Protein AF-A0A4R7G3B9-F1 (afdb_monomer)

Nearest PDB structures (foldseek):
  1o2f-assembly1_B  TM=9.416E-01  e=1.879E-04  Escherichia coli
  3bp3-assembly2_B  TM=9.275E-01  e=3.321E-04  Escherichia coli
  3ipj-assembly2_B  TM=8.226E-01  e=1.577E-04  Clostridioides difficile 630
  8qsr-assembly1_A  TM=6.555E-01  e=9.366E-07  Escherichia coli
  3bp8-assembly1_C  TM=9.353E-01  e=5.870E-04  unclassified

Radius of gyration: 28.37 Å; Cα contacts (8 Å, |Δi|>4): 760; chains: 1; bounding box: 84×55×109 Å

Structure (mmCIF, N/CA/C/O backbone):
data_AF-A0A4R7G3B9-F1
#
_entry.id   AF-A0A4R7G3B9-F1
#
loop_
_atom_site.group_PDB
_atom_site.id
_atom_site.type_symbol
_atom_site.label_atom_id
_atom_site.label_alt_id
_atom_site.label_comp_id
_atom_site.label_asym_id
_atom_site.label_entity_id
_atom_site.label_seq_id
_atom_site.pdbx_PDB_ins_code
_atom_site.Cartn_x
_atom_site.Cartn_y
_atom_site.Cartn_z
_atom_site.occupancy
_atom_site.B_iso_or_equiv
_atom_site.auth_seq_id
_atom_site.auth_comp_id
_atom_site.auth_asym_id
_atom_site.auth_atom_id
_atom_site.pdbx_PDB_model_num
ATOM 1 N N . MET A 1 1 ? -10.650 15.282 -28.564 1.00 37.88 1 MET A N 1
ATOM 2 C CA . MET A 1 1 ? -11.928 14.615 -28.888 1.00 37.88 1 MET A CA 1
ATOM 3 C C . MET A 1 1 ? -12.552 14.142 -27.590 1.00 37.88 1 MET A C 1
ATOM 5 O O . MET A 1 1 ? -11.963 13.295 -26.927 1.00 37.88 1 MET A O 1
ATOM 9 N N . SER A 1 2 ? -13.673 14.729 -27.182 1.00 36.06 2 SER A N 1
ATOM 10 C CA . SER A 1 2 ? -14.479 14.231 -26.066 1.00 36.06 2 SER A CA 1
ATOM 11 C C . SER A 1 2 ? -14.945 12.817 -26.414 1.00 36.06 2 SER A C 1
ATOM 13 O O . SER A 1 2 ? -15.727 12.623 -27.340 1.00 36.06 2 SER A O 1
ATOM 15 N N . LYS A 1 3 ? -14.397 11.802 -25.736 1.00 54.56 3 LYS A N 1
ATOM 16 C CA . LYS A 1 3 ? -14.864 10.421 -25.890 1.00 54.56 3 LYS A CA 1
ATOM 17 C C . LYS A 1 3 ? -16.329 10.398 -25.464 1.00 54.56 3 LYS A C 1
ATOM 19 O O . LYS A 1 3 ? -16.633 10.691 -24.313 1.00 54.56 3 LYS A O 1
ATOM 24 N N . ASN A 1 4 ? -17.231 10.125 -26.400 1.00 75.56 4 ASN A N 1
ATOM 25 C CA . ASN A 1 4 ? -18.658 10.069 -26.118 1.00 75.56 4 ASN A CA 1
ATOM 26 C C . ASN A 1 4 ? -18.965 8.748 -25.394 1.00 75.56 4 ASN A C 1
ATOM 28 O O . ASN A 1 4 ? -19.333 7.751 -26.013 1.00 75.56 4 ASN A O 1
ATOM 32 N N . PHE A 1 5 ? -18.716 8.725 -24.081 1.00 80.50 5 PHE A N 1
ATOM 33 C CA . PHE A 1 5 ? -18.880 7.535 -23.244 1.00 80.50 5 PHE A CA 1
ATOM 34 C C . PHE A 1 5 ? -20.321 7.025 -23.233 1.00 80.50 5 PHE A C 1
ATOM 36 O O . PHE A 1 5 ? -20.507 5.823 -23.127 1.00 80.50 5 PHE A O 1
ATOM 43 N N . ALA A 1 6 ? -21.318 7.890 -23.438 1.00 80.19 6 ALA A N 1
ATOM 44 C CA . ALA A 1 6 ? -22.713 7.474 -23.567 1.00 80.19 6 ALA A CA 1
ATOM 45 C C . ALA A 1 6 ? -22.927 6.564 -24.791 1.00 80.19 6 ALA A C 1
ATOM 47 O O . ALA A 1 6 ? -23.467 5.469 -24.661 1.00 80.19 6 ALA A O 1
ATOM 48 N N . ALA A 1 7 ? -22.416 6.960 -25.962 1.00 82.94 7 ALA A N 1
ATOM 49 C CA . ALA A 1 7 ? -22.513 6.155 -27.184 1.00 82.94 7 ALA A CA 1
ATOM 50 C C . ALA A 1 7 ? -21.735 4.830 -27.075 1.00 82.94 7 ALA A C 1
ATOM 52 O O . ALA A 1 7 ? -22.193 3.786 -27.542 1.00 82.94 7 ALA A O 1
ATOM 53 N N . MET A 1 8 ? -20.570 4.865 -26.421 1.00 85.62 8 MET A N 1
ATOM 54 C CA . MET A 1 8 ? -19.763 3.672 -26.165 1.00 85.62 8 MET A CA 1
ATOM 55 C C . MET A 1 8 ? -20.480 2.709 -25.211 1.00 85.62 8 MET A C 1
ATOM 57 O O . MET A 1 8 ? -20.557 1.519 -25.497 1.00 85.62 8 MET A O 1
ATOM 61 N N . SER A 1 9 ? -21.023 3.215 -24.102 1.00 87.19 9 SER A N 1
ATOM 62 C CA . SER A 1 9 ? -21.749 2.417 -23.113 1.00 87.19 9 SER A CA 1
ATOM 63 C C . SER A 1 9 ? -23.023 1.806 -23.694 1.00 87.19 9 SER A C 1
ATOM 65 O O . SER A 1 9 ? -23.277 0.633 -23.436 1.00 87.19 9 SER A O 1
ATOM 67 N N . GLN A 1 10 ? -23.754 2.535 -24.545 1.00 88.06 10 GLN A N 1
ATOM 68 C CA . GLN A 1 10 ? -24.893 1.988 -25.291 1.00 88.06 10 GLN A CA 1
ATOM 69 C C . GLN A 1 10 ? -24.466 0.824 -26.191 1.00 88.06 10 GLN A C 1
ATOM 71 O O . GLN A 1 10 ? -24.998 -0.274 -26.072 1.00 88.06 10 GLN A O 1
ATOM 76 N N . SER A 1 11 ? -23.425 1.029 -27.003 1.00 87.88 11 SER A N 1
ATOM 77 C CA . SER A 1 11 ? -22.901 -0.012 -27.899 1.00 87.88 11 SER A CA 1
ATOM 78 C C . SER A 1 11 ? -22.432 -1.260 -27.137 1.00 87.88 11 SER A C 1
ATOM 80 O O . SER A 1 11 ? -22.565 -2.377 -27.630 1.00 87.88 11 SER A O 1
ATOM 82 N N . ILE A 1 12 ? -21.881 -1.085 -25.928 1.00 89.31 12 ILE A N 1
ATOM 83 C CA . ILE A 1 12 ? -21.474 -2.199 -25.062 1.00 89.31 12 ILE A CA 1
ATOM 84 C C . ILE A 1 12 ? -22.699 -2.976 -24.571 1.00 89.31 12 ILE A C 1
ATOM 86 O O . ILE A 1 12 ? -22.672 -4.202 -24.627 1.00 89.31 12 ILE A O 1
ATOM 90 N N . VAL A 1 13 ? -23.745 -2.287 -24.099 1.00 88.00 13 VAL A N 1
ATOM 91 C CA . VAL A 1 13 ? -24.983 -2.917 -23.608 1.00 88.00 13 VAL A CA 1
ATOM 92 C C . VAL A 1 13 ? -25.708 -3.656 -24.736 1.00 88.00 13 VAL A C 1
ATOM 94 O O . VAL A 1 13 ? -26.160 -4.781 -24.534 1.00 88.00 13 VAL A O 1
ATOM 97 N N . ASP A 1 14 ? -25.743 -3.092 -25.940 1.00 88.69 14 ASP A N 1
ATOM 98 C CA . ASP A 1 14 ? -26.365 -3.738 -27.098 1.00 88.69 14 ASP A CA 1
ATOM 99 C C . ASP A 1 14 ? -25.604 -5.015 -27.497 1.00 88.69 14 ASP A C 1
ATOM 101 O O . ASP A 1 14 ? -26.201 -6.072 -27.697 1.00 88.69 14 ASP A O 1
ATOM 105 N N . ALA A 1 15 ? -24.268 -4.959 -27.528 1.00 87.44 15 ALA A N 1
ATOM 106 C CA . ALA A 1 15 ? -23.426 -6.086 -27.936 1.00 87.44 15 ALA A CA 1
ATOM 107 C C . ALA A 1 15 ? -23.343 -7.232 -26.903 1.00 87.44 15 ALA A C 1
ATOM 109 O O . ALA A 1 15 ? -22.888 -8.326 -27.239 1.00 87.44 15 ALA A O 1
ATOM 110 N N . ILE A 1 16 ? -23.775 -7.011 -25.655 1.00 87.38 16 ILE A N 1
ATOM 111 C CA . ILE A 1 16 ? -23.921 -8.071 -24.637 1.00 87.38 16 ILE A CA 1
ATOM 112 C C . ILE A 1 16 ? -25.343 -8.645 -24.569 1.00 87.38 16 ILE A C 1
ATOM 114 O O . ILE A 1 16 ? -25.607 -9.440 -23.674 1.00 87.38 16 ILE A O 1
ATOM 118 N N . GLY A 1 17 ? -26.245 -8.281 -25.486 1.00 82.44 17 GLY A N 1
ATOM 119 C CA . GLY A 1 17 ? -27.620 -8.797 -25.528 1.00 82.44 17 GLY A CA 1
ATOM 120 C C . GLY A 1 17 ? -28.662 -7.904 -24.844 1.00 82.44 17 GLY A C 1
ATOM 121 O O . GLY A 1 17 ? -29.755 -8.372 -24.538 1.00 82.44 17 GLY A O 1
ATOM 122 N N . GLY A 1 18 ? -28.341 -6.630 -24.604 1.00 86.75 18 GLY A N 1
ATOM 123 C CA . GLY A 1 18 ? -29.250 -5.633 -24.037 1.00 86.75 18 GLY A CA 1
ATOM 124 C C . GLY A 1 18 ? -29.246 -5.569 -22.507 1.00 86.75 18 GLY A C 1
ATOM 125 O O . GLY A 1 18 ? -28.643 -6.393 -21.817 1.00 86.75 18 GLY A O 1
ATOM 126 N N . ALA A 1 19 ? -29.944 -4.566 -21.962 1.00 83.62 19 ALA A N 1
ATOM 127 C CA . ALA A 1 19 ? -30.022 -4.319 -20.519 1.00 83.62 19 ALA A CA 1
ATOM 128 C C . ALA A 1 19 ? -30.643 -5.494 -19.741 1.00 83.62 19 ALA A C 1
ATOM 130 O O . ALA A 1 19 ? -30.237 -5.772 -18.617 1.00 83.62 19 ALA A O 1
ATOM 131 N N . GLU A 1 20 ? -31.581 -6.217 -20.357 1.00 82.19 20 GLU A N 1
ATOM 132 C CA . GLU A 1 20 ? -32.266 -7.369 -19.755 1.00 82.19 20 GLU A CA 1
ATOM 133 C C . GLU A 1 20 ? -31.350 -8.593 -19.587 1.00 82.19 20 GLU A C 1
ATOM 135 O O . GLU A 1 20 ? -31.582 -9.445 -18.725 1.00 82.19 20 GLU A O 1
ATOM 140 N N . ASN A 1 21 ? -30.270 -8.672 -20.371 1.00 83.38 21 ASN A N 1
ATOM 141 C CA . ASN A 1 21 ? -29.294 -9.750 -20.256 1.00 83.38 21 ASN A CA 1
ATOM 142 C C . ASN A 1 21 ? -28.250 -9.501 -19.152 1.00 83.38 21 ASN A C 1
ATOM 144 O O . ASN A 1 21 ? -27.450 -10.383 -18.837 1.00 83.38 21 ASN A O 1
ATOM 148 N N . VAL A 1 22 ? -28.235 -8.313 -18.545 1.00 83.88 22 VAL A N 1
ATOM 149 C CA . VAL A 1 22 ? -27.291 -7.961 -17.483 1.00 83.88 22 VAL A CA 1
ATOM 150 C C . VAL A 1 22 ? -27.900 -8.312 -16.133 1.00 83.88 22 VAL A C 1
ATOM 152 O O . VAL A 1 22 ? -28.898 -7.732 -15.741 1.00 83.88 22 VAL A O 1
ATOM 155 N N . ALA A 1 23 ? -27.280 -9.232 -15.395 1.00 78.06 23 ALA A N 1
ATOM 156 C CA . ALA A 1 23 ? -27.671 -9.586 -14.029 1.00 78.06 23 ALA A CA 1
ATOM 157 C C . ALA A 1 23 ? -27.032 -8.659 -12.982 1.00 78.06 23 ALA A C 1
ATOM 159 O O . ALA A 1 23 ? -27.642 -8.324 -11.971 1.00 78.06 23 ALA A O 1
ATOM 160 N N . ALA A 1 24 ? -25.783 -8.252 -13.213 1.00 77.06 24 ALA A N 1
ATOM 161 C CA . ALA A 1 24 ? -25.073 -7.287 -12.382 1.00 77.06 24 ALA A CA 1
ATOM 162 C C . ALA A 1 24 ? -23.925 -6.655 -13.170 1.00 77.06 24 ALA A C 1
ATOM 164 O O . ALA A 1 24 ? -23.303 -7.305 -14.016 1.00 77.06 24 ALA A O 1
ATOM 165 N N . VAL A 1 25 ? -23.593 -5.407 -12.843 1.00 81.00 25 VAL A N 1
ATOM 166 C CA . VAL A 1 25 ? -22.421 -4.722 -13.390 1.00 81.00 25 VAL A CA 1
ATOM 167 C C . VAL A 1 25 ? -21.551 -4.166 -12.266 1.00 81.00 25 VAL A C 1
ATOM 169 O O . VAL A 1 25 ? -22.029 -3.622 -11.275 1.00 81.00 25 VAL A O 1
ATOM 172 N N . THR A 1 26 ? -20.241 -4.322 -12.409 1.00 83.31 26 THR A N 1
ATOM 173 C CA . THR A 1 26 ? -19.222 -3.789 -11.497 1.00 83.31 26 THR A CA 1
ATOM 174 C C . THR A 1 26 ? -18.031 -3.292 -12.314 1.00 83.31 26 THR A C 1
ATOM 176 O O . THR A 1 26 ? -17.907 -3.603 -13.501 1.00 83.31 26 THR A O 1
ATOM 179 N N . HIS A 1 27 ? -17.147 -2.493 -11.718 1.00 74.25 27 HIS A N 1
ATOM 180 C CA . HIS A 1 27 ? -15.917 -2.077 -12.376 1.00 74.25 27 HIS A CA 1
ATOM 181 C C . HIS A 1 27 ? -14.711 -2.133 -11.438 1.00 74.25 27 HIS A C 1
ATOM 183 O O . HIS A 1 27 ? -14.818 -1.968 -10.224 1.00 74.25 27 HIS A O 1
ATOM 189 N N . CYS A 1 28 ? -13.536 -2.376 -12.015 1.00 79.50 28 CYS A N 1
ATOM 190 C CA . CYS A 1 28 ? -12.256 -2.120 -11.356 1.00 79.50 28 CYS A CA 1
ATOM 191 C C . CYS A 1 28 ? -11.636 -0.826 -11.915 1.00 79.50 28 CYS A C 1
ATOM 193 O O . CYS A 1 28 ? -12.365 0.032 -12.403 1.00 79.50 28 CYS A O 1
ATOM 195 N N . MET A 1 29 ? -10.309 -0.656 -11.851 1.00 54.88 29 MET A N 1
ATOM 196 C CA . MET A 1 29 ? -9.642 0.542 -12.391 1.00 54.88 29 MET A CA 1
ATOM 197 C C . MET A 1 29 ? -9.588 0.591 -13.925 1.00 54.88 29 MET A C 1
A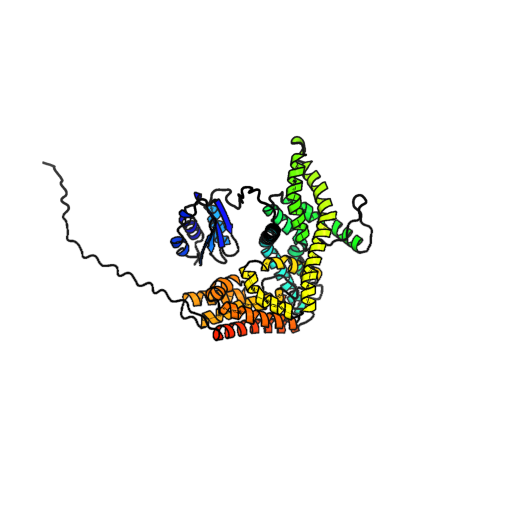TOM 199 O O . MET A 1 29 ? -9.448 1.670 -14.489 1.00 54.88 29 MET A O 1
ATOM 203 N N . THR A 1 30 ? -9.695 -0.554 -14.610 1.00 74.62 30 THR A N 1
ATOM 204 C CA . THR A 1 30 ? -9.531 -0.616 -16.076 1.00 74.62 30 THR A CA 1
ATOM 205 C C . THR A 1 30 ? -10.587 -1.433 -16.817 1.00 74.62 30 THR A C 1
ATOM 207 O O . THR A 1 30 ? -10.558 -1.472 -18.050 1.00 74.62 30 THR A O 1
ATOM 210 N N . ARG A 1 31 ? -11.511 -2.104 -16.114 1.00 86.31 31 ARG A N 1
ATOM 211 C CA . ARG A 1 31 ? -12.473 -3.039 -16.726 1.00 86.31 31 ARG A CA 1
ATOM 212 C C . ARG A 1 31 ? -13.874 -2.901 -16.154 1.00 86.31 31 ARG A C 1
ATOM 214 O O . ARG A 1 31 ? -14.020 -2.807 -14.935 1.00 86.31 31 ARG A O 1
ATOM 221 N N . LEU A 1 32 ? -14.868 -2.968 -17.034 1.00 83.81 32 LEU A N 1
ATOM 222 C CA . LEU A 1 32 ? -16.251 -3.274 -16.681 1.00 83.81 32 LEU A CA 1
ATOM 223 C C . LEU A 1 32 ? -16.405 -4.788 -16.593 1.00 83.81 32 LEU A C 1
ATOM 225 O O . LEU A 1 32 ? -15.849 -5.521 -17.410 1.00 83.81 32 LEU A O 1
ATOM 229 N N . ARG A 1 33 ? -17.144 -5.254 -15.594 1.00 88.69 33 ARG A N 1
ATOM 230 C CA . ARG A 1 33 ? -17.456 -6.661 -15.367 1.00 88.69 33 ARG A CA 1
ATOM 231 C C . ARG A 1 33 ? -18.963 -6.815 -15.375 1.00 88.69 33 ARG A C 1
ATOM 233 O O . ARG A 1 33 ? -19.633 -6.286 -14.492 1.00 88.69 33 ARG A O 1
ATOM 240 N N . PHE A 1 34 ? -19.457 -7.548 -16.357 1.00 86.38 34 PHE A N 1
ATOM 241 C CA . PHE A 1 34 ? -20.858 -7.898 -16.492 1.00 86.38 34 PHE A CA 1
ATOM 242 C C . PHE A 1 34 ? -21.045 -9.348 -16.069 1.00 86.38 34 PHE A C 1
ATOM 244 O O . PHE A 1 34 ? -20.362 -10.241 -16.576 1.00 86.38 34 PHE A O 1
ATOM 251 N N . VAL A 1 35 ? -21.964 -9.572 -15.139 1.00 83.25 35 VAL A N 1
ATOM 252 C CA . VAL A 1 35 ? -22.566 -10.883 -14.901 1.00 83.25 35 VAL A CA 1
ATOM 253 C C . VAL A 1 35 ? -23.785 -10.946 -15.809 1.00 83.25 35 VAL A C 1
ATOM 255 O O . VAL A 1 35 ? -24.632 -10.055 -15.734 1.00 83.25 35 VAL A O 1
ATOM 258 N N . LEU A 1 36 ? -23.842 -11.939 -16.692 1.00 83.12 36 LEU A N 1
ATOM 259 C CA . LEU A 1 36 ? -24.877 -12.047 -17.722 1.00 83.12 36 LEU A CA 1
ATOM 260 C C . LEU A 1 36 ? -25.812 -13.225 -17.436 1.00 83.12 36 LEU A C 1
ATOM 262 O O . LEU A 1 36 ? -25.375 -14.230 -16.875 1.00 83.12 36 LEU A O 1
ATOM 266 N N . ASN A 1 37 ? -27.081 -13.092 -17.825 1.00 80.31 37 ASN A N 1
ATOM 267 C CA . ASN A 1 37 ? -28.080 -14.158 -17.716 1.00 80.31 37 ASN A CA 1
ATOM 268 C C . ASN A 1 37 ? -27.872 -15.233 -18.798 1.00 80.31 37 ASN A C 1
ATOM 270 O O . ASN A 1 37 ? -27.974 -16.424 -18.509 1.00 80.31 37 ASN A O 1
ATOM 274 N N . ASP A 1 38 ? -27.531 -14.813 -20.019 1.00 81.06 38 ASP A N 1
ATOM 275 C CA . ASP A 1 38 ? -27.236 -15.667 -21.167 1.00 81.06 38 ASP A CA 1
ATOM 276 C C . ASP A 1 38 ? -25.940 -15.221 -21.863 1.00 81.06 38 ASP A C 1
ATOM 278 O O . ASP A 1 38 ? -25.849 -14.150 -22.469 1.00 81.06 38 ASP A O 1
ATOM 282 N N . GLU A 1 39 ? -24.904 -16.058 -21.798 1.00 79.50 39 GLU A N 1
ATOM 283 C CA . GLU A 1 39 ? -23.630 -15.772 -22.460 1.00 79.50 39 GLU A CA 1
ATOM 284 C C . GLU A 1 39 ? -23.666 -15.976 -23.981 1.00 79.50 39 GLU A C 1
ATOM 286 O O . GLU A 1 39 ? -22.792 -15.464 -24.689 1.00 79.50 39 GLU A O 1
ATOM 291 N N . SER A 1 40 ? -24.633 -16.724 -24.512 1.00 78.25 40 SER A N 1
ATOM 292 C CA . SER A 1 40 ? -24.722 -16.998 -25.951 1.00 78.25 40 SER A CA 1
ATOM 293 C C . SER A 1 40 ? -25.111 -15.756 -26.761 1.00 78.25 40 SER A C 1
ATOM 295 O O . SER A 1 40 ? -24.719 -15.638 -27.920 1.00 78.25 40 SER A O 1
ATOM 297 N N . ALA A 1 41 ? -25.763 -14.784 -26.118 1.00 80.69 41 ALA A N 1
ATOM 298 C CA . ALA A 1 41 ? -26.159 -13.506 -26.705 1.00 80.69 41 ALA A CA 1
ATOM 299 C C . ALA A 1 41 ? -25.007 -12.486 -26.849 1.00 80.69 41 ALA A C 1
ATOM 301 O O . ALA A 1 41 ? -25.212 -11.395 -27.377 1.00 80.69 41 ALA A O 1
ATOM 302 N N . VAL A 1 42 ? -23.794 -12.807 -26.379 1.00 85.31 42 VAL A N 1
ATOM 303 C CA . VAL A 1 42 ? -22.650 -11.881 -26.406 1.00 85.31 42 VAL A CA 1
ATOM 304 C C . VAL A 1 42 ? -21.922 -11.912 -27.747 1.00 85.31 42 VAL A C 1
ATOM 306 O O . VAL A 1 42 ? -21.230 -12.888 -28.065 1.00 85.31 42 VAL A O 1
ATOM 309 N N . ASP A 1 43 ? -21.939 -10.784 -28.455 1.00 85.75 43 ASP A N 1
ATOM 310 C CA . ASP A 1 43 ? -21.138 -10.564 -29.656 1.00 85.75 43 ASP A CA 1
ATOM 311 C C . ASP A 1 43 ? -19.746 -10.007 -29.306 1.00 85.75 43 ASP A C 1
ATOM 313 O O . ASP A 1 43 ? -19.484 -8.801 -29.230 1.00 85.75 43 ASP A O 1
ATOM 317 N N . ALA A 1 44 ? -18.805 -10.928 -29.102 1.00 81.69 44 ALA A N 1
ATOM 318 C CA . ALA A 1 44 ? -17.426 -10.593 -28.767 1.00 81.69 44 ALA A CA 1
ATOM 319 C C . ALA A 1 44 ? -16.656 -9.901 -29.909 1.00 81.69 44 ALA A C 1
ATOM 321 O O . ALA A 1 44 ? -15.658 -9.229 -29.631 1.00 81.69 44 ALA A O 1
ATOM 322 N N . ALA A 1 45 ? -17.069 -10.079 -31.169 1.00 81.69 45 ALA A N 1
ATOM 323 C CA . ALA A 1 45 ? -16.422 -9.433 -32.308 1.00 81.69 45 ALA A CA 1
ATOM 324 C C . ALA A 1 45 ? -16.807 -7.952 -32.349 1.00 81.69 45 ALA A C 1
ATOM 326 O O . ALA A 1 45 ? -15.927 -7.090 -32.411 1.00 81.69 45 ALA A O 1
ATOM 327 N N . THR A 1 46 ? -18.099 -7.664 -32.185 1.00 85.31 46 THR A N 1
ATOM 328 C CA . THR A 1 46 ? -18.615 -6.296 -32.105 1.00 85.31 46 THR A CA 1
ATOM 329 C C . THR A 1 46 ? -18.051 -5.562 -30.890 1.00 85.31 46 THR A C 1
ATOM 331 O O . THR A 1 46 ? -17.542 -4.455 -31.044 1.00 85.31 46 THR A O 1
ATOM 334 N N . LEU A 1 47 ? -17.993 -6.196 -29.710 1.00 85.31 47 LEU A N 1
ATOM 335 C CA . LEU A 1 47 ? -17.414 -5.576 -28.508 1.00 85.31 47 LEU A CA 1
ATOM 336 C C . LEU A 1 47 ? -15.951 -5.136 -28.680 1.00 85.31 47 LEU A C 1
ATOM 338 O O . LEU A 1 47 ? -15.562 -4.095 -28.154 1.00 85.31 47 LEU A O 1
ATOM 342 N N . LYS A 1 48 ? -15.130 -5.909 -29.404 1.00 83.81 48 LYS A N 1
ATOM 343 C CA . LYS A 1 48 ? -13.724 -5.554 -29.674 1.00 83.81 48 LYS A CA 1
ATOM 344 C C . LYS A 1 48 ? -13.579 -4.417 -30.689 1.00 83.81 48 LYS A C 1
ATOM 346 O O . LYS A 1 48 ? -12.557 -3.739 -30.670 1.00 83.81 48 LYS A O 1
ATOM 351 N N . ALA A 1 49 ? -14.571 -4.216 -31.555 1.00 84.81 49 ALA A N 1
ATOM 352 C CA . ALA A 1 49 ? -14.576 -3.159 -32.564 1.00 84.81 49 ALA A CA 1
ATOM 353 C C . ALA A 1 49 ? -15.051 -1.797 -32.015 1.00 84.81 49 ALA A C 1
ATOM 355 O O . ALA A 1 49 ? -14.866 -0.768 -32.669 1.00 84.81 49 ALA A O 1
ATOM 356 N N . ILE A 1 50 ? -15.643 -1.762 -30.814 1.00 86.44 50 ILE A N 1
ATOM 357 C CA . ILE A 1 50 ? -16.110 -0.522 -30.183 1.00 86.44 50 ILE A CA 1
ATOM 358 C C . ILE A 1 50 ? -14.917 0.387 -29.864 1.00 86.44 50 ILE A C 1
ATOM 360 O O . ILE A 1 50 ? -13.996 0.032 -29.126 1.00 86.44 50 ILE A O 1
ATOM 364 N N . THR A 1 51 ? -14.964 1.620 -30.373 1.00 78.31 51 THR A N 1
ATOM 365 C CA . THR A 1 51 ? -13.923 2.625 -30.127 1.00 78.31 51 THR A CA 1
ATOM 366 C C . THR A 1 51 ? -13.827 2.948 -28.634 1.00 78.31 51 THR A C 1
ATOM 368 O O . THR A 1 51 ? -14.755 3.498 -28.048 1.00 78.31 51 THR A O 1
ATOM 371 N N . GLY A 1 52 ? -12.679 2.642 -28.022 1.00 77.44 52 GLY A N 1
ATOM 372 C CA . GLY A 1 52 ? -12.443 2.820 -26.583 1.00 77.44 52 GLY A CA 1
ATOM 373 C C . GLY A 1 52 ? -12.393 1.516 -25.783 1.00 77.44 52 GLY A C 1
ATOM 374 O O . GLY A 1 52 ? -11.942 1.545 -24.639 1.00 77.44 52 GLY A O 1
ATOM 375 N N . VAL A 1 53 ? -12.763 0.383 -26.386 1.00 85.75 53 VAL A N 1
ATOM 376 C CA . VAL A 1 53 ? -12.555 -0.954 -25.819 1.00 85.75 53 VAL A CA 1
ATOM 377 C C . VAL A 1 53 ? -11.182 -1.477 -26.248 1.00 85.75 53 VAL A C 1
ATOM 379 O O . VAL A 1 53 ? -10.875 -1.589 -27.427 1.00 85.75 53 VAL A O 1
ATOM 382 N N . MET A 1 54 ? -10.329 -1.789 -25.275 1.00 80.12 54 MET A N 1
ATOM 383 C CA . MET A 1 54 ? -8.974 -2.321 -25.473 1.00 80.12 54 MET A CA 1
ATOM 384 C C . MET A 1 54 ? -8.941 -3.855 -25.530 1.00 80.12 54 MET A C 1
ATOM 386 O O . MET A 1 54 ? -7.927 -4.445 -25.900 1.00 80.12 54 MET A O 1
ATOM 390 N N . GLY A 1 55 ? -10.020 -4.520 -25.116 1.00 81.75 55 GLY A N 1
ATOM 391 C CA . GLY A 1 55 ? -10.125 -5.974 -25.143 1.00 81.75 55 GLY A CA 1
ATOM 392 C C . GLY A 1 55 ? -11.350 -6.499 -24.405 1.00 81.75 55 GLY A C 1
ATOM 393 O O . GLY A 1 55 ? -11.973 -5.789 -23.620 1.00 81.75 55 GLY A O 1
ATOM 394 N N . VAL A 1 56 ? -11.675 -7.766 -24.649 1.00 85.81 56 VAL A N 1
ATOM 395 C CA . VAL A 1 56 ? -12.807 -8.466 -24.031 1.00 85.81 56 VAL A CA 1
ATOM 396 C C . VAL A 1 56 ? -12.321 -9.818 -23.526 1.00 85.81 56 VAL A C 1
ATOM 398 O O . VAL A 1 56 ? -11.651 -10.542 -24.264 1.00 85.81 56 VAL A O 1
ATOM 401 N N . VAL A 1 57 ? -12.648 -10.152 -22.280 1.00 80.88 57 VAL A N 1
ATOM 402 C CA . VAL A 1 57 ? -12.325 -11.440 -21.650 1.00 80.88 57 VAL A CA 1
ATOM 403 C C . VAL A 1 57 ? -13.625 -12.108 -21.223 1.00 80.88 57 VAL A C 1
ATOM 405 O O . VAL A 1 57 ? -14.435 -11.484 -20.541 1.00 80.88 57 VAL A O 1
ATOM 408 N N . ARG A 1 58 ? -13.818 -13.370 -21.612 1.00 75.38 58 ARG A N 1
ATOM 409 C CA . ARG A 1 58 ? -15.001 -14.170 -21.274 1.00 75.38 58 ARG A CA 1
ATOM 410 C C . ARG A 1 58 ? -14.599 -15.347 -20.388 1.00 75.38 58 ARG A C 1
ATOM 412 O O . ARG A 1 58 ? -13.667 -16.065 -20.735 1.00 75.38 58 ARG A O 1
ATOM 419 N N . ASN A 1 59 ? -15.320 -15.529 -19.288 1.00 70.56 59 ASN A N 1
ATOM 420 C CA . ASN A 1 59 ? -15.325 -16.726 -18.441 1.00 70.56 59 ASN A CA 1
ATOM 421 C C . ASN A 1 59 ? -16.777 -17.209 -18.322 1.00 70.56 59 ASN A C 1
ATOM 423 O O . ASN A 1 59 ? -17.645 -16.372 -18.485 1.00 70.56 59 ASN A O 1
ATOM 427 N N . GLU A 1 60 ? -17.033 -18.463 -17.927 1.00 57.66 60 GLU A N 1
ATOM 428 C CA . GLU A 1 60 ? -18.362 -19.137 -17.904 1.00 57.66 60 GLU A CA 1
ATOM 429 C C . GLU A 1 60 ? -19.544 -18.408 -17.213 1.00 57.66 60 GLU A C 1
ATOM 431 O O . GLU A 1 60 ? -20.664 -18.915 -17.238 1.00 57.66 60 GLU A O 1
ATOM 436 N N . LYS A 1 61 ? -19.312 -17.283 -16.525 1.00 61.03 61 LYS A N 1
ATOM 437 C CA . LYS A 1 61 ? -20.357 -16.474 -15.864 1.00 61.03 61 LYS A CA 1
ATOM 438 C C . LYS A 1 61 ? -20.145 -14.960 -15.969 1.00 61.03 61 LYS A C 1
ATOM 440 O O . LYS A 1 61 ? -20.855 -14.198 -15.310 1.00 61.03 61 LYS A O 1
ATOM 445 N N . GLN A 1 62 ? -19.090 -14.508 -16.648 1.00 76.38 62 GLN A N 1
ATOM 446 C CA . GLN A 1 62 ? -18.679 -13.102 -16.626 1.00 76.38 62 GLN A CA 1
ATOM 447 C C . GLN A 1 62 ? -18.066 -12.663 -17.954 1.00 76.38 62 GLN A C 1
ATOM 449 O O . GLN A 1 62 ? -17.051 -13.204 -18.403 1.00 76.38 62 GLN A O 1
ATOM 454 N N . CYS A 1 63 ? -18.607 -11.576 -18.502 1.00 85.56 63 CYS A N 1
ATOM 455 C CA . CYS A 1 63 ? -18.017 -10.835 -19.610 1.00 85.56 63 CYS A CA 1
ATOM 456 C C . CYS A 1 63 ? -17.289 -9.599 -19.067 1.00 85.56 63 CYS A C 1
ATOM 458 O O . CYS A 1 63 ? -17.885 -8.752 -18.399 1.00 85.56 63 CYS A O 1
ATOM 460 N N . GLN A 1 64 ? -15.988 -9.480 -19.335 1.00 87.19 64 GLN A N 1
ATOM 461 C CA . GLN A 1 64 ? -15.193 -8.318 -18.943 1.00 87.19 64 GLN A CA 1
ATOM 462 C C . GLN A 1 64 ? -14.804 -7.495 -20.164 1.00 87.19 64 GLN A C 1
ATOM 464 O O . GLN A 1 64 ? -14.158 -8.009 -21.076 1.00 87.19 64 GLN A O 1
ATOM 469 N N . VAL A 1 65 ? -15.113 -6.202 -20.131 1.00 88.06 65 VAL A N 1
ATOM 470 C CA . VAL A 1 65 ? -14.758 -5.239 -21.178 1.00 88.06 65 VAL A CA 1
ATOM 471 C C . VAL A 1 65 ? -13.658 -4.325 -20.642 1.00 88.06 65 VAL A C 1
ATOM 473 O O . VAL A 1 65 ? -13.837 -3.634 -19.639 1.00 88.06 65 VAL A O 1
ATOM 476 N N . ILE A 1 66 ? -12.489 -4.346 -21.277 1.00 84.44 66 ILE A N 1
ATOM 477 C CA . ILE A 1 66 ? -11.313 -3.562 -20.888 1.00 84.44 66 ILE A CA 1
ATOM 478 C C . ILE A 1 66 ? -11.414 -2.187 -21.550 1.00 84.44 66 ILE A C 1
ATOM 480 O O . ILE A 1 66 ? -11.381 -2.099 -22.769 1.00 84.44 66 ILE A O 1
ATOM 484 N N . ILE A 1 67 ? -11.510 -1.118 -20.759 1.00 80.88 67 ILE A N 1
ATOM 485 C CA . ILE A 1 67 ? -11.652 0.276 -21.236 1.00 80.88 67 ILE A CA 1
ATOM 486 C C . ILE A 1 67 ? -10.403 1.113 -20.901 1.00 80.88 67 ILE A C 1
ATOM 488 O O . ILE A 1 67 ? -10.108 2.113 -21.556 1.00 80.88 67 ILE A O 1
ATOM 492 N N . GLY A 1 68 ? -9.643 0.705 -19.879 1.00 69.38 68 GLY A N 1
ATOM 493 C CA . GLY A 1 68 ? -8.521 1.476 -19.338 1.00 69.38 68 GLY A CA 1
ATOM 494 C C . GLY A 1 68 ? -8.970 2.517 -18.306 1.00 69.38 68 GLY A C 1
ATOM 495 O O . GLY A 1 68 ? -10.049 2.403 -17.729 1.00 69.38 68 GLY A O 1
ATOM 496 N N . ASN A 1 69 ? -8.151 3.543 -18.073 1.00 69.69 69 ASN A N 1
ATOM 497 C CA . ASN A 1 69 ? -8.281 4.464 -16.928 1.00 69.69 69 ASN A CA 1
ATOM 498 C C . ASN A 1 69 ? -9.588 5.284 -16.879 1.00 69.69 69 ASN A C 1
ATOM 500 O O . ASN A 1 69 ? -9.883 5.904 -15.863 1.00 69.69 69 ASN A O 1
ATOM 504 N N . ASN A 1 70 ? -10.388 5.283 -17.952 1.00 72.00 70 ASN A N 1
ATOM 505 C CA . ASN A 1 70 ? -11.674 5.991 -18.015 1.00 72.00 70 ASN A CA 1
ATOM 506 C C . ASN A 1 70 ? -12.884 5.089 -17.707 1.00 72.00 70 ASN A C 1
ATOM 508 O O . ASN A 1 70 ? -14.024 5.469 -17.969 1.00 72.00 70 ASN A O 1
ATOM 512 N N . VAL A 1 71 ? -12.662 3.886 -17.172 1.00 78.94 71 VAL A N 1
ATOM 513 C CA . VAL A 1 71 ? -13.734 2.913 -16.913 1.00 78.94 71 VAL A CA 1
ATOM 514 C C . VAL A 1 71 ? -14.824 3.444 -15.976 1.00 78.94 71 VAL A C 1
ATOM 516 O O . VAL A 1 71 ? -15.990 3.133 -16.185 1.00 78.94 71 VAL A O 1
ATOM 519 N N . SER A 1 72 ? -14.485 4.291 -14.998 1.00 70.94 72 SER A N 1
ATOM 520 C CA . SER A 1 72 ? -15.468 4.867 -14.069 1.00 70.94 72 SER A CA 1
ATOM 521 C C . SER A 1 72 ? -16.483 5.767 -14.782 1.00 70.94 72 SER A C 1
ATOM 523 O O . SER A 1 72 ? -17.649 5.804 -14.404 1.00 70.94 72 SER A O 1
ATOM 525 N N . GLN A 1 73 ? -16.056 6.459 -15.846 1.00 76.38 73 GLN A N 1
ATOM 526 C CA . GLN A 1 73 ? -16.930 7.308 -16.664 1.00 76.38 73 GLN A CA 1
ATOM 527 C C . GLN A 1 73 ? -17.862 6.447 -17.523 1.00 76.38 73 GLN A C 1
ATOM 529 O O . GLN A 1 73 ? -19.056 6.712 -17.595 1.00 76.38 73 GLN A O 1
ATOM 534 N N . ALA A 1 74 ? -17.339 5.364 -18.104 1.00 80.94 74 ALA A N 1
ATOM 535 C CA . ALA A 1 74 ? -18.149 4.400 -18.843 1.00 80.94 74 ALA A CA 1
ATOM 536 C C . ALA A 1 74 ? -19.173 3.690 -17.940 1.00 80.94 74 ALA A C 1
ATOM 538 O O . ALA A 1 74 ? -20.329 3.547 -18.325 1.00 80.94 74 ALA A O 1
ATOM 539 N N . TYR A 1 75 ? -18.768 3.297 -16.727 1.00 81.88 75 TYR A N 1
ATOM 540 C CA . TYR A 1 75 ? -19.636 2.659 -15.735 1.00 81.88 75 TYR A CA 1
ATOM 541 C C . TYR A 1 75 ? -20.822 3.545 -15.346 1.00 81.88 75 TYR A C 1
ATOM 543 O O . TYR A 1 75 ? -21.952 3.067 -15.312 1.00 81.88 75 TYR A O 1
ATOM 551 N N . ALA A 1 76 ? -20.579 4.837 -15.106 1.00 80.56 76 ALA A N 1
ATOM 552 C CA . ALA A 1 76 ? -21.637 5.787 -14.777 1.00 80.56 76 ALA A CA 1
ATOM 553 C C . ALA A 1 76 ? -22.683 5.905 -15.897 1.00 80.56 76 ALA A C 1
ATOM 555 O O . ALA A 1 76 ? -23.872 5.991 -15.608 1.00 80.56 76 ALA A O 1
ATOM 556 N N . GLU A 1 77 ? -22.261 5.867 -17.164 1.00 83.94 77 GLU A N 1
ATOM 557 C CA . GLU A 1 77 ? -23.187 5.866 -18.302 1.00 83.94 77 GLU A CA 1
ATOM 558 C C . GLU A 1 77 ? -23.897 4.514 -18.477 1.00 83.94 77 GLU A C 1
ATOM 560 O O . GLU A 1 77 ? -25.085 4.499 -18.770 1.00 83.94 77 GLU A O 1
ATOM 565 N N . VAL A 1 78 ? -23.226 3.381 -18.228 1.00 85.06 78 VAL A N 1
ATOM 566 C CA . VAL A 1 78 ? -23.868 2.050 -18.254 1.00 85.06 78 VAL A CA 1
ATOM 567 C C . VAL A 1 78 ? -24.958 1.942 -17.189 1.00 85.06 78 VAL A C 1
ATOM 569 O O . VAL A 1 78 ? -26.035 1.433 -17.478 1.00 85.06 78 VAL A O 1
ATOM 572 N N . LEU A 1 79 ? -24.723 2.453 -15.977 1.00 81.50 79 LEU A N 1
ATOM 573 C CA . LEU A 1 79 ? -25.726 2.425 -14.910 1.00 81.50 79 LEU A CA 1
ATOM 574 C C . LEU A 1 79 ? -27.008 3.188 -15.266 1.00 81.50 79 LEU A C 1
ATOM 576 O O . LEU A 1 79 ? -28.068 2.807 -14.789 1.00 81.50 79 LEU A O 1
ATOM 580 N N . LYS A 1 80 ? -26.935 4.229 -16.107 1.00 83.31 80 LYS A N 1
ATOM 581 C CA . LYS A 1 80 ? -28.122 4.968 -16.578 1.00 83.31 80 LYS A CA 1
ATOM 582 C C . LYS A 1 80 ? -28.962 4.179 -17.585 1.00 83.31 80 LYS A C 1
ATOM 584 O O . LYS A 1 80 ? -30.122 4.516 -17.790 1.00 83.31 80 LYS A O 1
ATOM 589 N N . LEU A 1 81 ? -28.365 3.185 -18.241 1.00 82.00 81 LEU A N 1
ATOM 590 C CA . LEU A 1 81 ? -29.010 2.343 -19.253 1.00 82.00 81 LEU A CA 1
ATOM 591 C C . LEU A 1 81 ? -29.623 1.071 -18.656 1.00 82.00 81 LEU A C 1
ATOM 593 O O . LEU A 1 81 ? -30.362 0.369 -19.342 1.00 82.00 81 LEU A O 1
ATOM 597 N N . LEU A 1 82 ? -29.303 0.759 -17.398 1.00 80.69 82 LEU A N 1
ATOM 598 C CA . LEU A 1 82 ? -29.840 -0.389 -16.676 1.00 80.69 82 LEU A CA 1
ATOM 599 C C . LEU A 1 82 ? -31.007 0.045 -15.773 1.00 80.69 82 LEU A C 1
ATOM 601 O O . LEU A 1 82 ? -31.017 1.181 -15.296 1.00 80.69 82 LEU A O 1
ATOM 605 N N . PRO A 1 83 ? -31.979 -0.843 -15.494 1.00 71.75 83 PRO A N 1
ATOM 606 C CA . PRO A 1 83 ? -33.040 -0.560 -14.530 1.00 71.75 83 PRO A CA 1
ATOM 607 C C . PRO A 1 83 ? -32.486 -0.229 -13.128 1.00 71.75 83 PRO A C 1
ATOM 609 O O . PRO A 1 83 ? -31.377 -0.628 -12.761 1.00 71.75 83 PRO A O 1
ATOM 612 N N . GLU A 1 84 ? -33.258 0.483 -12.304 1.00 55.44 84 GLU A N 1
ATOM 613 C CA . GLU A 1 84 ? -32.856 0.784 -10.923 1.00 55.44 84 GLU A CA 1
ATOM 614 C C . GLU A 1 84 ? -32.677 -0.516 -10.108 1.00 55.44 84 GLU A C 1
ATOM 616 O O . GLU A 1 84 ? -33.567 -1.363 -10.070 1.00 55.44 84 GLU A O 1
ATOM 621 N N . GLY A 1 85 ? -31.517 -0.688 -9.456 1.00 55.97 85 GLY A N 1
ATOM 622 C CA . GLY A 1 85 ? -31.205 -1.861 -8.615 1.00 55.97 85 GLY A CA 1
ATOM 623 C C . GLY A 1 85 ? -30.060 -2.759 -9.103 1.00 55.97 85 GLY A C 1
ATOM 624 O O . GLY A 1 85 ? -29.604 -3.613 -8.348 1.00 55.97 85 GLY A O 1
ATOM 625 N N . PHE A 1 86 ? -29.520 -2.530 -10.306 1.00 55.25 86 PHE A N 1
ATOM 626 C CA . PHE A 1 86 ? -28.391 -3.302 -10.860 1.00 55.25 86 PHE A CA 1
ATOM 627 C C . PHE A 1 86 ? -26.999 -2.846 -10.377 1.00 55.25 86 PHE A C 1
ATOM 629 O O . PHE A 1 86 ? -25.977 -3.453 -10.718 1.00 55.25 86 PHE A O 1
ATOM 636 N N . ALA A 1 87 ? -26.946 -1.808 -9.534 1.00 50.19 87 ALA A N 1
ATOM 637 C CA . ALA A 1 87 ? -25.754 -1.434 -8.784 1.00 50.19 87 ALA A CA 1
ATOM 638 C C . ALA A 1 87 ? -25.508 -2.460 -7.661 1.00 50.19 87 ALA A C 1
ATOM 640 O O . ALA A 1 87 ? -26.068 -2.361 -6.573 1.00 50.19 87 ALA A O 1
ATOM 641 N N . ALA A 1 88 ? -24.662 -3.452 -7.953 1.00 47.34 88 ALA A N 1
ATOM 642 C CA . ALA A 1 88 ? -24.154 -4.460 -7.021 1.00 47.34 88 ALA A CA 1
ATOM 643 C C . ALA A 1 88 ? -25.215 -5.157 -6.138 1.00 47.34 88 ALA A C 1
ATOM 645 O O . ALA A 1 88 ? -25.172 -5.086 -4.909 1.00 47.34 88 ALA A O 1
ATOM 646 N N . SER A 1 89 ? -26.098 -5.948 -6.751 1.00 32.12 89 SER A N 1
ATOM 647 C CA . SER A 1 89 ? -26.743 -7.074 -6.069 1.00 32.12 89 SER A CA 1
ATOM 648 C C . SER A 1 89 ? -25.967 -8.366 -6.354 1.00 32.12 89 SER A C 1
ATOM 650 O O . SER A 1 89 ? -26.224 -9.053 -7.340 1.00 32.12 89 SER A O 1
ATOM 652 N N . ASP A 1 90 ? -25.014 -8.710 -5.480 1.00 34.38 90 ASP A N 1
ATOM 653 C CA . ASP A 1 90 ? -24.414 -10.054 -5.427 1.00 34.38 90 ASP A CA 1
ATOM 654 C C . ASP A 1 90 ? -25.512 -11.071 -5.055 1.00 34.38 90 ASP A C 1
ATOM 656 O O . ASP A 1 90 ? -25.766 -11.335 -3.868 1.00 34.38 90 ASP A O 1
ATOM 660 N N . HIS A 1 91 ? -26.184 -11.607 -6.076 1.00 29.59 91 HIS A N 1
ATOM 661 C CA . HIS A 1 91 ? -26.957 -12.841 -6.015 1.00 29.59 91 HIS A CA 1
ATOM 662 C C . HIS A 1 91 ? -25.991 -14.030 -6.060 1.00 29.59 91 HIS A C 1
ATOM 664 O O . HIS A 1 91 ? -25.793 -14.653 -7.097 1.00 29.59 91 HIS A O 1
ATOM 670 N N . ASP A 1 92 ? -25.415 -14.373 -4.909 1.00 31.98 92 ASP A N 1
ATOM 671 C CA . ASP A 1 92 ? -24.894 -15.720 -4.686 1.00 31.98 92 ASP A CA 1
ATOM 672 C C . ASP A 1 92 ? -25.973 -16.532 -3.963 1.00 31.98 92 ASP A C 1
ATOM 674 O O . ASP A 1 92 ? -26.297 -16.298 -2.793 1.00 31.98 92 ASP A O 1
ATOM 678 N N . ALA A 1 93 ? -26.559 -17.492 -4.678 1.00 27.77 93 ALA A N 1
ATOM 679 C CA . ALA A 1 93 ? -27.375 -18.536 -4.075 1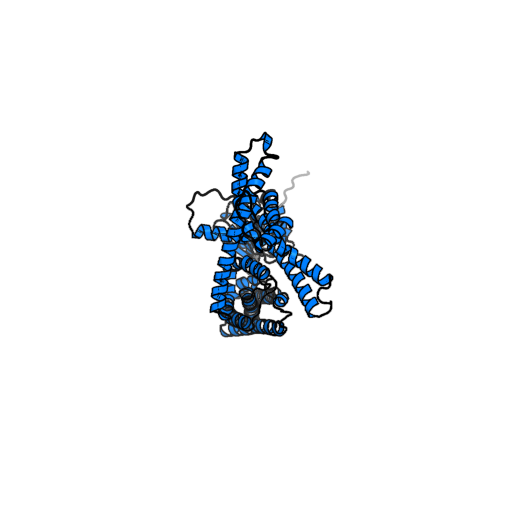.00 27.77 93 ALA A CA 1
ATOM 680 C C . ALA A 1 93 ? -26.531 -19.320 -3.044 1.00 27.77 93 ALA A C 1
ATOM 682 O O . ALA A 1 93 ? -25.352 -19.597 -3.290 1.00 27.77 93 ALA A O 1
ATOM 683 N N . PRO A 1 94 ? -27.092 -19.725 -1.890 1.00 33.44 94 PRO A N 1
ATOM 684 C CA . PRO A 1 94 ? -26.328 -20.401 -0.854 1.00 33.44 94 PRO A CA 1
ATOM 685 C C . PRO A 1 94 ? -26.056 -21.855 -1.258 1.00 33.44 94 PRO A C 1
ATOM 687 O O . PRO A 1 94 ? -26.793 -22.772 -0.902 1.00 33.44 94 PRO A O 1
ATOM 690 N N . ALA A 1 95 ? -24.953 -22.097 -1.964 1.00 33.56 95 ALA A N 1
ATOM 691 C CA . ALA A 1 95 ? -24.395 -23.437 -2.071 1.00 33.56 95 ALA A CA 1
ATOM 692 C C . ALA A 1 95 ? -23.793 -23.823 -0.708 1.00 33.56 95 ALA A C 1
ATOM 694 O O . ALA A 1 95 ? -22.693 -23.387 -0.349 1.00 33.56 95 ALA A O 1
ATOM 695 N N . LYS A 1 96 ? -24.523 -24.643 0.062 1.00 38.31 96 LYS A N 1
ATOM 696 C CA . LYS A 1 96 ? -24.024 -25.354 1.251 1.00 38.31 96 LYS A CA 1
ATOM 697 C C . LYS A 1 96 ? -22.860 -26.266 0.845 1.00 38.31 96 LYS A C 1
ATOM 699 O O . LYS A 1 96 ? -23.058 -27.449 0.608 1.00 38.31 96 LYS A O 1
ATOM 704 N N . ASN A 1 97 ? -21.649 -25.723 0.765 1.00 42.72 97 ASN A N 1
ATOM 705 C CA . ASN A 1 97 ? -20.449 -26.484 0.425 1.00 42.72 97 ASN A CA 1
ATOM 706 C C . ASN A 1 97 ? -19.352 -26.280 1.470 1.00 42.72 97 ASN A C 1
ATOM 708 O O . ASN A 1 97 ? -19.091 -25.160 1.911 1.00 42.72 97 ASN A O 1
ATOM 712 N N . LYS A 1 98 ? -18.733 -27.403 1.852 1.00 43.03 98 LYS A N 1
ATOM 713 C CA . LYS A 1 98 ? -17.809 -27.578 2.980 1.00 43.03 98 LYS A CA 1
ATOM 714 C C . LYS A 1 98 ? -16.725 -26.492 3.030 1.00 43.03 98 LYS A C 1
ATOM 716 O O . LYS A 1 98 ? -16.044 -26.211 2.042 1.00 43.03 98 LYS A O 1
ATOM 721 N N . ILE A 1 99 ? -16.562 -25.895 4.208 1.00 49.47 99 ILE A N 1
ATOM 722 C CA . ILE A 1 99 ? -15.522 -24.906 4.495 1.00 49.47 99 ILE A CA 1
ATOM 723 C C . ILE A 1 99 ? -14.162 -25.613 4.399 1.00 49.47 99 ILE A C 1
ATOM 725 O O . ILE A 1 99 ? -13.886 -26.536 5.156 1.00 49.47 99 ILE A O 1
ATOM 729 N N . THR A 1 100 ? -13.327 -25.205 3.442 1.00 63.88 100 THR A N 1
ATOM 730 C CA . THR A 1 100 ? -11.960 -25.725 3.254 1.00 63.88 100 THR A CA 1
ATOM 731 C C . THR A 1 100 ? -10.963 -24.607 3.557 1.00 63.88 100 THR A C 1
ATOM 733 O O . THR A 1 100 ? -11.246 -23.453 3.234 1.00 63.88 100 THR A O 1
ATOM 736 N N . LEU A 1 101 ? -9.785 -24.922 4.109 1.00 58.97 101 LEU A N 1
ATOM 737 C CA . LEU A 1 101 ? -8.753 -23.936 4.482 1.00 58.97 101 LEU A CA 1
ATOM 738 C C . LEU A 1 101 ? -8.400 -22.974 3.328 1.00 58.97 101 LEU A C 1
ATOM 740 O O . LEU A 1 101 ? -8.316 -21.764 3.514 1.00 58.97 101 LEU A O 1
ATOM 744 N N . LYS A 1 102 ? -8.305 -23.509 2.103 1.00 63.50 102 LYS A N 1
ATOM 745 C CA . LYS A 1 102 ? -8.054 -22.740 0.874 1.00 63.50 102 LYS A CA 1
ATOM 746 C C . LYS A 1 102 ? -9.163 -21.722 0.564 1.00 63.50 102 LYS A C 1
ATOM 748 O O . LYS A 1 102 ? -8.867 -20.632 0.089 1.00 63.50 102 LYS A O 1
ATOM 753 N N . ARG A 1 103 ? -10.424 -22.057 0.868 1.00 67.44 103 ARG A N 1
ATOM 754 C CA . ARG A 1 103 ? -11.596 -21.190 0.652 1.00 67.44 103 ARG A CA 1
ATOM 755 C C . ARG A 1 103 ? -11.730 -20.121 1.737 1.00 67.44 103 ARG A C 1
ATOM 757 O O . ARG A 1 103 ? -12.149 -19.008 1.440 1.00 67.44 103 ARG A O 1
ATOM 764 N N . ILE A 1 104 ? -11.354 -20.446 2.977 1.00 66.00 104 ILE A N 1
ATOM 765 C CA . ILE A 1 104 ? -11.250 -19.452 4.055 1.00 66.00 104 ILE A CA 1
ATOM 766 C C . ILE A 1 104 ? -10.179 -18.423 3.681 1.00 66.00 104 ILE A C 1
ATOM 768 O O . ILE A 1 104 ? -10.461 -17.230 3.686 1.00 66.00 104 ILE A O 1
ATOM 772 N N . GLY A 1 105 ? -8.990 -18.885 3.276 1.00 66.69 105 GLY A N 1
ATOM 773 C CA . GLY A 1 105 ? -7.900 -18.009 2.842 1.00 66.69 105 GLY A CA 1
ATOM 774 C C . GLY A 1 105 ? -8.290 -17.117 1.662 1.00 66.69 105 GLY A C 1
ATOM 775 O O . GLY A 1 105 ? -8.083 -15.908 1.718 1.00 66.69 105 GLY A O 1
ATOM 776 N N . SER A 1 106 ? -8.933 -17.677 0.629 1.00 66.69 106 SER A N 1
ATOM 777 C CA . SER A 1 106 ? -9.420 -16.875 -0.500 1.00 66.69 106 SER A CA 1
ATOM 778 C C . SER A 1 106 ? -10.519 -15.892 -0.092 1.00 66.69 106 SER A C 1
ATOM 780 O O . SER A 1 106 ? -10.538 -14.779 -0.594 1.00 66.69 106 SER A O 1
ATOM 782 N N . GLY A 1 107 ? -11.418 -16.267 0.824 1.00 70.31 107 GLY A N 1
ATOM 783 C CA . GLY A 1 107 ? -12.482 -15.385 1.313 1.00 70.31 107 GLY A CA 1
ATOM 784 C C . GLY A 1 107 ? -11.960 -14.215 2.151 1.00 70.31 107 GLY A C 1
ATOM 785 O O . GLY A 1 107 ? -12.431 -13.093 1.989 1.00 70.31 107 GLY A O 1
ATOM 786 N N . ILE A 1 108 ? -10.957 -14.453 3.003 1.00 70.81 108 ILE A N 1
ATOM 787 C CA . ILE A 1 108 ? -10.269 -13.397 3.764 1.00 70.81 108 ILE A CA 1
ATOM 788 C C . ILE A 1 108 ? -9.552 -12.446 2.805 1.00 70.81 108 ILE A C 1
ATOM 790 O O . ILE A 1 108 ? -9.675 -11.230 2.935 1.00 70.81 108 ILE A O 1
ATOM 794 N N . LEU A 1 109 ? -8.844 -13.000 1.818 1.00 69.06 109 LEU A N 1
ATOM 795 C CA . LEU A 1 109 ? -8.165 -12.218 0.792 1.00 69.06 109 LEU A CA 1
ATOM 796 C C . LEU A 1 109 ? -9.148 -11.331 0.018 1.00 69.06 109 LEU A C 1
ATOM 798 O O . LEU A 1 109 ? -8.905 -10.140 -0.160 1.00 69.06 109 LEU A O 1
ATOM 802 N N . ASP A 1 110 ? -10.278 -11.894 -0.395 1.00 74.56 110 ASP A N 1
ATOM 803 C CA . ASP A 1 110 ? -11.303 -11.180 -1.151 1.00 74.56 110 ASP A CA 1
ATOM 804 C C . ASP A 1 110 ? -11.979 -10.079 -0.312 1.00 74.56 110 ASP A C 1
ATOM 806 O O . ASP A 1 110 ? -12.258 -8.983 -0.805 1.00 74.56 110 ASP A O 1
ATOM 810 N N . ALA A 1 111 ? -12.176 -10.328 0.987 1.00 76.19 111 ALA A N 1
ATOM 811 C CA . ALA A 1 111 ? -12.658 -9.330 1.936 1.00 76.19 111 ALA A CA 1
ATOM 812 C C . ALA A 1 111 ? -11.644 -8.193 2.142 1.00 76.19 111 ALA A C 1
ATOM 814 O O . ALA A 1 111 ? -12.032 -7.025 2.117 1.00 76.19 111 ALA A O 1
ATOM 815 N N . LEU A 1 112 ? -10.351 -8.498 2.274 1.00 75.88 112 LEU A N 1
ATOM 816 C CA . LEU A 1 112 ? -9.298 -7.482 2.380 1.00 75.88 112 LEU A CA 1
ATOM 817 C C . LEU A 1 112 ? -9.228 -6.627 1.109 1.00 75.88 112 LEU A C 1
ATOM 819 O O . LEU A 1 112 ? -9.302 -5.402 1.178 1.00 75.88 112 LEU A O 1
ATOM 823 N N . ILE A 1 113 ? -9.168 -7.256 -0.066 1.00 73.06 113 ILE A N 1
ATOM 824 C CA . ILE A 1 113 ? -9.085 -6.544 -1.349 1.00 73.06 113 ILE A CA 1
ATOM 825 C C . ILE A 1 113 ? -10.328 -5.672 -1.579 1.00 73.06 113 ILE A C 1
ATOM 827 O O . ILE A 1 113 ? -10.209 -4.513 -1.998 1.00 73.06 113 ILE A O 1
ATOM 831 N N . GLY A 1 114 ? -11.515 -6.221 -1.310 1.00 74.62 114 GLY A N 1
ATOM 832 C CA . GLY A 1 114 ? -12.788 -5.531 -1.505 1.00 74.62 114 GLY A CA 1
ATOM 833 C C . GLY A 1 114 ? -12.960 -4.315 -0.598 1.00 74.62 114 GLY A C 1
ATOM 834 O O . GLY A 1 114 ? -13.498 -3.303 -1.034 1.00 74.62 114 GLY A O 1
ATOM 835 N N . THR A 1 115 ? -12.461 -4.384 0.637 1.00 83.31 115 THR A 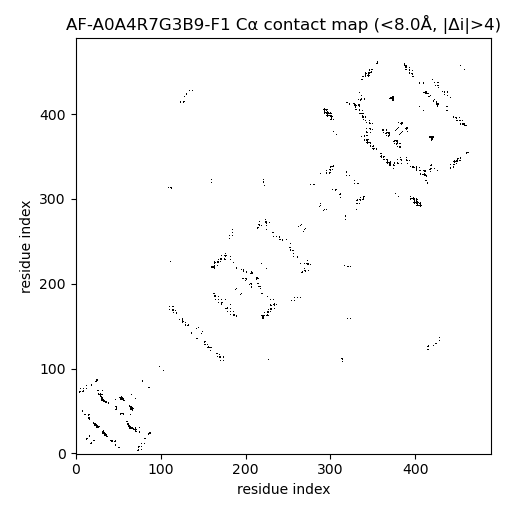N 1
ATOM 836 C CA . THR A 1 115 ? -12.608 -3.297 1.620 1.00 83.31 115 THR A CA 1
ATOM 837 C C . THR A 1 115 ? -11.533 -2.222 1.509 1.00 83.31 115 THR A C 1
ATOM 839 O O . THR A 1 115 ? -11.812 -1.070 1.832 1.00 83.31 115 THR A O 1
ATOM 842 N N . MET A 1 116 ? -10.341 -2.548 0.997 1.00 80.94 116 MET A N 1
ATOM 843 C CA . MET A 1 116 ? -9.271 -1.567 0.766 1.00 80.94 116 MET A CA 1
ATOM 844 C C . MET A 1 116 ? -9.490 -0.718 -0.485 1.00 80.94 116 MET A C 1
ATOM 846 O O . MET A 1 116 ? -9.172 0.468 -0.481 1.00 80.94 116 MET A O 1
ATOM 850 N N . SER A 1 117 ? -10.020 -1.302 -1.565 1.00 80.06 117 SER A N 1
ATOM 851 C CA . SER A 1 117 ? -10.080 -0.630 -2.874 1.00 80.06 117 SER A CA 1
ATOM 852 C C . SER A 1 117 ? -10.776 0.748 -2.845 1.00 80.06 117 SER A C 1
ATOM 854 O O . SER A 1 117 ? -10.223 1.681 -3.428 1.00 80.06 117 SER A O 1
ATOM 856 N N . PRO A 1 118 ? -11.914 0.937 -2.141 1.00 82.19 118 PRO A N 1
ATOM 857 C CA . PRO A 1 118 ? -12.562 2.248 -2.023 1.00 82.19 118 PRO A CA 1
ATOM 858 C C . PRO A 1 118 ? -11.756 3.287 -1.229 1.00 82.19 118 PRO A C 1
ATOM 860 O O . PRO A 1 118 ? -12.016 4.479 -1.349 1.00 82.19 118 PRO A O 1
ATOM 863 N N . LEU A 1 119 ? -10.793 2.850 -0.411 1.00 84.94 119 LEU A N 1
ATOM 864 C CA . LEU A 1 119 ? -10.036 3.711 0.505 1.00 84.94 119 LEU A CA 1
ATOM 865 C C . LEU A 1 119 ? -8.762 4.269 -0.129 1.00 84.94 119 LEU A C 1
ATOM 867 O O . LEU A 1 119 ? -8.248 5.294 0.315 1.00 84.94 119 LEU A O 1
ATOM 871 N N . ILE A 1 120 ? -8.271 3.615 -1.185 1.00 81.44 120 ILE A N 1
ATOM 872 C CA . ILE A 1 120 ? -7.030 3.971 -1.882 1.00 81.44 120 ILE A CA 1
ATOM 873 C C . ILE A 1 120 ? -6.979 5.463 -2.262 1.00 81.44 120 ILE A C 1
ATOM 875 O O . ILE A 1 120 ? -5.961 6.084 -1.964 1.00 81.44 120 ILE A O 1
ATOM 879 N N . PRO A 1 121 ? -8.022 6.087 -2.854 1.00 84.00 121 PRO A N 1
ATOM 880 C CA . PRO A 1 121 ? -7.949 7.500 -3.230 1.00 84.00 121 PRO A CA 1
ATOM 881 C C . PRO A 1 121 ? -7.731 8.442 -2.040 1.00 84.00 121 PRO A C 1
ATOM 883 O O . PRO A 1 121 ? -6.932 9.370 -2.138 1.00 84.00 121 PRO A O 1
ATOM 886 N N . ALA A 1 122 ? -8.399 8.189 -0.908 1.00 87.69 122 ALA A N 1
ATOM 887 C CA . ALA A 1 122 ? -8.242 8.995 0.302 1.00 87.69 122 ALA A CA 1
ATOM 888 C C . ALA A 1 122 ? -6.839 8.833 0.903 1.00 87.69 122 ALA A C 1
ATOM 890 O O . ALA A 1 122 ? -6.211 9.821 1.281 1.00 87.69 122 ALA A O 1
ATOM 891 N N . ILE A 1 123 ? -6.329 7.597 0.926 1.00 84.50 123 ILE A N 1
ATOM 892 C CA . ILE A 1 123 ? -4.978 7.286 1.405 1.00 84.50 123 ILE A CA 1
ATOM 893 C C . ILE A 1 123 ? -3.930 7.968 0.520 1.00 84.50 123 ILE A C 1
ATOM 895 O O . ILE A 1 123 ? -3.060 8.652 1.043 1.00 84.50 123 ILE A O 1
ATOM 899 N N . ILE A 1 124 ? -4.038 7.860 -0.809 1.00 82.56 124 ILE A N 1
ATOM 900 C CA . ILE A 1 124 ? -3.115 8.518 -1.749 1.00 82.56 124 ILE A CA 1
ATOM 901 C C . ILE A 1 124 ? -3.182 10.044 -1.604 1.00 82.56 124 ILE A C 1
ATOM 903 O O . ILE A 1 124 ? -2.142 10.698 -1.564 1.00 82.56 124 ILE A O 1
ATOM 907 N N . GLY A 1 125 ? -4.381 10.624 -1.506 1.00 87.19 125 GLY A N 1
ATOM 908 C CA . GLY A 1 125 ? -4.543 12.066 -1.315 1.00 87.19 125 GLY A CA 1
ATOM 909 C C . GLY A 1 125 ? -3.858 12.555 -0.038 1.00 87.19 125 GLY A C 1
ATOM 910 O O . GLY A 1 125 ? -3.068 13.497 -0.086 1.00 87.19 125 GLY A O 1
ATOM 911 N N . GLY A 1 126 ? -4.089 11.866 1.085 1.00 88.00 126 GLY A N 1
ATOM 912 C CA . GLY A 1 126 ? -3.442 12.189 2.355 1.00 88.00 126 GLY A CA 1
ATOM 913 C C . GLY A 1 126 ? -1.920 12.006 2.308 1.00 88.00 126 GLY A C 1
ATOM 914 O O . GLY A 1 126 ? -1.161 12.896 2.694 1.00 88.00 126 GLY A O 1
ATOM 915 N N . SER A 1 127 ? -1.472 10.895 1.721 1.00 84.19 127 SER A N 1
ATOM 916 C CA . SER A 1 127 ? -0.069 10.592 1.433 1.00 84.19 127 SER A CA 1
ATOM 917 C C . SER A 1 127 ? 0.637 11.730 0.697 1.00 84.19 127 SER A C 1
ATOM 919 O O . SER A 1 127 ? 1.703 12.159 1.132 1.00 84.19 127 SER A O 1
ATOM 921 N N . MET A 1 128 ? 0.058 12.244 -0.395 1.00 87.38 128 MET A N 1
ATOM 922 C CA . MET A 1 128 ? 0.665 13.315 -1.199 1.00 87.38 128 MET A CA 1
ATOM 923 C C . MET A 1 128 ? 0.798 14.626 -0.423 1.00 87.38 128 MET A C 1
ATOM 925 O O . MET A 1 128 ? 1.794 15.331 -0.576 1.00 87.38 128 MET A O 1
ATOM 929 N N . VAL A 1 129 ? -0.160 14.936 0.453 1.00 91.06 129 VAL A N 1
ATOM 930 C CA . VAL A 1 129 ? -0.083 16.126 1.310 1.00 91.06 129 VAL A CA 1
ATOM 931 C C . VAL A 1 129 ? 1.042 15.980 2.344 1.00 91.06 129 VAL A C 1
ATOM 933 O O . VAL A 1 129 ? 1.788 16.936 2.555 1.00 91.06 129 VAL A O 1
ATOM 936 N N . LYS A 1 130 ? 1.239 14.786 2.933 1.00 85.44 130 LYS A N 1
ATOM 937 C CA . LYS A 1 130 ? 2.389 14.526 3.829 1.00 85.44 130 LYS A CA 1
ATOM 938 C C . LYS A 1 130 ? 3.723 14.671 3.099 1.00 85.44 130 LYS A C 1
ATOM 940 O O . LYS A 1 130 ? 4.662 15.216 3.668 1.00 85.44 130 LYS A O 1
ATOM 945 N N . LEU A 1 131 ? 3.808 14.240 1.839 1.00 85.75 131 LEU A N 1
ATOM 946 C CA . LEU A 1 131 ? 5.022 14.412 1.031 1.00 85.75 131 LEU A CA 1
ATOM 947 C C . LEU A 1 131 ? 5.306 15.878 0.717 1.00 85.75 131 LEU A C 1
ATOM 949 O O . LEU A 1 131 ? 6.449 16.308 0.826 1.00 85.75 131 LEU A O 1
ATOM 953 N N . LEU A 1 132 ? 4.275 16.666 0.404 1.00 89.31 132 LEU A N 1
ATOM 954 C CA . LEU A 1 132 ? 4.426 18.113 0.270 1.00 89.31 132 LEU A CA 1
ATOM 955 C C . LEU A 1 132 ? 4.941 18.738 1.575 1.00 89.31 132 LEU A C 1
ATOM 957 O O . LEU A 1 132 ? 5.888 19.518 1.538 1.00 89.31 132 LEU A O 1
ATOM 961 N N . ALA A 1 133 ? 4.358 18.375 2.721 1.00 89.31 133 ALA A N 1
ATOM 962 C CA . ALA A 1 133 ? 4.805 18.862 4.026 1.00 89.31 133 ALA A CA 1
ATOM 963 C C . ALA A 1 133 ? 6.273 18.498 4.299 1.00 89.31 133 ALA A C 1
ATOM 965 O O . ALA A 1 133 ? 7.037 19.344 4.753 1.00 89.31 133 ALA A O 1
ATOM 966 N N . MET A 1 134 ? 6.673 17.267 3.970 1.00 86.12 134 MET A N 1
ATOM 967 C CA . MET A 1 134 ? 8.049 16.791 4.102 1.00 86.12 134 MET A CA 1
ATOM 968 C C . MET A 1 134 ? 9.018 17.582 3.219 1.00 86.12 134 MET A C 1
ATOM 970 O O . MET A 1 134 ? 10.060 18.012 3.700 1.00 86.12 134 MET A O 1
ATOM 974 N N . ILE A 1 135 ? 8.679 17.822 1.949 1.00 87.56 135 ILE A N 1
ATOM 975 C CA . ILE A 1 135 ? 9.517 18.626 1.049 1.00 87.56 135 ILE A CA 1
ATOM 976 C C . ILE A 1 135 ? 9.658 20.052 1.592 1.00 87.56 135 ILE A C 1
ATOM 978 O O . ILE A 1 135 ? 10.766 20.579 1.642 1.00 87.56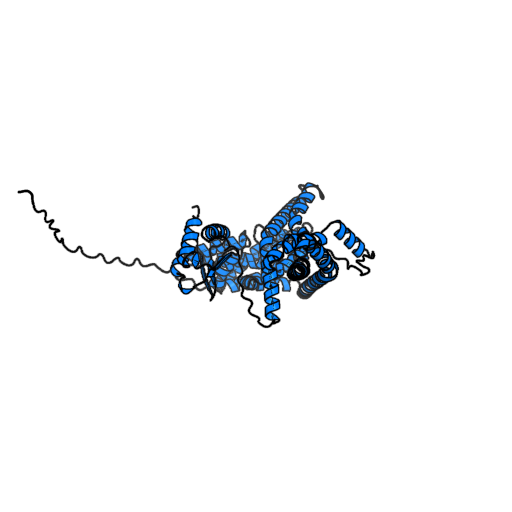 135 ILE A O 1
ATOM 982 N N . LEU A 1 136 ? 8.561 20.671 2.035 1.00 90.50 136 LEU A N 1
ATOM 983 C CA . LEU A 1 136 ? 8.587 22.021 2.602 1.00 90.50 136 LEU A CA 1
ATOM 984 C C . LEU A 1 136 ? 9.471 22.100 3.856 1.00 90.50 136 LEU A C 1
ATOM 986 O O . LEU A 1 136 ? 10.260 23.038 3.973 1.00 90.50 136 LEU A O 1
ATOM 990 N N . ASP A 1 137 ? 9.398 21.098 4.734 1.00 86.62 137 ASP A N 1
ATOM 991 C CA . ASP A 1 137 ? 10.277 20.971 5.903 1.00 86.62 137 ASP A CA 1
ATOM 992 C C . ASP A 1 137 ? 11.755 20.834 5.487 1.00 86.62 137 ASP A C 1
ATOM 994 O O . ASP A 1 137 ? 12.615 21.557 5.985 1.00 86.62 137 ASP A O 1
ATOM 998 N N . MET A 1 138 ? 12.054 19.996 4.486 1.00 84.81 138 MET A N 1
ATOM 999 C CA . MET A 1 138 ? 13.416 19.809 3.962 1.00 84.81 138 MET A CA 1
ATOM 1000 C C . MET A 1 138 ? 13.994 21.063 3.297 1.00 84.81 138 MET A C 1
ATOM 1002 O O . MET A 1 138 ? 15.196 21.303 3.389 1.00 84.81 138 MET A O 1
ATOM 1006 N N . THR A 1 139 ? 13.168 21.866 2.620 1.00 87.44 139 THR A N 1
ATOM 1007 C CA . THR A 1 139 ? 13.621 23.121 1.990 1.00 87.44 139 THR A CA 1
ATOM 1008 C C . THR A 1 139 ? 13.940 24.230 2.993 1.00 87.44 139 THR A C 1
ATOM 1010 O O . THR A 1 139 ? 14.573 25.214 2.617 1.00 87.44 139 THR A O 1
ATOM 1013 N N . GLY A 1 140 ? 13.498 24.105 4.249 1.00 87.19 140 GLY A N 1
ATOM 1014 C CA . GLY A 1 140 ? 13.667 25.143 5.266 1.00 87.19 140 GLY A CA 1
ATOM 1015 C C . GLY A 1 140 ? 12.843 26.411 5.014 1.00 87.19 140 GLY A C 1
ATOM 1016 O O . GLY A 1 140 ? 13.120 27.442 5.618 1.00 87.19 140 GLY A O 1
ATOM 1017 N N . VAL A 1 141 ? 11.834 26.355 4.133 1.00 92.38 141 VAL A N 1
ATOM 1018 C CA . VAL A 1 141 ? 10.926 27.488 3.853 1.00 92.38 141 VAL A CA 1
ATOM 1019 C C . VAL A 1 141 ? 10.109 27.870 5.091 1.00 92.38 141 VAL A C 1
ATOM 1021 O O . VAL A 1 141 ? 9.755 29.034 5.264 1.00 92.38 141 VAL A O 1
ATOM 1024 N N . PHE A 1 142 ? 9.827 26.900 5.960 1.00 92.06 142 PHE A N 1
ATOM 1025 C CA . PHE A 1 142 ? 9.171 27.109 7.245 1.00 92.06 142 PHE A CA 1
ATOM 1026 C C . PHE A 1 142 ? 10.086 26.670 8.389 1.00 92.06 142 PHE A C 1
ATOM 1028 O O . PHE A 1 142 ? 10.871 25.734 8.244 1.00 92.06 142 PHE A O 1
ATOM 1035 N N . GLU A 1 143 ? 9.953 27.321 9.545 1.00 90.25 143 GLU A N 1
ATOM 1036 C CA . GLU A 1 143 ? 10.606 26.867 10.773 1.00 90.25 143 GLU A CA 1
ATOM 1037 C C . GLU A 1 143 ? 10.078 25.490 11.200 1.00 90.25 143 GLU A C 1
ATOM 1039 O O . GLU A 1 143 ? 8.906 25.151 10.994 1.00 90.25 143 GLU A O 1
ATOM 1044 N N . LYS A 1 144 ? 10.940 24.693 11.840 1.00 85.62 144 LYS A N 1
ATOM 1045 C CA . LYS A 1 144 ? 10.553 23.376 12.354 1.00 85.62 144 LYS A CA 1
ATOM 1046 C C . LYS A 1 144 ? 9.407 23.514 13.350 1.00 85.62 144 LYS A C 1
ATOM 1048 O O . LYS A 1 144 ? 9.505 24.251 14.326 1.00 85.62 144 LYS A O 1
ATOM 1053 N N . GLY A 1 145 ? 8.330 22.771 13.111 1.00 85.25 145 GLY A N 1
ATOM 1054 C CA . GLY A 1 145 ? 7.127 22.827 13.942 1.00 85.25 145 GLY A CA 1
ATOM 1055 C C . GLY A 1 145 ? 6.189 23.996 13.629 1.00 85.25 145 GLY A C 1
ATOM 1056 O O . GLY A 1 145 ? 5.213 24.180 14.353 1.00 85.25 145 GLY A O 1
ATOM 1057 N N . ALA A 1 146 ? 6.428 24.759 12.554 1.00 93.44 146 ALA A N 1
ATOM 1058 C CA . ALA A 1 146 ? 5.497 25.785 12.100 1.00 93.44 146 ALA A CA 1
ATOM 1059 C C . ALA A 1 146 ? 4.079 25.218 11.925 1.00 93.44 146 ALA A C 1
ATOM 1061 O O . ALA A 1 146 ? 3.889 24.131 11.369 1.00 93.44 146 ALA A O 1
ATOM 1062 N N . SER A 1 147 ? 3.066 25.988 12.334 1.00 95.19 147 SER A N 1
ATOM 1063 C CA . SER A 1 147 ? 1.659 25.569 12.286 1.00 95.19 147 SER A CA 1
ATOM 1064 C C . SER A 1 147 ? 1.219 25.112 10.893 1.00 95.19 147 SER A C 1
ATOM 1066 O O . SER A 1 147 ? 0.441 24.170 10.783 1.00 95.19 147 SER A O 1
ATOM 1068 N N . THR A 1 148 ? 1.758 25.710 9.825 1.00 94.62 148 THR A N 1
ATOM 1069 C CA . THR A 1 148 ? 1.518 25.274 8.440 1.00 94.62 148 THR A CA 1
ATOM 1070 C C . THR A 1 148 ? 1.923 23.816 8.223 1.00 94.62 148 THR A C 1
ATOM 1072 O O . THR A 1 148 ? 1.137 23.037 7.688 1.00 94.62 148 THR A O 1
ATOM 1075 N N . LEU A 1 149 ? 3.115 23.418 8.679 1.00 92.50 149 LEU A N 1
ATOM 1076 C CA . LEU A 1 149 ? 3.598 22.041 8.558 1.00 92.50 149 LEU A CA 1
ATOM 1077 C C . LEU A 1 149 ? 2.764 21.085 9.415 1.00 92.50 149 LEU A C 1
ATOM 1079 O O . LEU A 1 149 ? 2.458 19.979 8.973 1.00 92.50 149 LEU A O 1
ATOM 1083 N N . VAL A 1 150 ? 2.348 21.509 10.612 1.00 93.12 150 VAL A N 1
ATOM 1084 C CA . VAL A 1 150 ? 1.473 20.711 11.488 1.00 93.12 150 VAL A CA 1
ATOM 1085 C C . VAL A 1 150 ? 0.106 20.481 10.835 1.00 93.12 150 VAL A C 1
ATOM 1087 O O . VAL A 1 150 ? -0.377 19.348 10.796 1.00 93.12 150 VAL A O 1
ATOM 1090 N N . ILE A 1 151 ? -0.498 21.527 10.265 1.00 94.94 151 ILE A N 1
ATOM 1091 C CA . ILE A 1 151 ? -1.792 21.448 9.574 1.00 94.94 151 ILE A CA 1
ATOM 1092 C C . ILE A 1 151 ? -1.688 20.553 8.337 1.00 94.94 151 ILE A C 1
ATOM 1094 O O . ILE A 1 151 ? -2.524 19.671 8.169 1.00 94.94 151 ILE A O 1
ATOM 1098 N N . LEU A 1 152 ? -0.655 20.715 7.503 1.00 93.94 152 LEU A N 1
ATOM 1099 C CA . LEU A 1 152 ? -0.451 19.861 6.327 1.00 93.94 152 LEU A CA 1
ATOM 1100 C C . LEU A 1 152 ? -0.263 18.391 6.718 1.00 93.94 152 LEU A C 1
ATOM 1102 O O . LEU A 1 152 ? -0.897 17.516 6.130 1.00 93.94 152 LEU A O 1
ATOM 1106 N N . ASN A 1 153 ? 0.540 18.113 7.750 1.00 89.81 153 ASN A N 1
ATOM 1107 C CA . ASN A 1 153 ? 0.675 16.757 8.274 1.00 89.81 153 ASN A CA 1
ATOM 1108 C C . ASN A 1 153 ? -0.670 16.211 8.766 1.00 89.81 153 ASN A C 1
ATOM 1110 O O . ASN A 1 153 ? -1.007 15.081 8.438 1.00 89.81 153 ASN A O 1
ATOM 1114 N N . THR A 1 154 ? -1.472 17.015 9.470 1.00 91.88 154 THR A N 1
ATOM 1115 C CA . THR A 1 154 ? -2.795 16.607 9.978 1.00 91.88 154 THR A CA 1
ATOM 1116 C C . THR A 1 154 ? -3.783 16.312 8.847 1.00 91.88 154 THR A C 1
ATOM 1118 O O . THR A 1 154 ? -4.473 15.295 8.884 1.00 91.88 154 THR A O 1
ATOM 1121 N N . ILE A 1 155 ? -3.825 17.161 7.811 1.00 92.81 155 ILE A N 1
ATOM 1122 C CA . ILE A 1 155 ? -4.633 16.935 6.601 1.00 92.81 155 ILE A CA 1
ATOM 1123 C C . ILE A 1 155 ? -4.245 15.602 5.968 1.00 92.81 155 ILE A C 1
ATOM 1125 O O . ILE A 1 155 ? -5.106 14.787 5.637 1.00 92.81 155 ILE A O 1
ATOM 1129 N N . GLY A 1 156 ? -2.940 15.379 5.818 1.00 87.19 156 GLY A N 1
ATOM 1130 C CA . GLY A 1 156 ? -2.428 14.169 5.208 1.00 87.19 156 GLY A CA 1
ATOM 1131 C C . GLY A 1 156 ? -2.651 12.911 6.049 1.00 87.19 156 GLY A C 1
ATOM 1132 O O . GLY A 1 156 ? -2.814 11.821 5.507 1.00 87.19 156 GLY A O 1
ATOM 1133 N N . ASP A 1 157 ? -2.710 13.058 7.369 1.00 85.81 157 ASP A N 1
ATOM 1134 C CA . ASP A 1 157 ? -2.868 11.955 8.308 1.00 85.81 157 ASP A CA 1
ATOM 1135 C C . ASP A 1 157 ? -4.328 11.546 8.542 1.00 85.81 157 ASP A C 1
ATOM 1137 O O . ASP A 1 157 ? -4.580 10.414 8.940 1.00 85.81 157 ASP A O 1
ATOM 1141 N N . GLY A 1 158 ? -5.308 12.403 8.234 1.00 89.00 158 GLY A N 1
ATOM 1142 C CA . GLY A 1 158 ? -6.726 12.128 8.494 1.00 89.00 158 GLY A CA 1
ATOM 1143 C C . GLY A 1 158 ? -7.218 10.786 7.932 1.00 89.00 158 GLY A C 1
ATOM 1144 O O . GLY A 1 158 ? -7.850 10.007 8.646 1.00 89.00 158 GLY A O 1
ATOM 1145 N N . ALA A 1 159 ? -6.870 10.458 6.682 1.00 85.50 159 ALA A N 1
ATOM 1146 C CA . ALA A 1 159 ? -7.230 9.173 6.072 1.00 85.50 159 ALA A CA 1
ATOM 1147 C C . ALA A 1 159 ? -6.552 7.977 6.770 1.00 85.50 159 ALA A C 1
ATOM 1149 O O . ALA A 1 159 ? -7.121 6.896 6.880 1.00 85.50 159 ALA A O 1
ATOM 1150 N N . PHE A 1 160 ? -5.338 8.163 7.272 1.00 83.12 160 PHE A N 1
ATOM 1151 C CA . PHE A 1 160 ? -4.585 7.122 7.957 1.00 83.12 160 PHE A CA 1
ATOM 1152 C C . PHE A 1 160 ? -5.097 6.902 9.385 1.00 83.12 160 PHE A C 1
ATOM 1154 O O . PHE A 1 160 ? -5.356 5.769 9.793 1.00 83.12 160 PHE A O 1
ATOM 1161 N N . PHE A 1 161 ? -5.328 7.986 10.123 1.00 87.56 161 PHE A N 1
ATOM 1162 C CA . PHE A 1 161 ? -5.830 7.954 11.491 1.00 87.56 161 PHE A CA 1
ATOM 1163 C C . PHE A 1 161 ? -7.217 7.301 11.569 1.00 87.56 161 PHE A C 1
ATOM 1165 O O . PHE A 1 161 ? -7.438 6.398 12.380 1.00 87.56 161 PHE A O 1
ATOM 1172 N N . PHE A 1 162 ? -8.130 7.699 10.672 1.00 91.94 162 PHE A N 1
ATOM 1173 C CA . PHE A 1 162 ? -9.497 7.170 10.584 1.00 91.94 162 PHE A CA 1
ATOM 1174 C C . PHE A 1 162 ? -9.627 5.927 9.695 1.00 91.94 162 PHE A C 1
ATOM 1176 O O . PHE A 1 162 ? -10.745 5.514 9.370 1.00 91.94 162 PHE A O 1
ATOM 1183 N N . LEU A 1 163 ? -8.512 5.282 9.336 1.00 88.62 163 LEU A N 1
ATOM 1184 C CA . LEU A 1 163 ? -8.524 4.055 8.545 1.00 88.62 163 LEU A CA 1
ATOM 1185 C C . LEU A 1 163 ? -9.455 2.972 9.119 1.00 88.62 163 LEU A C 1
ATOM 1187 O O . LEU A 1 163 ? -10.252 2.452 8.340 1.00 88.62 163 LEU A O 1
ATOM 1191 N N . PRO A 1 164 ? -9.482 2.682 10.439 1.00 90.62 164 PRO A N 1
ATOM 1192 C CA . PRO A 1 164 ? -10.419 1.702 10.993 1.00 90.62 164 PRO A CA 1
ATOM 1193 C C . PRO A 1 164 ? -11.886 2.028 10.679 1.00 90.62 164 PRO A C 1
ATOM 1195 O O . PRO A 1 164 ? -12.671 1.138 10.360 1.00 90.62 164 PRO A O 1
ATOM 1198 N N . VAL A 1 165 ? -12.261 3.309 10.727 1.00 94.88 165 VAL A N 1
ATOM 1199 C CA . VAL A 1 165 ? -13.634 3.771 10.470 1.00 94.88 165 VAL A CA 1
ATOM 1200 C C . VAL A 1 165 ? -13.991 3.614 8.995 1.00 94.88 165 VAL A C 1
ATOM 1202 O O . VAL A 1 165 ? -15.060 3.104 8.661 1.00 94.88 165 VAL A O 1
ATOM 1205 N N . MET A 1 166 ? -13.079 4.000 8.104 1.00 92.56 166 MET A N 1
ATOM 1206 C CA . MET A 1 166 ? -13.268 3.842 6.665 1.00 92.56 166 MET A CA 1
ATOM 1207 C C . MET A 1 166 ? -13.347 2.367 6.251 1.00 92.56 166 MET A C 1
ATOM 1209 O O . MET A 1 166 ? -14.189 1.996 5.432 1.00 92.56 166 MET A O 1
ATOM 1213 N N . VAL A 1 167 ? -12.517 1.513 6.857 1.00 91.56 167 VAL A N 1
ATOM 1214 C CA . VAL A 1 167 ? -12.565 0.057 6.672 1.00 91.56 167 VAL A CA 1
ATOM 1215 C C . VAL A 1 167 ? -13.880 -0.511 7.172 1.00 91.56 167 VAL A C 1
ATOM 1217 O O . VAL A 1 167 ? -14.470 -1.335 6.485 1.00 91.56 167 VAL A O 1
ATOM 1220 N N . ALA A 1 168 ? -14.377 -0.072 8.328 1.00 94.44 168 ALA A N 1
ATOM 1221 C CA . ALA A 1 168 ? -15.673 -0.516 8.828 1.00 94.44 168 ALA A CA 1
ATOM 1222 C C . ALA A 1 168 ? -16.814 -0.128 7.876 1.00 94.44 168 ALA A C 1
ATOM 1224 O O . ALA A 1 168 ? -17.701 -0.940 7.618 1.00 94.44 168 ALA A O 1
ATOM 1225 N N . ALA A 1 169 ? -16.762 1.069 7.284 1.00 94.38 169 ALA A N 1
ATOM 1226 C CA . ALA A 1 169 ? -17.745 1.499 6.294 1.00 94.38 169 ALA A CA 1
ATOM 1227 C C . ALA A 1 169 ? -17.730 0.611 5.036 1.00 94.38 169 ALA A C 1
ATOM 1229 O O . ALA A 1 169 ? -18.771 0.092 4.630 1.00 94.38 169 ALA A O 1
ATOM 1230 N N . SER A 1 170 ? -16.555 0.369 4.443 1.00 91.06 170 SER A N 1
ATOM 1231 C CA . SER A 1 170 ? -16.439 -0.480 3.248 1.00 91.06 170 SER A CA 1
ATOM 1232 C C . SER A 1 170 ? -16.729 -1.958 3.546 1.00 91.06 170 SER A C 1
ATOM 1234 O O . SER A 1 170 ? -17.375 -2.647 2.751 1.00 91.06 170 SER A O 1
ATOM 1236 N N . ALA A 1 171 ? -16.323 -2.449 4.718 1.00 91.25 171 ALA A N 1
ATOM 1237 C CA . ALA A 1 171 ? -16.626 -3.791 5.204 1.00 91.25 171 ALA A CA 1
ATOM 1238 C C . ALA A 1 171 ? -18.121 -3.991 5.452 1.00 91.25 171 ALA A C 1
ATOM 1240 O O . ALA A 1 171 ? -18.632 -5.075 5.180 1.00 91.25 171 ALA A O 1
ATOM 1241 N N . ALA A 1 172 ? -18.839 -2.964 5.911 1.00 92.38 172 ALA A N 1
ATOM 1242 C CA . ALA A 1 172 ? -20.272 -3.064 6.148 1.00 92.38 172 ALA A CA 1
ATOM 1243 C C . ALA A 1 172 ? -21.045 -3.321 4.851 1.00 92.38 172 ALA A C 1
ATOM 1245 O O . ALA A 1 172 ? -21.945 -4.161 4.828 1.00 92.38 172 ALA A O 1
ATOM 1246 N N . VAL A 1 173 ? -20.622 -2.677 3.757 1.00 88.69 173 VAL A N 1
ATOM 1247 C CA . VAL A 1 173 ? -21.152 -2.938 2.413 1.00 88.69 173 VAL A CA 1
ATOM 1248 C C . VAL A 1 173 ? -20.860 -4.382 1.992 1.00 88.69 173 VAL A C 1
ATOM 1250 O O . VAL A 1 173 ? -21.780 -5.109 1.622 1.00 88.69 173 VAL A O 1
ATOM 1253 N N . LYS A 1 174 ? -19.606 -4.844 2.116 1.00 84.12 174 LYS A N 1
ATOM 1254 C CA . LYS A 1 174 ? -19.208 -6.213 1.723 1.00 84.12 174 LYS A CA 1
ATOM 1255 C C . LYS A 1 174 ? -19.927 -7.295 2.541 1.00 84.12 174 LYS A C 1
ATOM 1257 O O . LYS A 1 174 ? -20.344 -8.305 1.980 1.00 84.12 174 LYS A O 1
ATOM 1262 N N . PHE A 1 175 ? -20.081 -7.101 3.850 1.00 87.12 175 PHE A N 1
ATOM 1263 C CA . PHE A 1 175 ? -20.722 -8.066 4.753 1.00 87.12 175 PHE A CA 1
ATOM 1264 C C . PHE A 1 175 ? -22.237 -7.879 4.892 1.00 87.12 175 PHE A C 1
ATOM 1266 O O . PHE A 1 175 ? -22.874 -8.649 5.614 1.00 87.12 175 PHE A O 1
ATOM 1273 N N . LYS A 1 176 ? -22.823 -6.909 4.176 1.00 85.88 176 LYS A N 1
ATOM 1274 C CA . LYS A 1 176 ? -24.263 -6.612 4.170 1.00 85.88 176 LYS A CA 1
ATOM 1275 C C . LYS A 1 176 ? -24.808 -6.383 5.591 1.00 85.88 176 LYS A C 1
ATOM 1277 O O . LYS A 1 176 ? -25.795 -6.998 5.991 1.00 85.88 176 LYS A O 1
ATOM 1282 N N . THR A 1 177 ? -24.131 -5.533 6.362 1.00 88.94 177 THR A N 1
ATOM 1283 C CA . THR A 1 177 ? -24.533 -5.116 7.719 1.00 88.94 177 THR A CA 1
ATOM 1284 C C . THR A 1 177 ? -24.744 -3.605 7.772 1.00 88.94 177 THR A C 1
ATOM 1286 O O . THR A 1 177 ? -24.381 -2.882 6.842 1.00 88.94 177 THR A O 1
ATOM 1289 N N . ASN A 1 178 ? -25.365 -3.109 8.839 1.00 88.31 178 ASN A N 1
ATOM 1290 C CA . ASN A 1 178 ? -25.629 -1.688 8.996 1.00 88.31 178 ASN A CA 1
ATOM 1291 C C . ASN A 1 178 ? -24.326 -0.864 9.071 1.00 88.31 178 ASN A C 1
ATOM 1293 O O . ASN A 1 178 ? -23.567 -0.942 10.040 1.00 88.31 178 ASN A O 1
ATOM 1297 N N . MET A 1 179 ? -24.104 -0.028 8.054 1.00 92.19 179 MET A N 1
ATOM 1298 C CA . MET A 1 179 ? -22.910 0.811 7.931 1.00 92.19 179 MET A CA 1
ATOM 1299 C C . MET A 1 179 ? -22.758 1.810 9.081 1.00 92.19 179 MET A C 1
ATOM 1301 O O . MET A 1 179 ? -21.654 1.986 9.587 1.00 92.19 179 MET A O 1
ATOM 1305 N N . SER A 1 180 ? -23.848 2.431 9.535 1.00 90.75 180 SER A N 1
ATOM 1306 C CA . SER A 1 180 ? -23.808 3.394 10.640 1.00 90.75 180 SER A CA 1
ATOM 1307 C C . SER A 1 180 ? -23.396 2.735 11.956 1.00 90.75 180 SER A C 1
ATOM 1309 O O . SER A 1 180 ? -22.600 3.308 12.694 1.00 90.75 180 SER A O 1
ATOM 1311 N N . LEU A 1 181 ? -23.878 1.519 12.234 1.00 91.25 181 LEU A N 1
ATOM 1312 C CA . LEU A 1 181 ? -23.467 0.754 13.417 1.00 91.25 181 LEU A CA 1
ATOM 1313 C C . LEU A 1 181 ? -22.003 0.309 13.319 1.00 91.25 181 LEU A C 1
ATOM 1315 O O . LEU A 1 181 ? -21.271 0.426 14.298 1.00 91.25 181 LEU A O 1
ATOM 1319 N N . ALA A 1 182 ? -21.550 -0.137 12.144 1.00 95.19 182 ALA A N 1
ATOM 1320 C CA . ALA A 1 182 ? -20.147 -0.488 11.923 1.00 95.19 182 ALA A CA 1
ATOM 1321 C C . ALA A 1 182 ? -19.215 0.713 12.156 1.00 95.19 182 ALA A C 1
ATOM 1323 O O . ALA A 1 182 ? -18.238 0.605 12.899 1.00 95.19 182 ALA A O 1
ATOM 1324 N N . ILE A 1 183 ? -19.561 1.872 11.584 1.00 95.56 183 ILE A N 1
ATOM 1325 C CA . ILE A 1 183 ? -18.851 3.141 11.784 1.00 95.56 183 ILE A CA 1
ATOM 1326 C C . ILE A 1 183 ? -18.853 3.538 13.260 1.00 95.56 183 ILE A C 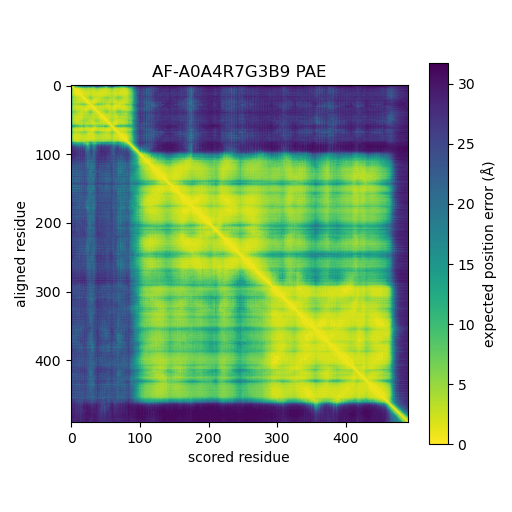1
ATOM 1328 O O . ILE A 1 183 ? -17.809 3.921 13.775 1.00 95.56 183 ILE A O 1
ATOM 1332 N N . ALA A 1 184 ? -19.988 3.429 13.956 1.00 94.62 184 ALA A N 1
ATOM 1333 C CA . ALA A 1 184 ? -20.083 3.789 15.368 1.00 94.62 184 ALA A CA 1
ATOM 1334 C C . ALA A 1 184 ? -19.171 2.919 16.246 1.00 94.62 184 ALA A C 1
ATOM 1336 O O . ALA A 1 184 ? -18.452 3.447 17.091 1.00 94.62 184 ALA A O 1
ATOM 1337 N N . ILE A 1 185 ? -19.146 1.601 16.023 1.00 94.38 185 ILE A N 1
ATOM 1338 C CA . ILE A 1 185 ? -18.299 0.685 16.799 1.00 94.38 185 ILE A CA 1
ATOM 1339 C C . ILE A 1 185 ? -16.815 0.922 16.492 1.00 94.38 185 ILE A C 1
ATOM 1341 O O . ILE A 1 185 ? -16.014 1.010 17.419 1.00 94.38 185 ILE A O 1
ATOM 1345 N N . ALA A 1 186 ? -16.434 1.097 15.223 1.00 94.06 186 ALA A N 1
ATOM 1346 C CA . ALA A 1 186 ? -15.061 1.463 14.873 1.00 94.06 186 ALA A CA 1
ATOM 1347 C C . ALA A 1 186 ? -14.673 2.842 15.436 1.00 94.06 186 ALA A C 1
ATOM 1349 O O . ALA A 1 186 ? -13.545 3.036 15.882 1.00 94.06 186 ALA A O 1
ATOM 1350 N N . GLY A 1 187 ? -15.625 3.776 15.476 1.00 94.12 187 GLY A N 1
ATOM 1351 C CA . GLY A 1 187 ? -15.485 5.097 16.076 1.00 94.12 187 GLY A CA 1
ATOM 1352 C C . GLY A 1 187 ? -15.162 5.043 17.568 1.00 94.12 187 GLY A C 1
ATOM 1353 O O . GLY A 1 187 ? -14.338 5.827 18.024 1.00 94.12 187 GLY A O 1
ATOM 1354 N N . ILE A 1 188 ? -15.722 4.085 18.316 1.00 93.38 188 ILE A N 1
ATOM 1355 C CA . ILE A 1 188 ? -15.372 3.862 19.731 1.00 93.38 188 ILE A CA 1
ATOM 1356 C C . ILE A 1 188 ? -13.883 3.532 19.874 1.00 93.38 188 ILE A C 1
ATOM 1358 O O . ILE A 1 188 ? -13.217 4.080 20.750 1.00 93.38 188 ILE A O 1
ATOM 1362 N N . LEU A 1 189 ? -13.345 2.684 18.991 1.00 89.88 189 LEU A N 1
ATOM 1363 C CA . LEU A 1 189 ? -11.942 2.258 19.038 1.00 89.88 189 LEU A CA 1
ATOM 1364 C C . LEU A 1 189 ? -10.959 3.417 18.809 1.00 89.88 189 LEU A C 1
ATOM 1366 O O . LEU A 1 189 ? -9.828 3.366 19.287 1.00 89.88 189 LEU A O 1
ATOM 1370 N N . VAL A 1 190 ? -11.391 4.465 18.103 1.00 92.44 190 VAL A N 1
ATOM 1371 C CA . VAL A 1 190 ? -10.596 5.675 17.833 1.00 92.44 190 VAL A CA 1
ATOM 1372 C C . VAL A 1 190 ? -11.114 6.912 18.576 1.00 92.44 190 VAL A C 1
ATOM 1374 O O . VAL A 1 190 ? -10.694 8.031 18.287 1.00 92.44 190 VAL A O 1
ATOM 1377 N N . HIS A 1 191 ? -12.023 6.738 19.538 1.00 94.75 191 HIS A N 1
ATOM 1378 C CA . HIS A 1 191 ? -12.570 7.846 20.310 1.00 94.75 191 HIS A CA 1
ATOM 1379 C C . HIS A 1 191 ? -11.486 8.419 21.241 1.00 94.75 191 HIS A C 1
ATOM 1381 O O . HIS A 1 191 ? -10.858 7.635 21.957 1.00 94.75 191 HIS A O 1
ATOM 1387 N N . PRO A 1 192 ? -11.294 9.753 21.330 1.00 93.44 192 PRO A N 1
ATOM 1388 C CA . PRO A 1 192 ? -10.220 10.354 22.130 1.00 93.44 192 PRO A CA 1
ATOM 1389 C C . PRO A 1 192 ? -10.178 9.858 23.580 1.00 93.44 192 PRO A C 1
ATOM 1391 O O . PRO A 1 192 ? -9.146 9.391 24.044 1.00 93.44 192 PRO A O 1
ATOM 1394 N N . ALA A 1 193 ? -11.330 9.821 24.260 1.00 94.31 193 ALA A N 1
ATOM 1395 C CA . ALA A 1 193 ? -11.404 9.320 25.637 1.00 94.31 193 ALA A CA 1
ATOM 1396 C C . ALA A 1 193 ? -10.976 7.846 25.783 1.00 94.31 193 ALA A C 1
ATOM 1398 O O . ALA A 1 193 ? -10.437 7.455 26.817 1.00 94.31 193 ALA A O 1
ATOM 1399 N N . PHE A 1 194 ? -11.217 7.020 24.760 1.00 92.19 194 PHE A N 1
ATOM 1400 C CA . PHE A 1 194 ? -10.804 5.620 24.771 1.00 92.19 194 PHE A CA 1
ATOM 1401 C C . PHE A 1 194 ? -9.313 5.477 24.444 1.00 92.19 194 PHE A C 1
ATOM 1403 O O . PHE A 1 194 ? -8.620 4.705 25.102 1.00 92.19 194 PHE A O 1
ATOM 1410 N N . ILE A 1 195 ? -8.798 6.277 23.505 1.00 92.06 195 ILE A N 1
ATOM 1411 C CA . ILE A 1 195 ? -7.360 6.378 23.220 1.00 92.06 195 ILE A CA 1
ATOM 1412 C C . ILE A 1 195 ? -6.593 6.781 24.487 1.00 92.06 195 ILE A C 1
ATOM 1414 O O . ILE A 1 195 ? -5.623 6.114 24.842 1.00 92.06 195 ILE A O 1
ATOM 1418 N N . ASP A 1 196 ? -7.055 7.802 25.211 1.00 92.50 196 ASP A N 1
ATOM 1419 C CA . ASP A 1 196 ? -6.432 8.259 26.459 1.00 92.50 196 ASP A CA 1
ATOM 1420 C C . ASP A 1 196 ? -6.459 7.176 27.547 1.00 92.50 196 ASP A C 1
ATOM 1422 O O . ASP A 1 196 ? -5.489 6.993 28.288 1.00 92.50 196 ASP A O 1
ATOM 1426 N N . LEU A 1 197 ? -7.559 6.421 27.638 1.00 92.06 197 LEU A N 1
ATOM 1427 C CA . LEU A 1 197 ? -7.679 5.291 28.557 1.00 92.06 197 LEU A CA 1
ATOM 1428 C C . LEU A 1 197 ? -6.682 4.173 28.209 1.00 92.06 197 LEU A C 1
ATOM 1430 O O . LEU A 1 197 ? -6.027 3.633 29.099 1.00 92.06 197 LEU A O 1
ATOM 1434 N N . MET A 1 198 ? -6.526 3.847 26.925 1.00 91.44 198 MET A N 1
ATOM 1435 C CA . MET A 1 198 ? -5.553 2.851 26.462 1.00 91.44 198 MET A CA 1
ATOM 1436 C C . MET A 1 198 ? -4.106 3.327 26.621 1.00 91.44 198 MET A C 1
ATOM 1438 O O . MET A 1 198 ? -3.235 2.519 26.936 1.00 91.44 198 MET A O 1
ATOM 1442 N N . ALA A 1 199 ? -3.836 4.627 26.483 1.00 89.25 199 ALA A N 1
ATOM 1443 C CA . ALA A 1 199 ? -2.521 5.205 26.756 1.00 89.25 199 ALA A CA 1
ATOM 1444 C C . ALA A 1 199 ? -2.137 5.068 28.239 1.00 89.25 199 ALA A C 1
ATOM 1446 O O . ALA A 1 199 ? -1.010 4.694 28.558 1.00 89.25 199 ALA A O 1
ATOM 1447 N N . LYS A 1 200 ? -3.089 5.287 29.153 1.00 88.69 200 LYS A N 1
ATOM 1448 C CA . LYS A 1 200 ? -2.910 5.017 30.589 1.00 88.69 200 LYS A CA 1
ATOM 1449 C C . LYS A 1 200 ? -2.665 3.535 30.869 1.00 88.69 200 LYS A C 1
ATOM 1451 O O . LYS A 1 200 ? -1.764 3.201 31.638 1.00 88.69 200 LYS A O 1
ATOM 1456 N N . ALA A 1 201 ? -3.415 2.649 30.209 1.00 88.06 201 ALA A N 1
ATOM 1457 C CA . ALA A 1 201 ? -3.202 1.206 30.305 1.00 88.06 201 ALA A CA 1
ATOM 1458 C C . ALA A 1 201 ? -1.790 0.802 29.848 1.00 88.06 201 ALA A C 1
ATOM 1460 O O . ALA A 1 201 ? -1.135 -0.010 30.497 1.00 88.06 201 ALA A O 1
ATOM 1461 N N . ALA A 1 202 ? -1.283 1.418 28.774 1.00 86.12 202 ALA A N 1
ATOM 1462 C CA . ALA A 1 202 ? 0.070 1.182 28.267 1.00 86.12 202 ALA A CA 1
ATOM 1463 C C . ALA A 1 202 ? 1.169 1.627 29.251 1.00 86.12 202 ALA A C 1
ATOM 1465 O O . ALA A 1 202 ? 2.267 1.081 29.231 1.00 86.12 202 ALA A O 1
ATOM 1466 N N . GLN A 1 203 ? 0.869 2.577 30.142 1.00 89.44 203 GLN A N 1
ATOM 1467 C CA . GLN A 1 203 ? 1.754 3.016 31.229 1.00 89.44 203 GLN A CA 1
ATOM 1468 C C . GLN A 1 203 ? 1.646 2.137 32.491 1.00 89.44 203 GLN A C 1
ATOM 1470 O O . GLN A 1 203 ? 2.200 2.480 33.533 1.00 89.44 203 GLN A O 1
ATOM 1475 N N . GLY A 1 204 ? 0.926 1.012 32.422 1.00 84.81 204 GLY A N 1
ATOM 1476 C CA . GLY A 1 204 ? 0.770 0.065 33.527 1.00 84.81 204 GLY A CA 1
ATOM 1477 C C . GLY A 1 204 ? -0.396 0.367 34.470 1.00 84.81 204 GLY A C 1
ATOM 1478 O O . GLY A 1 204 ? -0.544 -0.320 35.481 1.00 84.81 204 GLY A O 1
ATOM 1479 N N . GLN A 1 205 ? -1.248 1.356 34.167 1.00 88.94 205 GLN A N 1
ATOM 1480 C CA . GLN A 1 205 ? -2.474 1.565 34.941 1.00 88.94 205 GLN A CA 1
ATOM 1481 C C . GLN A 1 205 ? -3.476 0.444 34.661 1.00 88.94 205 GLN A C 1
ATOM 1483 O O . GLN A 1 205 ? -3.720 0.073 33.513 1.00 88.94 205 GLN A O 1
ATOM 1488 N N . LYS A 1 206 ? -4.097 -0.086 35.718 1.00 87.12 206 LYS A N 1
ATOM 1489 C CA . LYS A 1 206 ? -5.117 -1.125 35.580 1.00 87.12 206 LYS A CA 1
ATOM 1490 C C . LYS A 1 206 ? -6.372 -0.526 34.942 1.00 87.12 206 LYS A C 1
ATOM 1492 O O . LYS A 1 206 ? -7.040 0.304 35.553 1.00 87.12 206 LYS A O 1
ATOM 1497 N N . VAL A 1 207 ? -6.690 -0.958 33.726 1.00 89.38 207 VAL A N 1
ATOM 1498 C CA . VAL A 1 207 ? -7.951 -0.637 33.049 1.00 89.38 207 VAL A CA 1
ATOM 1499 C C . VAL A 1 207 ? -8.788 -1.901 32.975 1.00 89.38 207 VAL A C 1
ATOM 1501 O O . VAL A 1 207 ? -8.322 -2.927 32.484 1.00 89.38 207 VAL A O 1
ATOM 1504 N N . GLU A 1 208 ? -10.024 -1.825 33.463 1.00 91.00 208 GLU A N 1
ATOM 1505 C CA . GLU A 1 208 ? -10.943 -2.959 33.516 1.00 91.00 208 GLU A CA 1
ATOM 1506 C C . GLU A 1 208 ? -12.297 -2.610 32.912 1.00 91.00 208 GLU A C 1
ATOM 1508 O O . GLU A 1 208 ? -12.793 -1.490 33.038 1.00 91.00 208 GLU A O 1
ATOM 1513 N N . PHE A 1 209 ? -12.922 -3.613 32.308 1.00 89.25 209 PHE A N 1
ATOM 1514 C CA . PHE A 1 209 ? -14.313 -3.584 31.896 1.00 89.25 209 PHE A CA 1
ATOM 1515 C C . PHE A 1 209 ? -15.030 -4.775 32.537 1.00 89.25 209 PHE A C 1
ATOM 1517 O O . PHE A 1 209 ? -14.680 -5.923 32.279 1.00 89.25 209 PHE A O 1
ATOM 1524 N N . ILE A 1 210 ? -16.008 -4.504 33.412 1.00 88.69 210 ILE A N 1
ATOM 1525 C CA . ILE A 1 210 ? -16.768 -5.530 34.159 1.00 88.69 210 ILE A CA 1
ATOM 1526 C C . ILE A 1 210 ? -15.826 -6.505 34.907 1.00 88.69 210 ILE A C 1
ATOM 1528 O O . ILE A 1 210 ? -15.986 -7.721 34.871 1.00 88.69 210 ILE A O 1
ATOM 1532 N N . GLY A 1 211 ? -14.787 -5.968 35.557 1.00 84.25 211 GLY A N 1
ATOM 1533 C CA . GLY A 1 211 ? -13.811 -6.757 36.321 1.00 84.25 211 GLY A CA 1
ATOM 1534 C C . GLY A 1 211 ? -12.825 -7.580 35.481 1.00 84.25 211 GLY A C 1
ATOM 1535 O O . GLY A 1 211 ? -12.063 -8.360 36.044 1.00 84.25 211 GLY A O 1
ATOM 1536 N N . ILE A 1 212 ? -12.819 -7.419 34.152 1.00 86.38 212 ILE A N 1
ATOM 1537 C CA . ILE A 1 212 ? -11.853 -8.056 33.249 1.00 86.38 212 ILE A CA 1
ATOM 1538 C C . ILE A 1 212 ? -10.863 -6.999 32.757 1.00 86.38 212 ILE A C 1
ATOM 1540 O O . ILE A 1 212 ? -11.271 -5.956 32.243 1.00 86.38 212 ILE A O 1
ATOM 1544 N N . SER A 1 213 ? -9.565 -7.274 32.883 1.00 85.94 213 SER A N 1
ATOM 1545 C CA . SER A 1 213 ? -8.504 -6.387 32.396 1.00 85.94 213 SER A CA 1
ATOM 1546 C C . SER A 1 213 ? -8.573 -6.189 30.883 1.00 85.94 213 SER A C 1
ATOM 1548 O O . SER A 1 213 ? -8.647 -7.154 30.121 1.00 85.94 213 SER A O 1
ATOM 1550 N N . VAL A 1 214 ? -8.489 -4.933 30.450 1.00 87.06 214 VAL A N 1
ATOM 1551 C CA . VAL A 1 214 ? -8.439 -4.549 29.037 1.00 87.06 214 VAL A CA 1
ATOM 1552 C C . VAL A 1 214 ? -6.980 -4.427 28.606 1.00 87.06 214 VAL A C 1
ATOM 1554 O O . VAL A 1 214 ? -6.194 -3.728 29.244 1.00 87.06 214 VAL A O 1
ATOM 1557 N N . THR A 1 215 ? -6.598 -5.095 27.517 1.00 85.38 215 THR A N 1
ATOM 1558 C CA . THR A 1 215 ? -5.246 -4.964 26.959 1.00 85.38 215 THR A CA 1
ATOM 1559 C C . THR A 1 215 ? -5.061 -3.582 26.340 1.00 85.38 215 THR A C 1
ATOM 1561 O O . THR A 1 215 ? -5.890 -3.133 25.549 1.00 85.38 215 THR A O 1
ATOM 1564 N N . ALA A 1 216 ? -3.949 -2.926 26.668 1.00 85.25 216 ALA A N 1
ATOM 1565 C CA . ALA A 1 216 ? -3.582 -1.649 26.075 1.00 85.25 216 ALA A CA 1
ATOM 1566 C C . ALA A 1 216 ? -3.315 -1.814 24.574 1.00 85.25 216 ALA A C 1
ATOM 1568 O O . ALA A 1 216 ? -2.390 -2.521 24.172 1.00 85.25 216 ALA A O 1
ATOM 1569 N N . VAL A 1 217 ? -4.139 -1.172 23.748 1.00 81.44 217 VAL A N 1
ATOM 1570 C CA . VAL A 1 217 ? -4.096 -1.313 22.293 1.00 81.44 217 VAL A CA 1
ATOM 1571 C C . VAL A 1 217 ? -4.303 0.047 21.619 1.00 81.44 217 VAL A C 1
ATOM 1573 O O . VAL A 1 217 ? -5.248 0.768 21.933 1.00 81.44 217 VAL A O 1
ATOM 1576 N N . LYS A 1 218 ? -3.439 0.377 20.647 1.00 83.81 218 LYS A N 1
ATOM 1577 C CA . LYS A 1 218 ? -3.635 1.495 19.715 1.00 83.81 218 LYS A CA 1
ATOM 1578 C C . LYS A 1 218 ? -4.378 0.999 18.473 1.00 83.81 218 LYS A C 1
ATOM 1580 O O . LYS A 1 218 ? -3.842 0.213 17.701 1.00 83.81 218 LYS A O 1
ATOM 1585 N N . TYR A 1 219 ? -5.605 1.472 18.282 1.00 82.62 219 TYR A N 1
ATOM 1586 C CA . TYR A 1 219 ? -6.468 1.044 17.176 1.00 82.62 219 TYR A CA 1
ATOM 1587 C C . TYR A 1 219 ? -6.371 1.925 15.933 1.00 82.62 219 TYR A C 1
ATOM 1589 O O . TYR A 1 219 ? -6.784 1.499 14.854 1.00 82.62 219 TYR A O 1
ATOM 1597 N N . THR A 1 220 ? -5.852 3.146 16.058 1.00 82.56 220 THR A N 1
ATOM 1598 C CA . THR A 1 220 ? -5.651 4.038 14.911 1.00 82.56 220 THR A CA 1
ATOM 1599 C C . THR A 1 220 ? -4.734 3.371 13.890 1.00 82.56 220 THR A C 1
ATOM 1601 O O . THR A 1 220 ? -3.866 2.581 14.261 1.00 82.56 220 THR A O 1
ATOM 1604 N N . TYR A 1 221 ? -4.945 3.653 12.602 1.00 78.19 221 TYR A N 1
ATOM 1605 C CA . TYR A 1 221 ? -4.186 3.054 11.492 1.00 78.19 221 TYR A CA 1
ATOM 1606 C C . TYR A 1 221 ? -4.358 1.534 11.295 1.00 78.19 221 TYR A C 1
ATOM 1608 O O . TYR A 1 221 ? -3.731 0.961 10.405 1.00 78.19 221 TYR A O 1
ATOM 1616 N N . THR A 1 222 ? -5.211 0.857 12.076 1.00 82.00 222 THR A N 1
ATOM 1617 C CA . THR A 1 222 ? -5.406 -0.597 11.954 1.00 82.00 222 THR A CA 1
ATOM 1618 C C . THR A 1 222 ? -6.513 -0.966 10.962 1.00 82.00 222 THR A C 1
ATOM 1620 O O . THR A 1 222 ? -7.546 -0.307 10.858 1.00 82.00 222 THR A O 1
ATOM 1623 N N . VAL A 1 223 ? -6.309 -2.066 10.233 1.00 83.81 223 VAL A N 1
ATOM 1624 C CA . VAL A 1 223 ? -7.285 -2.607 9.267 1.00 83.81 223 VAL A CA 1
ATOM 1625 C C . VAL A 1 223 ? -7.970 -3.860 9.808 1.00 83.81 223 VAL A C 1
ATOM 1627 O O . VAL A 1 223 ? -9.194 -3.980 9.765 1.00 83.81 223 VAL A O 1
ATOM 1630 N N . ILE A 1 224 ? -7.173 -4.805 10.316 1.00 83.75 224 ILE A N 1
ATOM 1631 C CA . ILE A 1 224 ? -7.637 -6.148 10.688 1.00 83.75 224 ILE A CA 1
ATOM 1632 C C . ILE A 1 224 ? -8.727 -6.098 11.772 1.00 83.75 224 ILE A C 1
ATOM 1634 O O . ILE A 1 224 ? -9.780 -6.701 11.548 1.00 83.75 224 ILE A O 1
ATOM 1638 N N . PRO A 1 225 ? -8.567 -5.358 12.894 1.00 86.69 225 PRO A N 1
ATOM 1639 C CA . PRO A 1 225 ? -9.606 -5.294 13.921 1.00 86.69 225 PRO A CA 1
ATOM 1640 C C . PRO A 1 225 ? -10.945 -4.771 13.382 1.00 86.69 225 PRO A C 1
ATOM 1642 O O . PRO A 1 225 ? -11.985 -5.377 13.635 1.00 86.69 225 PRO A O 1
ATOM 1645 N N . ALA A 1 226 ? -10.924 -3.698 12.582 1.00 89.81 226 ALA A N 1
ATOM 1646 C CA . ALA A 1 226 ? -12.122 -3.102 11.985 1.00 89.81 226 ALA A CA 1
ATOM 1647 C C . ALA A 1 226 ? -12.824 -4.042 10.992 1.00 89.81 226 ALA A C 1
ATOM 1649 O O . ALA A 1 226 ? -14.054 -4.145 10.978 1.00 89.81 226 ALA A O 1
ATOM 1650 N N . LEU A 1 227 ? -12.057 -4.779 10.186 1.00 89.62 227 LEU A N 1
ATOM 1651 C CA . LEU A 1 227 ? -12.606 -5.770 9.265 1.00 89.62 227 LEU A CA 1
ATOM 1652 C C . LEU A 1 227 ? -13.270 -6.926 10.027 1.00 89.62 227 LEU A C 1
ATOM 1654 O O . LEU A 1 227 ? -14.420 -7.275 9.753 1.00 89.62 227 LEU A O 1
ATOM 1658 N N . CYS A 1 228 ? -12.568 -7.493 11.012 1.00 89.75 228 CYS A N 1
ATOM 1659 C CA . CYS A 1 228 ? -13.056 -8.609 11.818 1.00 89.75 228 CYS A CA 1
ATOM 1660 C C . CYS A 1 228 ? -14.284 -8.229 12.654 1.00 89.75 228 CYS A C 1
ATOM 1662 O O . CYS A 1 228 ? -15.240 -9.004 12.708 1.00 89.75 228 CYS A O 1
ATOM 1664 N N . MET A 1 229 ? -14.301 -7.041 13.269 1.00 91.75 229 MET A N 1
ATOM 1665 C CA . MET A 1 229 ? -15.456 -6.600 14.057 1.00 91.75 229 MET A CA 1
ATOM 1666 C C . MET A 1 229 ? -16.675 -6.329 13.173 1.00 91.75 229 MET A C 1
ATOM 1668 O O . MET A 1 229 ? -17.787 -6.665 13.567 1.00 91.75 229 MET A O 1
ATOM 1672 N N . THR A 1 230 ? -16.490 -5.801 11.959 1.00 93.19 230 THR A N 1
ATOM 1673 C CA . THR A 1 230 ? -17.606 -5.547 11.032 1.00 93.19 230 THR A CA 1
ATOM 1674 C C . THR A 1 230 ? -18.158 -6.848 10.456 1.00 93.19 230 THR A C 1
ATOM 1676 O O . THR A 1 230 ? -19.368 -7.014 10.305 1.00 93.19 230 THR A O 1
ATOM 1679 N N . TRP A 1 231 ? -17.285 -7.824 10.203 1.00 92.00 231 TRP A N 1
ATOM 1680 C CA . TRP A 1 231 ? -17.710 -9.177 9.866 1.00 92.0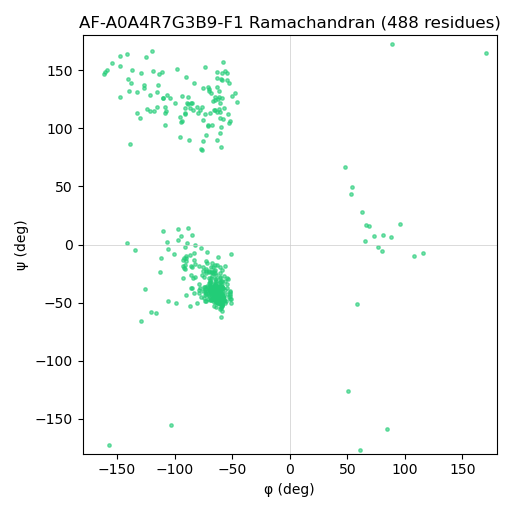0 231 TRP A CA 1
ATOM 1681 C C . TRP A 1 231 ? -18.533 -9.802 10.996 1.00 92.00 231 TRP A C 1
ATOM 1683 O O . TRP A 1 231 ? -19.620 -10.323 10.748 1.00 92.00 231 TRP A O 1
ATOM 1693 N N . LEU A 1 232 ? -18.063 -9.707 12.243 1.00 93.06 232 LEU A N 1
ATOM 1694 C CA . LEU A 1 232 ? -18.783 -10.229 13.403 1.00 93.06 232 LEU A CA 1
ATOM 1695 C C . LEU A 1 232 ? -20.127 -9.514 13.618 1.00 93.06 232 LEU A C 1
ATOM 1697 O O . LEU A 1 232 ? -21.134 -10.165 13.905 1.00 93.06 232 LEU A O 1
ATOM 1701 N N . LEU A 1 233 ? -20.160 -8.196 13.412 1.00 93.75 233 LEU A N 1
ATOM 1702 C CA . LEU A 1 233 ? -21.368 -7.379 13.484 1.00 93.75 233 LEU A CA 1
ATOM 1703 C C . LEU A 1 233 ? -22.477 -7.918 12.573 1.00 93.75 233 LEU A C 1
ATOM 1705 O O . LEU A 1 233 ? -23.630 -7.957 12.994 1.00 93.75 233 LEU A O 1
ATOM 1709 N N . SER A 1 234 ? -22.134 -8.437 11.388 1.00 91.88 234 SER A N 1
ATOM 1710 C CA . SER A 1 234 ? -23.114 -9.030 10.465 1.00 91.88 234 SER A CA 1
ATOM 1711 C C . SER A 1 234 ? -23.872 -10.236 11.046 1.00 91.88 234 SER A C 1
ATOM 1713 O O . SER A 1 234 ? -24.999 -10.522 10.630 1.00 91.88 234 SER A O 1
ATOM 1715 N N . TYR A 1 235 ? -23.286 -10.937 12.024 1.00 92.69 235 TYR A N 1
ATOM 1716 C CA . TYR A 1 235 ? -23.941 -12.021 12.761 1.00 92.69 235 TYR A CA 1
ATOM 1717 C C . TYR A 1 235 ? -24.673 -11.500 13.995 1.00 92.69 235 TYR A C 1
ATOM 1719 O O . TYR A 1 235 ? -25.812 -11.904 14.233 1.00 92.69 235 TYR A O 1
ATOM 1727 N N . ILE A 1 236 ? -24.046 -10.587 14.748 1.00 93.62 236 ILE A N 1
ATOM 1728 C CA . ILE A 1 236 ? -24.645 -9.967 15.939 1.00 93.62 236 ILE A CA 1
ATOM 1729 C C . ILE A 1 236 ? -25.953 -9.272 15.559 1.00 93.62 236 ILE A C 1
ATOM 1731 O O . ILE A 1 236 ? -26.971 -9.506 16.198 1.00 93.62 236 ILE A O 1
ATOM 1735 N N . GLU A 1 237 ? -25.968 -8.486 14.482 1.00 88.94 237 GLU A N 1
ATOM 1736 C CA . GLU A 1 237 ? -27.152 -7.759 14.024 1.00 88.94 237 GLU A CA 1
ATOM 1737 C C . GLU A 1 237 ? -28.332 -8.699 13.734 1.00 88.94 237 GLU A C 1
ATOM 1739 O O . GLU A 1 237 ? -29.451 -8.444 14.184 1.00 88.94 237 GLU A O 1
ATOM 1744 N N . LYS A 1 238 ? -28.085 -9.815 13.034 1.00 87.25 238 LYS A N 1
ATOM 1745 C CA . LYS A 1 238 ? -29.112 -10.821 12.711 1.00 87.25 238 LYS A CA 1
ATOM 1746 C C . LYS A 1 238 ? -29.621 -11.539 13.955 1.00 87.25 238 LYS A C 1
ATOM 1748 O O . LYS A 1 238 ? -30.806 -11.852 14.044 1.00 87.25 238 LYS A O 1
ATOM 1753 N N . TRP A 1 239 ? -28.731 -11.820 14.903 1.00 93.12 239 TRP A N 1
ATOM 1754 C CA . TRP A 1 239 ? -29.089 -12.465 16.160 1.00 93.12 239 TRP A CA 1
ATOM 1755 C C . TRP A 1 239 ? -29.918 -11.533 17.053 1.00 93.12 239 TRP A C 1
ATOM 1757 O O . TRP A 1 239 ? -30.999 -11.926 17.492 1.00 93.12 239 TRP A O 1
ATOM 1767 N N . VAL A 1 240 ? -29.479 -10.282 17.236 1.00 91.88 240 VAL A N 1
ATOM 1768 C CA . VAL A 1 240 ? -30.211 -9.269 18.010 1.00 91.88 240 VAL A CA 1
ATOM 1769 C C . VAL A 1 240 ? -31.580 -8.993 17.383 1.00 91.88 240 VAL A C 1
ATOM 1771 O O . VAL A 1 240 ? -32.579 -8.911 18.097 1.00 91.88 240 VAL A O 1
ATOM 1774 N N . ASP A 1 241 ? -31.670 -8.908 16.052 1.00 84.12 241 ASP A N 1
ATOM 1775 C CA . ASP A 1 241 ? -32.952 -8.704 15.365 1.00 84.12 241 ASP A CA 1
ATOM 1776 C C . ASP A 1 241 ? -33.969 -9.823 15.641 1.00 84.12 241 ASP A C 1
ATOM 1778 O O . ASP A 1 241 ? -35.173 -9.563 15.700 1.00 84.12 241 ASP A O 1
ATOM 1782 N N . ARG A 1 242 ? -33.481 -11.053 15.847 1.00 86.31 242 ARG A N 1
ATOM 1783 C CA . ARG A 1 242 ? -34.299 -12.237 16.130 1.00 86.31 242 ARG A CA 1
ATOM 1784 C C . ARG A 1 242 ? -34.859 -12.256 17.548 1.00 86.31 242 ARG A C 1
ATOM 1786 O O . ARG A 1 242 ? -35.972 -12.730 17.738 1.00 86.31 242 ARG A O 1
ATOM 1793 N N . ILE A 1 243 ? -34.093 -11.772 18.525 1.00 90.62 243 ILE A N 1
ATOM 1794 C CA . ILE A 1 243 ? -34.510 -11.742 19.938 1.00 90.62 243 ILE A CA 1
ATOM 1795 C C . ILE A 1 243 ? -35.326 -10.494 20.289 1.00 90.62 243 ILE A C 1
ATOM 1797 O O . ILE A 1 243 ? -36.007 -10.478 21.310 1.00 90.62 243 ILE A O 1
ATOM 1801 N N . THR A 1 244 ? -35.255 -9.441 19.470 1.00 82.88 244 THR A N 1
ATOM 1802 C CA . THR A 1 244 ? -35.885 -8.153 19.779 1.00 82.88 244 THR A CA 1
ATOM 1803 C C . THR A 1 244 ? -37.353 -8.129 19.328 1.00 82.88 244 THR A C 1
ATOM 1805 O O . THR A 1 244 ? -37.618 -8.275 18.130 1.00 82.88 244 THR A O 1
ATOM 1808 N N . PRO A 1 245 ? -38.319 -7.886 20.237 1.00 81.44 245 PRO A N 1
ATOM 1809 C CA . PRO A 1 245 ? -39.729 -7.724 19.881 1.00 81.44 245 PRO A CA 1
ATOM 1810 C C . PRO A 1 245 ? -39.956 -6.565 18.905 1.00 81.44 245 PRO A C 1
ATOM 1812 O O . PRO A 1 245 ? -39.351 -5.506 19.048 1.00 81.44 245 PRO A O 1
ATOM 1815 N N . VAL A 1 246 ? -40.877 -6.726 17.948 1.00 77.25 246 VAL A N 1
ATOM 1816 C CA . VAL A 1 246 ? -41.134 -5.740 16.872 1.00 77.25 246 VAL A CA 1
ATOM 1817 C C . VAL A 1 246 ? -41.365 -4.324 17.412 1.00 77.25 246 VAL A C 1
ATOM 1819 O O . VAL A 1 246 ? -40.784 -3.375 16.894 1.00 77.25 246 VAL A O 1
ATOM 1822 N N . VAL A 1 247 ? -42.136 -4.187 18.495 1.00 76.88 247 VAL A N 1
ATOM 1823 C CA . VAL A 1 247 ? -42.475 -2.889 19.107 1.00 76.88 247 VAL A CA 1
ATOM 1824 C C . VAL A 1 247 ? -41.275 -2.156 19.719 1.00 76.88 247 VAL A C 1
ATOM 1826 O O . VAL A 1 247 ? -41.313 -0.937 19.851 1.00 76.88 247 VAL A O 1
ATOM 1829 N N . THR A 1 248 ? -40.198 -2.866 20.072 1.00 81.62 248 THR A N 1
ATOM 1830 C CA . THR A 1 248 ? -38.993 -2.271 20.675 1.00 81.62 248 THR A CA 1
ATOM 1831 C C . THR A 1 248 ? -37.812 -2.182 19.709 1.00 81.62 248 THR A C 1
ATOM 1833 O O . THR A 1 248 ? -36.787 -1.592 20.054 1.00 81.62 248 THR A O 1
ATOM 1836 N N . LYS A 1 249 ? -37.933 -2.706 18.478 1.00 75.81 249 LYS A N 1
ATOM 1837 C CA . LYS A 1 249 ? -36.826 -2.780 17.505 1.00 75.81 249 LYS A CA 1
ATOM 1838 C C . LYS A 1 249 ? -36.174 -1.432 17.195 1.00 75.81 249 LYS A C 1
ATOM 1840 O O . LYS A 1 249 ? -34.969 -1.402 16.975 1.00 75.81 249 LYS A O 1
ATOM 1845 N N . ASN A 1 250 ? -36.916 -0.328 17.232 1.00 73.19 250 ASN A N 1
ATOM 1846 C CA . ASN A 1 250 ? -36.375 0.990 16.882 1.00 73.19 250 ASN A CA 1
ATOM 1847 C C . ASN A 1 250 ? -35.331 1.529 17.874 1.00 73.19 250 ASN A C 1
ATOM 1849 O O . ASN A 1 250 ? -34.503 2.344 17.483 1.00 73.19 250 ASN A O 1
ATOM 1853 N N . PHE A 1 251 ? -35.334 1.076 19.131 1.00 81.44 251 PHE A N 1
ATOM 1854 C CA . PHE A 1 251 ? -34.382 1.542 20.150 1.00 81.44 251 PHE A CA 1
ATOM 1855 C C . PHE A 1 251 ? -33.615 0.393 20.811 1.00 81.44 251 PHE A C 1
ATOM 1857 O O . PHE A 1 251 ? -32.412 0.504 21.041 1.00 81.44 251 PHE A O 1
ATOM 1864 N N . LEU A 1 252 ? -34.275 -0.740 21.067 1.00 87.50 252 LEU A N 1
ATOM 1865 C CA . LEU A 1 252 ? -33.669 -1.855 21.786 1.00 87.50 252 LEU A CA 1
ATOM 1866 C C . LEU A 1 252 ? -32.655 -2.603 20.916 1.00 87.50 252 LEU A C 1
ATOM 1868 O O . LEU A 1 252 ? -31.575 -2.938 21.394 1.00 87.50 252 LEU A O 1
ATOM 1872 N N . LYS A 1 253 ? -32.955 -2.805 19.626 1.00 83.62 253 LYS A N 1
ATOM 1873 C CA . LYS A 1 253 ? -32.036 -3.473 18.692 1.00 83.62 253 LYS A CA 1
ATOM 1874 C C . LYS A 1 253 ? -30.689 -2.739 18.581 1.00 83.62 253 LYS A C 1
ATOM 1876 O O . LYS A 1 253 ? -29.675 -3.381 18.855 1.00 83.62 253 LYS A O 1
ATOM 1881 N N . PRO A 1 254 ? -30.617 -1.441 18.211 1.00 86.38 254 PRO A N 1
ATOM 1882 C CA . PRO A 1 254 ? -29.328 -0.754 18.108 1.00 86.38 254 PRO A CA 1
ATOM 1883 C C . PRO A 1 254 ? -28.601 -0.669 19.458 1.00 86.38 254 PRO A C 1
ATOM 1885 O O . PRO A 1 254 ? -27.389 -0.860 19.492 1.00 86.38 254 PRO A O 1
ATOM 1888 N N . MET A 1 255 ? -29.317 -0.483 20.575 1.00 93.69 255 MET A N 1
ATOM 1889 C CA . MET A 1 255 ? -28.719 -0.494 21.917 1.00 93.69 255 MET A CA 1
ATOM 1890 C C . MET A 1 255 ? -28.040 -1.833 22.236 1.00 93.69 255 MET A C 1
ATOM 1892 O O . MET A 1 255 ? -26.881 -1.855 22.645 1.00 93.69 255 MET A O 1
ATOM 1896 N N . LEU A 1 256 ? -28.740 -2.953 22.025 1.00 94.50 256 LEU A N 1
ATOM 1897 C CA . LEU A 1 256 ? -28.202 -4.292 22.272 1.00 94.50 256 LEU A CA 1
ATOM 1898 C C . LEU A 1 256 ? -27.033 -4.615 21.341 1.00 94.50 256 LEU A C 1
ATOM 1900 O O . LEU A 1 256 ? -26.043 -5.186 21.789 1.00 94.50 256 LEU A O 1
ATOM 1904 N N . ILE A 1 257 ? -27.108 -4.216 20.067 1.00 93.94 257 ILE A N 1
ATOM 1905 C CA . ILE A 1 257 ? -25.983 -4.374 19.140 1.00 93.94 257 ILE A CA 1
ATOM 1906 C C . ILE A 1 257 ? -24.752 -3.642 19.678 1.00 93.94 257 ILE A C 1
ATOM 1908 O O . ILE A 1 257 ? -23.686 -4.245 19.737 1.00 93.94 257 ILE A O 1
ATOM 1912 N N . MET A 1 258 ? -24.886 -2.391 20.126 1.00 93.50 258 MET A N 1
ATOM 1913 C CA . MET A 1 258 ? -23.762 -1.624 20.675 1.00 93.50 258 MET A CA 1
ATOM 1914 C C . MET A 1 258 ? -23.215 -2.244 21.969 1.00 93.50 258 MET A C 1
ATOM 1916 O O . MET A 1 258 ? -22.004 -2.417 22.095 1.00 93.50 258 MET A O 1
ATOM 1920 N N . LEU A 1 259 ? -24.092 -2.640 22.899 1.00 93.88 259 LEU A N 1
ATOM 1921 C CA . LEU A 1 259 ? -23.715 -3.253 24.181 1.00 93.88 259 LEU A CA 1
ATOM 1922 C C . LEU A 1 259 ? -23.033 -4.616 24.040 1.00 93.88 259 LEU A C 1
ATOM 1924 O O . LEU A 1 259 ? -22.334 -5.038 24.954 1.00 93.88 259 LEU A O 1
ATOM 1928 N N . ILE A 1 260 ? -23.232 -5.309 22.921 1.00 94.38 260 ILE A N 1
ATOM 1929 C CA . ILE A 1 260 ? -22.624 -6.618 22.668 1.00 94.38 260 ILE A CA 1
ATOM 1930 C C . ILE A 1 260 ? -21.391 -6.464 21.781 1.00 94.38 260 ILE A C 1
ATOM 1932 O O . ILE A 1 260 ? -20.313 -6.953 22.114 1.00 94.38 260 ILE A O 1
ATOM 1936 N N . ALA A 1 261 ? -21.523 -5.762 20.657 1.00 94.00 261 ALA A N 1
ATOM 1937 C CA . ALA A 1 261 ? -20.460 -5.658 19.673 1.00 94.00 261 ALA A CA 1
ATOM 1938 C C . ALA A 1 261 ? -19.281 -4.811 20.167 1.00 94.00 261 ALA A C 1
ATOM 1940 O O . ALA A 1 261 ? -18.142 -5.193 19.908 1.00 94.00 261 ALA A O 1
ATOM 1941 N N . ALA A 1 262 ? -19.512 -3.711 20.898 1.00 92.44 262 ALA A N 1
ATOM 1942 C CA . ALA A 1 262 ? -18.418 -2.851 21.354 1.00 92.44 262 ALA A CA 1
ATOM 1943 C C . ALA A 1 262 ? -17.512 -3.535 22.399 1.00 92.44 262 ALA A C 1
ATOM 1945 O O . ALA A 1 262 ? -16.296 -3.533 22.196 1.00 92.44 262 ALA A O 1
ATOM 1946 N N . PRO A 1 263 ? -18.031 -4.208 23.449 1.00 92.25 263 PRO A N 1
ATOM 1947 C CA . PRO A 1 263 ? -17.177 -4.978 24.352 1.00 92.25 263 PRO A CA 1
ATOM 1948 C C . PRO A 1 263 ? -16.427 -6.110 23.657 1.00 92.25 263 PRO A C 1
ATOM 1950 O O . PRO A 1 263 ? -15.248 -6.306 23.928 1.00 92.25 263 PRO A O 1
ATOM 1953 N N . ILE A 1 264 ? -17.061 -6.830 22.723 1.00 92.81 264 ILE A N 1
ATOM 1954 C CA . ILE A 1 264 ? -16.363 -7.880 21.966 1.00 92.81 264 ILE A CA 1
ATOM 1955 C C . ILE A 1 264 ? -15.255 -7.272 21.094 1.00 92.81 264 ILE A C 1
ATOM 1957 O O . ILE A 1 264 ? -14.159 -7.832 21.008 1.00 92.81 264 ILE A O 1
ATOM 1961 N N . ALA A 1 265 ? -15.509 -6.116 20.477 1.00 90.06 265 ALA A N 1
ATOM 1962 C CA . ALA A 1 265 ? -14.513 -5.407 19.687 1.00 90.06 265 ALA A CA 1
ATOM 1963 C C . ALA A 1 265 ? -13.293 -5.015 20.536 1.00 90.06 265 ALA A C 1
ATOM 1965 O O . ALA A 1 265 ? -12.166 -5.270 20.123 1.00 90.06 265 ALA A O 1
ATOM 1966 N N . ILE A 1 266 ? -13.516 -4.467 21.734 1.00 89.75 266 ILE A N 1
ATOM 1967 C CA . ILE A 1 266 ? -12.460 -4.001 22.646 1.00 89.75 266 ILE A CA 1
ATOM 1968 C C . ILE A 1 266 ? -11.705 -5.163 23.303 1.00 89.75 266 ILE A C 1
ATOM 1970 O O . ILE A 1 266 ? -10.479 -5.165 23.335 1.00 89.75 266 ILE A O 1
ATOM 1974 N N . MET A 1 267 ? -12.426 -6.145 23.846 1.00 88.75 267 MET A N 1
ATOM 1975 C CA . MET A 1 267 ? -11.844 -7.183 24.705 1.00 88.75 267 MET A CA 1
ATOM 1976 C C . MET A 1 267 ? -11.240 -8.341 23.919 1.00 88.75 267 MET A C 1
ATOM 1978 O O . MET A 1 267 ? -10.327 -9.001 24.406 1.00 88.75 267 MET A O 1
ATOM 1982 N N . LEU A 1 268 ? -11.773 -8.624 22.728 1.00 87.50 268 LEU A N 1
ATOM 1983 C CA . LEU A 1 268 ? -11.426 -9.824 21.975 1.00 87.50 268 LEU A CA 1
ATOM 1984 C C . LEU A 1 268 ? -10.834 -9.476 20.613 1.00 87.50 268 LEU A C 1
ATOM 1986 O O . LEU A 1 268 ? -9.698 -9.841 20.326 1.00 87.50 268 LEU A O 1
ATOM 1990 N N . ILE A 1 269 ? -11.569 -8.741 19.776 1.00 84.94 269 ILE A N 1
ATOM 1991 C CA . ILE A 1 269 ? -11.132 -8.475 18.397 1.00 84.94 269 ILE A CA 1
ATOM 1992 C C . ILE A 1 269 ? -9.923 -7.540 18.352 1.00 84.94 269 ILE A C 1
ATOM 1994 O O . ILE A 1 269 ? -9.053 -7.728 17.508 1.00 84.94 269 ILE A O 1
ATOM 1998 N N . GLY A 1 270 ? -9.841 -6.565 19.253 1.00 78.94 270 GLY A N 1
ATOM 1999 C CA . GLY A 1 270 ? -8.716 -5.645 19.338 1.00 78.94 270 GLY A CA 1
ATOM 2000 C C . GLY A 1 270 ? -7.386 -6.338 19.599 1.00 78.94 270 GLY A C 1
ATOM 2001 O O . GLY A 1 270 ? -6.517 -6.299 18.723 1.00 78.94 270 GLY A O 1
ATOM 2002 N N . PRO A 1 271 ? -7.234 -7.028 20.745 1.00 81.38 271 PRO A N 1
ATOM 2003 C CA . PRO A 1 271 ? -6.023 -7.777 21.059 1.00 81.38 271 PRO A CA 1
ATOM 2004 C C . PRO A 1 271 ? -5.698 -8.824 19.992 1.00 81.38 271 PRO A C 1
ATOM 2006 O O . PRO A 1 271 ? -4.566 -8.879 19.521 1.00 81.38 271 PRO A O 1
ATOM 2009 N N . LEU A 1 272 ? -6.692 -9.597 19.534 1.00 82.88 272 LEU A N 1
ATOM 2010 C CA . LEU A 1 272 ? -6.475 -10.618 18.505 1.00 82.88 272 LEU A CA 1
ATOM 2011 C C . LEU A 1 272 ? -6.022 -10.018 17.173 1.00 82.88 272 LEU A C 1
ATOM 2013 O O . LEU A 1 272 ? -5.083 -10.521 16.563 1.00 82.88 272 LEU A O 1
ATOM 2017 N N . GLY A 1 273 ? -6.677 -8.954 16.710 1.00 74.81 273 GLY A N 1
ATOM 2018 C CA . GLY A 1 273 ? -6.356 -8.314 15.439 1.00 74.81 273 GLY A CA 1
ATOM 2019 C C . GLY A 1 273 ? -4.953 -7.717 15.438 1.00 74.81 273 GLY A C 1
ATOM 2020 O O . GLY A 1 273 ? -4.253 -7.827 14.432 1.00 74.81 273 GLY A O 1
ATOM 2021 N N . ILE A 1 274 ? -4.508 -7.167 16.572 1.00 72.44 274 ILE A N 1
ATOM 2022 C CA . ILE A 1 274 ? -3.123 -6.719 16.727 1.00 72.44 274 ILE A CA 1
ATOM 2023 C C . ILE A 1 274 ? -2.161 -7.886 16.815 1.00 72.44 274 ILE A C 1
ATOM 2025 O O . ILE A 1 274 ? -1.178 -7.866 16.094 1.00 72.44 274 ILE A O 1
ATOM 2029 N N . TRP A 1 275 ? -2.418 -8.920 17.613 1.00 77.50 275 TRP A N 1
ATOM 2030 C CA . TRP A 1 275 ? -1.507 -10.067 17.681 1.00 77.50 275 TRP A CA 1
ATOM 2031 C C . TRP A 1 275 ? -1.329 -10.745 16.323 1.00 77.50 275 TRP A C 1
ATOM 2033 O O . TRP A 1 275 ? -0.218 -11.140 15.977 1.00 77.50 275 TRP A O 1
ATOM 2043 N N . ILE A 1 276 ? -2.396 -10.818 15.521 1.00 74.69 276 ILE A N 1
ATOM 2044 C CA . ILE A 1 276 ? -2.325 -11.278 14.132 1.00 74.69 276 ILE A CA 1
ATOM 2045 C C . ILE A 1 276 ? -1.476 -10.315 13.295 1.00 74.69 276 ILE A C 1
ATOM 2047 O O . ILE A 1 276 ? -0.566 -10.768 12.605 1.00 74.69 276 ILE A O 1
ATOM 2051 N N . GLY A 1 277 ? -1.737 -9.005 13.363 1.00 68.25 277 GLY A N 1
ATOM 2052 C CA . GLY A 1 277 ? -0.969 -7.989 12.635 1.00 68.25 277 GLY A CA 1
ATOM 2053 C C . GLY A 1 277 ? 0.519 -8.009 12.992 1.00 68.25 277 GLY A C 1
ATOM 2054 O O . GLY A 1 277 ? 1.357 -8.174 12.113 1.00 68.25 277 GLY A O 1
ATOM 2055 N N . THR A 1 278 ? 0.851 -7.947 14.282 1.00 70.44 278 THR A N 1
ATOM 2056 C CA . THR A 1 278 ? 2.214 -8.057 14.813 1.00 70.44 278 THR A CA 1
ATOM 2057 C C . THR A 1 278 ? 2.853 -9.388 14.440 1.00 70.44 278 THR A C 1
ATOM 2059 O O . THR A 1 278 ? 4.027 -9.402 14.098 1.00 70.44 278 THR A O 1
ATOM 2062 N N . GLY A 1 279 ? 2.110 -10.498 14.442 1.00 71.31 279 GLY A N 1
ATOM 2063 C CA . GLY A 1 279 ? 2.611 -11.798 13.994 1.00 71.31 279 GLY A CA 1
ATOM 2064 C C . GLY A 1 279 ? 2.972 -11.811 12.506 1.00 71.31 279 GLY A C 1
ATOM 2065 O O . GLY A 1 279 ? 4.050 -12.273 12.141 1.00 71.31 279 GLY A O 1
ATOM 2066 N N . ILE A 1 280 ? 2.110 -11.258 11.645 1.00 70.25 280 ILE A N 1
ATOM 2067 C CA . ILE A 1 280 ? 2.374 -11.123 10.203 1.00 70.25 280 ILE A CA 1
ATOM 2068 C C . ILE A 1 280 ? 3.589 -10.221 9.973 1.00 70.25 280 ILE A C 1
ATOM 2070 O O . ILE A 1 280 ? 4.517 -10.617 9.266 1.00 70.25 280 ILE A O 1
ATOM 2074 N N . SER A 1 281 ? 3.612 -9.046 10.605 1.00 67.38 281 SER A N 1
ATOM 2075 C CA . SER A 1 281 ? 4.745 -8.123 10.550 1.00 67.38 281 SER A CA 1
ATOM 2076 C C . SER A 1 281 ? 6.021 -8.799 11.045 1.00 67.38 281 SER A C 1
ATOM 2078 O O . SER A 1 281 ? 7.038 -8.722 10.370 1.00 67.38 281 SER A O 1
ATOM 2080 N N . ALA A 1 282 ? 5.980 -9.541 12.154 1.00 71.06 282 ALA A N 1
ATOM 2081 C CA . ALA A 1 282 ? 7.133 -10.259 12.685 1.00 71.06 282 ALA A CA 1
ATOM 2082 C C . ALA A 1 282 ? 7.668 -11.294 11.694 1.00 71.06 282 ALA A C 1
ATOM 2084 O O . ALA A 1 282 ? 8.878 -11.378 11.524 1.00 71.06 282 ALA A O 1
ATOM 2085 N N . VAL A 1 283 ? 6.814 -12.042 10.990 1.00 71.31 283 VAL A N 1
ATOM 2086 C CA . VAL A 1 283 ? 7.262 -12.983 9.950 1.00 71.31 283 VAL A CA 1
ATOM 2087 C C . VAL A 1 283 ? 7.951 -12.242 8.803 1.00 71.31 283 VAL A C 1
ATOM 2089 O O . VAL A 1 283 ? 9.069 -12.599 8.433 1.00 71.31 283 VAL A O 1
ATOM 2092 N N . VAL A 1 284 ? 7.322 -11.190 8.270 1.00 70.38 284 VAL A N 1
ATOM 2093 C CA . VAL A 1 284 ? 7.886 -10.387 7.171 1.00 70.38 284 VAL A CA 1
ATOM 2094 C C . VAL A 1 284 ? 9.219 -9.759 7.586 1.00 70.38 284 VAL A C 1
ATOM 2096 O O . VAL A 1 284 ? 10.208 -9.878 6.865 1.00 70.38 284 VAL A O 1
ATOM 2099 N N . TYR A 1 285 ? 9.281 -9.169 8.780 1.00 71.44 285 TYR A N 1
ATOM 2100 C CA . TYR A 1 285 ? 10.480 -8.521 9.301 1.00 71.44 285 TYR A CA 1
ATOM 2101 C C . TYR A 1 285 ? 11.559 -9.490 9.753 1.00 71.44 285 TYR A C 1
ATOM 2103 O O . TYR A 1 285 ? 12.726 -9.142 9.653 1.00 71.44 285 TYR A O 1
ATOM 2111 N N . THR A 1 286 ? 11.215 -10.705 10.176 1.00 78.81 286 THR A N 1
ATOM 2112 C CA . THR A 1 286 ? 12.203 -11.756 10.455 1.00 78.81 286 THR A CA 1
ATOM 2113 C C . THR A 1 286 ? 12.889 -12.170 9.155 1.00 78.81 286 THR A C 1
ATOM 2115 O O . THR A 1 286 ? 14.115 -12.224 9.076 1.00 78.81 286 THR A O 1
ATOM 2118 N N . VAL A 1 287 ? 12.109 -12.394 8.092 1.00 77.00 287 VAL A N 1
ATOM 2119 C CA . VAL A 1 287 ? 12.657 -12.672 6.755 1.00 77.00 287 VAL A CA 1
ATOM 2120 C C . VAL A 1 287 ? 13.521 -11.502 6.279 1.00 77.00 287 VAL A C 1
ATOM 2122 O O . VAL A 1 287 ? 14.639 -11.719 5.812 1.00 77.00 287 VAL A O 1
ATOM 2125 N N . HIS A 1 288 ? 13.050 -10.266 6.453 1.00 79.06 288 HIS A N 1
ATOM 2126 C CA . HIS A 1 288 ? 13.817 -9.069 6.118 1.00 79.06 288 HIS A CA 1
ATOM 2127 C C . HIS A 1 288 ? 15.090 -8.923 6.964 1.00 79.06 288 HIS A C 1
ATOM 2129 O O . HIS A 1 288 ? 16.126 -8.567 6.421 1.00 79.06 288 HIS A O 1
ATOM 2135 N N . SER A 1 289 ? 15.073 -9.244 8.260 1.00 80.38 289 SER A N 1
ATOM 2136 C CA . SER A 1 289 ? 16.252 -9.128 9.126 1.00 80.38 289 SER A CA 1
ATOM 2137 C C . SER A 1 289 ? 17.334 -10.148 8.783 1.00 80.38 289 SER A C 1
ATOM 2139 O O . SER A 1 289 ? 18.515 -9.845 8.918 1.00 80.38 289 SER A O 1
ATOM 2141 N N . TYR A 1 290 ? 16.951 -11.341 8.314 1.00 84.75 290 TYR A N 1
ATOM 2142 C CA . TYR A 1 290 ? 17.913 -12.356 7.874 1.00 84.75 290 TYR A CA 1
ATOM 2143 C C . TYR A 1 290 ? 18.464 -12.081 6.474 1.00 84.75 290 TYR A C 1
ATOM 2145 O O . TYR A 1 290 ? 19.652 -12.278 6.231 1.00 84.75 290 TYR A O 1
ATOM 2153 N N . LEU A 1 291 ? 17.609 -11.656 5.542 1.00 86.06 291 LEU A N 1
ATOM 2154 C CA . LEU A 1 291 ? 17.989 -11.479 4.138 1.00 86.06 291 LEU A CA 1
ATOM 2155 C C . LEU A 1 291 ? 18.471 -10.054 3.819 1.00 86.06 291 LEU A C 1
ATOM 2157 O O . LEU A 1 291 ? 19.135 -9.846 2.806 1.00 86.06 291 LEU A O 1
ATOM 2161 N N . GLY A 1 292 ? 18.130 -9.064 4.643 1.00 88.19 292 GLY A N 1
ATOM 2162 C CA . GLY A 1 292 ? 18.432 -7.651 4.424 1.00 88.19 292 GLY A CA 1
ATOM 2163 C C . GLY A 1 292 ? 18.010 -7.189 3.030 1.00 88.19 292 GLY A C 1
ATOM 2164 O O . GLY A 1 292 ? 16.882 -7.429 2.586 1.00 88.19 292 GLY A O 1
ATOM 2165 N N . TRP A 1 293 ? 18.958 -6.598 2.302 1.00 92.25 293 TRP A N 1
ATOM 2166 C CA . TRP A 1 293 ? 18.789 -6.136 0.922 1.00 92.25 293 TRP A CA 1
ATOM 2167 C C . TRP A 1 293 ? 18.294 -7.228 -0.044 1.00 92.25 293 TRP A C 1
ATOM 2169 O O . TRP A 1 293 ? 17.587 -6.925 -1.006 1.00 92.25 293 TRP A O 1
ATOM 2179 N N . LEU A 1 294 ? 18.607 -8.503 0.214 1.00 93.12 294 LEU A N 1
ATOM 2180 C CA . LEU A 1 294 ? 18.212 -9.610 -0.657 1.00 93.12 294 LEU A CA 1
ATOM 2181 C C . LEU A 1 294 ? 16.698 -9.850 -0.622 1.00 93.12 294 LEU A C 1
ATOM 2183 O O . LEU A 1 294 ? 16.119 -10.243 -1.632 1.00 93.12 294 LEU A O 1
ATOM 2187 N N . SER A 1 295 ? 16.028 -9.570 0.501 1.00 91.44 295 SER A N 1
ATOM 2188 C CA . SER A 1 295 ? 14.561 -9.657 0.564 1.00 91.44 295 SER A CA 1
ATOM 2189 C C . SER A 1 295 ? 13.887 -8.637 -0.359 1.00 91.44 295 SER A C 1
ATOM 2191 O O . SER A 1 295 ? 12.904 -8.972 -1.018 1.00 91.44 295 SER A O 1
ATOM 2193 N N . VAL A 1 296 ? 14.457 -7.432 -0.460 1.00 93.75 296 VAL A N 1
ATOM 2194 C CA . VAL A 1 296 ? 13.998 -6.354 -1.349 1.00 93.75 296 VAL A CA 1
ATOM 2195 C C . VAL A 1 296 ? 14.262 -6.728 -2.810 1.00 93.75 296 VAL A C 1
ATOM 2197 O O . VAL A 1 296 ? 13.401 -6.571 -3.669 1.00 93.75 296 VAL A O 1
ATOM 2200 N N . ALA A 1 297 ? 15.419 -7.330 -3.101 1.00 95.44 297 ALA A N 1
ATOM 2201 C CA . ALA A 1 297 ? 15.721 -7.865 -4.429 1.00 95.44 297 ALA A CA 1
ATOM 2202 C C . ALA A 1 297 ? 14.711 -8.944 -4.864 1.00 95.44 297 ALA A C 1
ATOM 2204 O O . ALA A 1 297 ? 14.109 -8.859 -5.935 1.00 95.44 297 ALA A O 1
ATOM 2205 N N . ILE A 1 298 ? 14.476 -9.952 -4.019 1.00 94.06 298 ILE A N 1
ATOM 2206 C CA . ILE A 1 298 ? 13.539 -11.047 -4.316 1.00 94.06 298 ILE A CA 1
ATOM 2207 C C . ILE A 1 298 ? 12.120 -10.507 -4.498 1.00 94.06 298 ILE A C 1
ATOM 2209 O O . ILE A 1 298 ? 11.432 -10.891 -5.445 1.00 94.06 298 ILE A O 1
ATOM 2213 N N . MET A 1 299 ? 11.687 -9.600 -3.622 1.00 92.12 299 MET A N 1
ATOM 2214 C CA . MET A 1 299 ? 10.371 -8.981 -3.722 1.00 92.12 299 MET A CA 1
ATOM 2215 C C . MET A 1 299 ? 10.246 -8.146 -5.003 1.00 92.12 299 MET A C 1
ATOM 2217 O O . MET A 1 299 ? 9.237 -8.263 -5.692 1.00 92.12 299 MET A O 1
ATOM 2221 N N . GLY A 1 300 ? 11.279 -7.392 -5.393 1.00 94.62 300 GLY A N 1
ATOM 2222 C CA . GLY A 1 300 ? 11.297 -6.616 -6.638 1.00 94.62 300 GLY A CA 1
ATOM 2223 C C . GLY A 1 300 ? 11.177 -7.494 -7.883 1.00 94.62 300 GLY A C 1
ATOM 2224 O O . GLY A 1 300 ? 10.449 -7.159 -8.818 1.00 94.62 300 GLY A O 1
ATOM 2225 N N . ALA A 1 301 ? 11.817 -8.665 -7.876 1.00 95.75 301 ALA A N 1
ATOM 2226 C CA . ALA A 1 301 ? 11.668 -9.660 -8.933 1.00 95.75 301 ALA A CA 1
ATOM 2227 C C . ALA A 1 301 ? 10.264 -10.281 -8.950 1.00 95.75 301 ALA A C 1
ATOM 2229 O O . ALA A 1 301 ? 9.679 -10.469 -10.010 1.00 95.75 301 ALA A O 1
ATOM 2230 N N . ALA A 1 302 ? 9.704 -10.599 -7.782 1.00 93.69 302 ALA A N 1
ATOM 2231 C CA . ALA A 1 302 ? 8.394 -11.232 -7.666 1.00 93.69 302 ALA A CA 1
ATOM 2232 C C . ALA A 1 302 ? 7.226 -10.260 -7.914 1.00 93.69 302 ALA A C 1
ATOM 2234 O O . ALA A 1 302 ? 6.133 -10.703 -8.275 1.00 93.69 302 ALA A O 1
ATOM 2235 N N . TRP A 1 303 ? 7.435 -8.951 -7.748 1.00 93.00 303 TRP A N 1
ATOM 2236 C CA . TRP A 1 303 ? 6.368 -7.949 -7.765 1.00 93.00 303 TRP A CA 1
ATOM 2237 C C . TRP A 1 303 ? 5.506 -7.979 -9.033 1.00 93.00 303 TRP A C 1
ATOM 2239 O O . TRP A 1 303 ? 4.288 -8.097 -8.898 1.00 93.00 303 TRP A O 1
ATOM 2249 N N . PRO A 1 304 ? 6.057 -8.000 -10.267 1.00 92.56 304 PRO A N 1
ATOM 2250 C CA . PRO A 1 304 ? 5.231 -8.084 -11.476 1.00 92.56 304 PRO A CA 1
ATOM 2251 C C . PRO A 1 304 ? 4.345 -9.340 -11.521 1.00 92.56 304 PRO A C 1
ATOM 2253 O O . PRO A 1 304 ? 3.232 -9.304 -12.046 1.00 92.56 304 PRO A O 1
ATOM 2256 N N . LEU A 1 305 ? 4.801 -10.452 -10.933 1.00 91.06 305 LEU A N 1
ATOM 2257 C CA . LEU A 1 305 ? 4.025 -11.691 -10.837 1.00 91.06 305 LEU A CA 1
ATOM 2258 C C . LEU A 1 305 ? 2.902 -11.568 -9.796 1.00 91.06 305 LEU A C 1
ATOM 2260 O O . LEU A 1 305 ? 1.789 -12.035 -10.028 1.00 91.06 305 LEU A O 1
ATOM 2264 N N . LEU A 1 306 ? 3.159 -10.887 -8.678 1.00 88.44 306 LEU A N 1
ATOM 2265 C CA . LEU A 1 306 ? 2.149 -10.571 -7.661 1.00 88.44 306 LEU A CA 1
ATOM 2266 C C . LEU A 1 306 ? 1.105 -9.562 -8.164 1.00 88.44 306 LEU A C 1
ATOM 2268 O O . LEU A 1 306 ? -0.065 -9.616 -7.770 1.00 88.44 306 LEU A O 1
ATOM 2272 N N . VAL A 1 307 ? 1.499 -8.645 -9.048 1.00 87.69 307 VAL A N 1
ATOM 2273 C CA . VAL A 1 307 ? 0.579 -7.734 -9.744 1.00 87.69 307 VAL A CA 1
ATOM 2274 C C . VAL A 1 307 ? -0.324 -8.511 -10.696 1.00 87.69 307 VAL A C 1
ATOM 2276 O O . VAL A 1 307 ? -1.538 -8.305 -10.689 1.00 87.69 307 VAL A O 1
ATOM 2279 N N . MET A 1 308 ? 0.237 -9.475 -11.430 1.00 85.12 308 MET A N 1
ATOM 2280 C CA . MET A 1 308 ? -0.517 -10.348 -12.333 1.00 85.12 308 MET A CA 1
ATOM 2281 C C . MET A 1 308 ? -1.621 -11.138 -11.620 1.00 85.12 308 MET A C 1
ATOM 2283 O O . MET A 1 308 ? -2.729 -11.269 -12.136 1.00 85.12 308 MET A O 1
ATOM 2287 N N . THR A 1 309 ? -1.332 -11.664 -10.429 1.00 80.19 309 THR A N 1
ATOM 2288 C CA . THR A 1 309 ? -2.293 -12.455 -9.645 1.00 80.19 309 THR A CA 1
ATOM 2289 C C . THR A 1 309 ? -3.198 -11.604 -8.753 1.00 80.19 309 THR A C 1
ATOM 2291 O O . THR A 1 309 ? -4.138 -12.128 -8.159 1.00 80.19 309 THR A O 1
ATOM 2294 N N . GLY A 1 310 ? -2.928 -10.301 -8.621 1.00 72.19 310 GLY A N 1
ATOM 2295 C CA . GLY A 1 310 ? -3.617 -9.413 -7.679 1.00 72.19 310 GLY A CA 1
ATOM 2296 C C . GLY A 1 310 ? -3.174 -9.564 -6.217 1.00 72.19 310 GLY A C 1
ATOM 2297 O O . GLY A 1 310 ? -3.640 -8.812 -5.362 1.00 72.19 310 GLY A O 1
ATOM 2298 N N . MET A 1 311 ? -2.253 -10.487 -5.918 1.00 76.12 311 MET A N 1
ATOM 2299 C CA . MET A 1 311 ? -1.784 -10.773 -4.556 1.00 76.12 311 MET A CA 1
ATOM 2300 C C . MET A 1 311 ? -0.961 -9.639 -3.935 1.00 76.12 311 MET A C 1
ATOM 2302 O O . MET A 1 311 ? -0.875 -9.563 -2.714 1.00 76.12 311 MET A O 1
ATOM 2306 N N . HIS A 1 312 ? -0.412 -8.723 -4.735 1.00 82.62 312 HIS A N 1
ATOM 2307 C CA . HIS A 1 312 ? 0.279 -7.523 -4.237 1.00 82.62 312 HIS A CA 1
ATOM 2308 C C . HIS A 1 312 ? -0.577 -6.695 -3.252 1.00 82.62 312 HIS A C 1
ATOM 2310 O O . HIS A 1 312 ? -0.052 -6.098 -2.317 1.00 82.62 312 HIS A O 1
ATOM 2316 N N . ARG A 1 313 ? -1.911 -6.723 -3.384 1.00 75.69 313 ARG A N 1
ATOM 2317 C CA . ARG A 1 313 ? -2.840 -6.004 -2.492 1.00 75.69 313 ARG A CA 1
ATOM 2318 C C . ARG A 1 313 ? -2.868 -6.536 -1.056 1.00 75.69 313 ARG A C 1
ATOM 2320 O O . ARG A 1 313 ? -3.351 -5.844 -0.165 1.00 75.69 313 ARG A O 1
ATOM 2327 N N . VAL A 1 314 ? -2.346 -7.742 -0.817 1.00 74.12 314 VAL A N 1
ATOM 2328 C CA . VAL A 1 314 ? -2.183 -8.307 0.536 1.00 74.12 314 VAL A CA 1
ATOM 2329 C C . VAL A 1 314 ? -1.195 -7.501 1.361 1.00 74.12 314 VAL A C 1
ATOM 2331 O O . VAL A 1 314 ? -1.340 -7.428 2.575 1.00 74.12 314 VAL A O 1
ATOM 2334 N N . PHE A 1 315 ? -0.212 -6.880 0.711 1.00 80.31 315 PHE A N 1
ATOM 2335 C CA . PHE A 1 315 ? 0.808 -6.106 1.402 1.00 80.31 315 PHE A CA 1
ATOM 2336 C C . PHE A 1 315 ? 0.311 -4.718 1.808 1.00 80.31 315 PHE A C 1
ATOM 2338 O O . PHE A 1 315 ? 0.891 -4.124 2.706 1.00 80.31 315 PHE A O 1
ATOM 2345 N N . THR A 1 316 ? -0.775 -4.203 1.217 1.00 79.94 316 THR A N 1
ATOM 2346 C CA . THR A 1 316 ? -1.274 -2.845 1.493 1.00 79.94 316 THR A CA 1
ATOM 2347 C C . THR A 1 316 ? -1.564 -2.597 2.981 1.00 79.94 316 THR A C 1
ATOM 2349 O O . THR A 1 316 ? -1.034 -1.622 3.511 1.00 79.94 316 THR A O 1
ATOM 2352 N N . PRO A 1 317 ? -2.319 -3.453 3.705 1.00 73.44 317 PRO A N 1
ATOM 2353 C CA . PRO A 1 317 ? -2.529 -3.261 5.140 1.00 73.44 317 PRO A CA 1
ATOM 2354 C C . PRO A 1 317 ? -1.226 -3.303 5.942 1.00 73.44 317 PRO A C 1
ATOM 2356 O O . PRO A 1 317 ? -1.050 -2.493 6.844 1.00 73.44 317 PRO A O 1
ATOM 2359 N N . THR A 1 318 ? -0.307 -4.209 5.593 1.00 77.25 318 THR A N 1
ATOM 2360 C CA . THR A 1 318 ? 0.996 -4.328 6.262 1.00 77.25 318 THR A CA 1
ATOM 2361 C C . THR A 1 318 ? 1.844 -3.080 6.044 1.00 77.25 318 THR A C 1
ATOM 2363 O O . THR A 1 318 ? 2.367 -2.548 7.011 1.00 77.25 318 THR A O 1
ATOM 2366 N N . ILE A 1 319 ? 1.913 -2.554 4.816 1.00 83.38 319 ILE A N 1
ATOM 2367 C CA . ILE A 1 319 ? 2.635 -1.313 4.496 1.00 83.38 319 ILE A CA 1
ATOM 2368 C C . ILE A 1 319 ? 2.081 -0.149 5.316 1.00 83.38 319 ILE A C 1
ATOM 2370 O O . ILE A 1 319 ? 2.845 0.570 5.954 1.00 83.38 319 ILE A O 1
ATOM 2374 N N . ILE A 1 320 ? 0.756 0.027 5.333 1.00 77.75 320 ILE A N 1
ATOM 2375 C CA . ILE A 1 320 ? 0.124 1.119 6.082 1.00 77.75 320 ILE A CA 1
ATOM 2376 C C . ILE A 1 320 ? 0.408 0.983 7.577 1.00 77.75 320 ILE A C 1
ATOM 2378 O O . ILE A 1 320 ? 0.793 1.961 8.217 1.00 77.75 320 ILE A O 1
ATOM 2382 N N . GLN A 1 321 ? 0.242 -0.223 8.123 1.00 74.25 321 GLN A N 1
ATOM 2383 C CA . GLN A 1 321 ? 0.493 -0.493 9.533 1.00 74.25 321 GLN A CA 1
ATOM 2384 C C . GLN A 1 321 ? 1.955 -0.220 9.893 1.00 74.25 321 GLN A C 1
ATOM 2386 O O . GLN A 1 321 ? 2.220 0.475 10.868 1.00 74.25 321 GLN A O 1
ATOM 2391 N N . THR A 1 322 ? 2.900 -0.690 9.081 1.00 79.81 322 THR A N 1
ATOM 2392 C CA . THR A 1 322 ? 4.319 -0.409 9.276 1.00 79.81 322 THR A CA 1
ATOM 2393 C C . THR A 1 322 ? 4.594 1.088 9.256 1.00 79.81 322 THR A C 1
ATOM 2395 O O . THR A 1 322 ? 5.194 1.587 10.199 1.00 79.81 322 THR A O 1
ATOM 2398 N N . ILE A 1 323 ? 4.152 1.825 8.231 1.00 81.19 323 ILE A N 1
ATOM 2399 C CA . ILE A 1 323 ? 4.385 3.278 8.155 1.00 81.19 323 ILE A CA 1
ATOM 2400 C C . ILE A 1 323 ? 3.797 3.977 9.386 1.00 81.19 323 ILE A C 1
ATOM 2402 O O . ILE A 1 323 ? 4.409 4.900 9.916 1.00 81.19 323 ILE A O 1
ATOM 2406 N N . ALA A 1 324 ? 2.644 3.531 9.879 1.00 72.62 324 ALA A N 1
ATOM 2407 C CA . ALA A 1 324 ? 2.027 4.090 11.076 1.00 72.62 324 ALA A CA 1
ATOM 2408 C C . ALA A 1 324 ? 2.777 3.767 12.382 1.00 72.62 324 ALA A C 1
ATOM 2410 O O . ALA A 1 324 ? 2.759 4.577 13.311 1.00 72.62 324 ALA A O 1
ATOM 2411 N N . GLU A 1 325 ? 3.406 2.593 12.479 1.00 73.25 325 GLU A N 1
ATOM 2412 C CA . GLU A 1 325 ? 4.152 2.145 13.662 1.00 73.25 325 GLU A CA 1
ATOM 2413 C C . GLU A 1 325 ? 5.584 2.695 13.698 1.00 73.25 325 GLU A C 1
ATOM 2415 O O . GLU A 1 325 ? 6.059 3.114 14.751 1.00 73.25 325 GLU A O 1
ATOM 2420 N N . THR A 1 326 ? 6.274 2.703 12.557 1.00 77.38 326 THR A N 1
ATOM 2421 C CA . THR A 1 326 ? 7.714 2.993 12.459 1.00 77.38 326 THR A CA 1
ATOM 2422 C C . THR A 1 326 ? 8.020 4.310 11.743 1.00 77.38 326 THR A C 1
ATOM 2424 O O . THR A 1 326 ? 9.168 4.754 11.735 1.00 77.38 326 THR A O 1
ATOM 2427 N N . GLY A 1 327 ? 7.025 4.922 11.094 1.00 80.06 327 GLY A N 1
ATOM 2428 C CA . GLY A 1 327 ? 7.190 6.094 10.233 1.00 80.06 327 GLY A CA 1
ATOM 2429 C C . GLY A 1 327 ? 7.699 5.786 8.819 1.00 80.06 327 GLY A C 1
ATOM 2430 O O . GLY A 1 327 ? 7.785 6.713 8.009 1.00 80.06 327 GLY A O 1
ATOM 2431 N N . LYS A 1 328 ? 8.065 4.529 8.509 1.00 86.44 328 LYS A N 1
ATOM 2432 C CA . LYS A 1 328 ? 8.623 4.142 7.200 1.00 86.44 328 LYS A CA 1
ATOM 2433 C C . LYS A 1 328 ? 8.553 2.640 6.889 1.00 86.44 328 LYS A C 1
ATOM 2435 O O . LYS A 1 328 ? 8.751 1.809 7.767 1.00 86.44 328 LYS A O 1
ATOM 2440 N N . GLU A 1 329 ? 8.382 2.278 5.620 1.00 89.88 329 GLU A N 1
ATOM 2441 C CA . GLU A 1 329 ? 8.375 0.888 5.134 1.00 89.88 329 GLU A CA 1
ATOM 2442 C C . GLU A 1 329 ? 9.559 0.635 4.187 1.00 89.88 329 GLU A C 1
ATOM 2444 O O . GLU A 1 329 ? 9.702 1.303 3.166 1.00 89.88 329 GLU A O 1
ATOM 2449 N N . GLY A 1 330 ? 10.446 -0.291 4.561 1.00 89.19 330 GLY A N 1
ATOM 2450 C CA . GLY A 1 330 ? 11.757 -0.483 3.922 1.00 89.19 330 GLY A CA 1
ATOM 2451 C C . GLY A 1 330 ? 11.899 -1.717 3.029 1.00 89.19 330 GLY A C 1
ATOM 2452 O O . GLY A 1 330 ? 12.990 -1.970 2.528 1.00 89.19 330 GLY A O 1
ATOM 2453 N N . MET A 1 331 ? 10.846 -2.514 2.838 1.00 88.94 331 MET A N 1
ATOM 2454 C CA . MET A 1 331 ? 10.922 -3.779 2.108 1.00 88.94 331 MET A CA 1
ATOM 2455 C C . MET A 1 331 ? 10.073 -3.771 0.838 1.00 88.94 331 MET A C 1
ATOM 2457 O O . MET A 1 331 ? 10.600 -3.988 -0.251 1.00 88.94 331 MET A O 1
ATOM 2461 N N . VAL A 1 332 ? 8.768 -3.548 0.944 1.00 90.75 332 VAL A N 1
ATOM 2462 C CA . VAL A 1 332 ? 7.828 -3.745 -0.166 1.00 90.75 332 VAL A CA 1
ATOM 2463 C C . VAL A 1 332 ? 7.832 -2.561 -1.131 1.00 90.75 332 VAL A C 1
ATOM 2465 O O . VAL A 1 332 ? 8.021 -2.746 -2.331 1.00 90.75 332 VAL A O 1
ATOM 2468 N N . MET A 1 333 ? 7.702 -1.337 -0.628 1.00 92.44 333 MET A N 1
ATOM 2469 C CA . MET A 1 333 ? 7.659 -0.127 -1.450 1.00 92.44 333 MET A CA 1
ATOM 2470 C C . MET A 1 333 ? 8.982 0.110 -2.209 1.00 92.44 333 MET A C 1
ATOM 2472 O O . MET A 1 333 ? 8.932 0.401 -3.408 1.00 92.44 333 MET A O 1
ATOM 2476 N N . PRO A 1 334 ? 10.176 -0.068 -1.599 1.00 92.75 334 PRO A N 1
ATOM 2477 C CA . PRO A 1 334 ? 11.445 0.035 -2.331 1.00 92.75 334 PRO A CA 1
ATOM 2478 C C . PRO A 1 334 ? 11.636 -1.070 -3.380 1.00 92.75 334 PRO A C 1
ATOM 2480 O O . PRO A 1 334 ? 12.352 -0.886 -4.361 1.00 92.75 334 PRO A O 1
ATOM 2483 N N . SER A 1 335 ? 10.978 -2.218 -3.213 1.00 93.12 335 SER A N 1
ATOM 2484 C CA . SER A 1 335 ? 10.949 -3.263 -4.241 1.00 93.12 335 SER A CA 1
ATOM 2485 C C . SER A 1 335 ? 10.085 -2.854 -5.434 1.00 93.12 335 SER A C 1
ATOM 2487 O O . SER A 1 335 ? 10.433 -3.095 -6.593 1.00 93.12 335 SER A O 1
ATOM 2489 N N . GLU A 1 336 ? 8.957 -2.206 -5.151 1.00 93.81 336 GLU A N 1
ATOM 2490 C CA . GLU A 1 336 ? 7.975 -1.800 -6.147 1.00 93.81 336 GLU A CA 1
ATOM 2491 C C . GLU A 1 336 ? 8.493 -0.689 -7.077 1.00 93.81 336 GLU A C 1
ATOM 2493 O O . GLU A 1 336 ? 8.238 -0.757 -8.280 1.00 93.81 336 GLU A O 1
ATOM 2498 N N . ILE A 1 337 ? 9.283 0.280 -6.585 1.00 93.19 337 ILE A N 1
ATOM 2499 C CA . ILE A 1 337 ? 9.882 1.312 -7.460 1.00 93.19 337 ILE A CA 1
ATOM 2500 C C . ILE A 1 337 ? 10.775 0.692 -8.538 1.00 93.19 337 ILE A C 1
ATOM 2502 O O . ILE A 1 337 ? 10.669 1.053 -9.712 1.00 93.19 337 ILE A O 1
ATOM 2506 N N . GLY A 1 338 ? 11.595 -0.297 -8.173 1.00 91.50 338 GLY A N 1
ATOM 2507 C CA . GLY A 1 338 ? 12.429 -1.024 -9.125 1.00 91.50 338 GLY A CA 1
ATOM 2508 C C . GLY A 1 338 ? 11.591 -1.804 -10.138 1.00 91.50 338 GLY A C 1
ATOM 2509 O O . GLY A 1 338 ? 11.876 -1.765 -11.335 1.00 91.50 338 GLY A O 1
ATOM 2510 N N . ALA A 1 339 ? 10.525 -2.469 -9.691 1.00 94.44 339 ALA A N 1
ATOM 2511 C CA . ALA A 1 339 ? 9.654 -3.261 -10.555 1.00 94.44 339 ALA A CA 1
ATOM 2512 C C . ALA A 1 339 ? 8.836 -2.405 -11.543 1.00 94.44 339 ALA A C 1
ATOM 2514 O O . ALA A 1 339 ? 8.815 -2.699 -12.742 1.00 94.44 339 ALA A O 1
ATOM 2515 N N . ASN A 1 340 ? 8.197 -1.331 -11.068 1.00 94.75 340 ASN A N 1
ATOM 2516 C CA . ASN A 1 340 ? 7.344 -0.461 -11.882 1.00 94.75 340 ASN A CA 1
ATOM 2517 C C . ASN A 1 340 ? 8.151 0.248 -12.973 1.00 94.75 340 ASN A C 1
ATOM 2519 O O . ASN A 1 340 ? 7.782 0.209 -14.149 1.00 94.75 340 ASN A O 1
ATOM 2523 N N . LEU A 1 341 ? 9.299 0.828 -12.623 1.00 96.25 341 LEU A N 1
ATOM 2524 C CA . LEU A 1 341 ? 10.147 1.494 -13.610 1.00 96.25 341 LEU A CA 1
ATOM 2525 C C . LEU A 1 341 ? 10.815 0.504 -14.568 1.00 96.25 341 LEU A C 1
ATOM 2527 O O . LEU A 1 341 ? 11.008 0.841 -15.735 1.00 96.25 341 LEU A O 1
ATOM 2531 N N . SER A 1 342 ? 11.085 -0.732 -14.134 1.00 97.19 342 SER A N 1
ATOM 2532 C CA . SER A 1 342 ? 11.542 -1.791 -15.043 1.00 97.19 342 SER A CA 1
ATOM 2533 C C . SER A 1 342 ? 10.472 -2.154 -16.079 1.00 97.19 342 SER A C 1
ATOM 2535 O O . SER A 1 342 ? 10.777 -2.307 -17.259 1.00 97.19 342 SER A O 1
ATOM 2537 N N . LEU A 1 343 ? 9.195 -2.242 -15.689 1.00 96.50 343 LEU A N 1
ATOM 2538 C CA . LEU A 1 343 ? 8.090 -2.419 -16.646 1.00 96.50 343 LEU A CA 1
ATOM 2539 C C . LEU A 1 343 ? 8.010 -1.259 -17.647 1.00 96.50 343 LEU A C 1
ATOM 2541 O O . LEU A 1 343 ? 7.742 -1.467 -18.832 1.00 96.50 343 LEU A O 1
ATOM 2545 N N . GLY A 1 344 ? 8.321 -0.052 -17.183 1.00 96.75 344 GLY A N 1
ATOM 2546 C CA . GLY A 1 344 ? 8.524 1.119 -18.021 1.00 96.75 344 GLY A CA 1
ATOM 2547 C C . GLY A 1 344 ? 9.652 0.965 -19.042 1.00 96.75 344 GLY A C 1
ATOM 2548 O O . GLY A 1 344 ? 9.433 1.125 -20.243 1.00 96.75 344 GLY A O 1
ATOM 2549 N N . GLY A 1 345 ? 10.853 0.620 -18.571 1.00 97.06 345 GLY A N 1
ATOM 2550 C CA . GLY A 1 345 ? 12.050 0.457 -19.400 1.00 97.06 345 GLY A CA 1
ATOM 2551 C C . GLY A 1 345 ? 11.916 -0.642 -20.453 1.00 97.06 345 GLY A C 1
ATOM 2552 O O . GLY A 1 345 ? 12.259 -0.426 -21.616 1.00 97.06 345 GLY A O 1
ATOM 2553 N N . SER A 1 346 ? 11.343 -1.795 -20.097 1.00 97.50 346 SER A N 1
ATOM 2554 C CA . SER A 1 346 ? 11.070 -2.859 -21.073 1.00 97.50 346 SER A CA 1
ATOM 2555 C C . SER A 1 346 ? 10.054 -2.427 -22.134 1.00 97.50 346 SER A C 1
ATOM 2557 O O . SER A 1 346 ? 10.231 -2.721 -23.316 1.00 97.50 346 SER A O 1
ATOM 2559 N N . SER A 1 347 ? 9.027 -1.667 -21.743 1.00 97.56 347 SER A N 1
ATOM 2560 C CA . SER A 1 347 ? 8.031 -1.134 -22.675 1.00 97.56 347 SER A CA 1
ATOM 2561 C C . SER A 1 347 ? 8.649 -0.110 -23.632 1.00 97.56 347 SER A C 1
ATOM 2563 O O . SER A 1 347 ? 8.365 -0.147 -24.829 1.00 97.56 347 SER A O 1
ATOM 2565 N N . LEU A 1 348 ? 9.573 0.735 -23.157 1.00 97.88 348 LEU A N 1
ATOM 2566 C CA . LEU A 1 348 ? 10.361 1.616 -24.027 1.00 97.88 348 LEU A CA 1
ATOM 2567 C C . LEU A 1 348 ? 11.217 0.824 -25.024 1.00 97.88 348 LEU A C 1
ATOM 2569 O O . LEU A 1 348 ? 11.262 1.177 -26.202 1.00 97.88 348 LEU A O 1
ATOM 2573 N N . ALA A 1 349 ? 11.860 -0.264 -24.593 1.00 97.56 349 ALA A N 1
ATOM 2574 C CA . ALA A 1 349 ? 12.661 -1.107 -25.484 1.00 97.56 349 ALA A CA 1
ATOM 2575 C C . ALA A 1 349 ? 11.814 -1.791 -26.563 1.00 97.56 349 ALA A C 1
ATOM 2577 O O . ALA A 1 349 ? 12.232 -1.884 -27.720 1.00 97.56 349 ALA A O 1
ATOM 2578 N N . VAL A 1 350 ? 10.602 -2.228 -26.212 1.00 97.12 350 VAL A N 1
ATOM 2579 C CA . VAL A 1 350 ? 9.646 -2.766 -27.185 1.00 97.12 350 VAL A CA 1
ATOM 2580 C C . VAL A 1 350 ? 9.229 -1.692 -28.183 1.00 97.12 350 VAL A C 1
ATOM 2582 O O . VAL A 1 350 ? 9.308 -1.938 -29.385 1.00 97.12 350 VAL A O 1
ATOM 2585 N N . ALA A 1 351 ? 8.864 -0.494 -27.720 1.00 97.06 351 ALA A N 1
ATOM 2586 C CA . ALA A 1 351 ? 8.499 0.623 -28.593 1.00 97.06 351 ALA A CA 1
ATOM 2587 C C . ALA A 1 351 ? 9.627 1.023 -29.561 1.00 97.06 351 ALA A C 1
ATOM 2589 O O . ALA A 1 351 ? 9.368 1.374 -30.717 1.00 97.06 351 ALA A O 1
ATOM 2590 N N . TRP A 1 352 ? 10.874 0.949 -29.092 1.00 96.69 352 TRP A N 1
ATOM 2591 C CA . TRP A 1 352 ? 12.059 1.230 -29.893 1.00 96.69 352 TRP A CA 1
ATOM 2592 C C . TRP A 1 352 ? 12.253 0.200 -31.013 1.00 96.69 352 TRP A C 1
ATOM 2594 O O . TRP A 1 352 ? 12.521 0.568 -32.155 1.00 96.69 352 TRP A O 1
ATOM 2604 N N . ARG A 1 353 ? 12.096 -1.094 -30.703 1.00 95.12 353 ARG A N 1
ATOM 2605 C CA . ARG A 1 353 ? 12.456 -2.192 -31.615 1.00 95.12 353 ARG A CA 1
ATOM 2606 C C . ARG A 1 353 ? 11.316 -2.692 -32.508 1.00 95.12 353 ARG A C 1
ATOM 2608 O O . ARG A 1 353 ? 11.599 -3.194 -33.593 1.00 95.12 353 ARG A O 1
ATOM 2615 N N . THR A 1 354 ? 10.060 -2.595 -32.072 1.00 95.31 354 THR A N 1
ATOM 2616 C CA . THR A 1 354 ? 8.912 -3.132 -32.827 1.00 95.31 354 THR A CA 1
ATOM 2617 C C . THR A 1 354 ? 8.739 -2.430 -34.175 1.00 95.31 354 THR A C 1
ATOM 2619 O O . THR A 1 354 ? 8.948 -1.226 -34.297 1.00 95.31 354 THR A O 1
ATOM 2622 N N . LYS A 1 355 ? 8.336 -3.157 -35.212 1.00 93.69 355 LYS A N 1
ATOM 2623 C CA . LYS A 1 355 ? 7.932 -2.601 -36.511 1.00 93.69 355 LYS A CA 1
ATOM 2624 C C . LYS A 1 355 ? 6.427 -2.351 -36.586 1.00 93.69 355 LYS A C 1
ATOM 2626 O O . LYS A 1 355 ? 5.983 -1.640 -37.482 1.00 93.69 355 LYS A O 1
ATOM 2631 N N . ASN A 1 356 ? 5.656 -2.888 -35.643 1.00 92.88 356 ASN A N 1
ATOM 2632 C CA . ASN A 1 356 ? 4.212 -2.737 -35.593 1.00 92.88 356 ASN A CA 1
ATOM 2633 C C . ASN A 1 356 ? 3.831 -1.364 -34.984 1.00 92.88 356 ASN A C 1
ATOM 2635 O O . ASN A 1 356 ? 4.174 -1.088 -33.829 1.00 92.88 356 ASN A O 1
ATOM 2639 N N . PRO A 1 357 ? 3.137 -0.481 -35.731 1.00 91.44 357 PRO A N 1
ATOM 2640 C CA . PRO A 1 357 ? 2.811 0.867 -35.262 1.00 91.44 357 PRO A CA 1
ATOM 2641 C C . PRO A 1 357 ? 1.839 0.875 -34.073 1.00 91.44 357 PRO A C 1
ATOM 2643 O O . PRO A 1 357 ? 1.999 1.694 -33.166 1.00 91.44 357 PRO A O 1
ATOM 2646 N N . GLU A 1 358 ? 0.885 -0.057 -34.022 1.00 92.00 358 GLU A N 1
ATOM 2647 C CA . GLU A 1 358 ? -0.073 -0.175 -32.916 1.00 92.00 358 GLU A CA 1
ATOM 2648 C C . GLU A 1 358 ? 0.612 -0.656 -31.636 1.00 92.00 358 GLU A C 1
ATOM 2650 O O . GLU A 1 358 ? 0.393 -0.107 -30.549 1.00 92.00 358 GLU A O 1
ATOM 2655 N N . LEU A 1 359 ? 1.496 -1.655 -31.761 1.00 92.56 359 LEU A N 1
ATOM 2656 C CA . LEU A 1 359 ? 2.300 -2.125 -30.637 1.00 92.56 359 LEU A CA 1
ATOM 2657 C C . LEU A 1 359 ? 3.232 -1.015 -30.144 1.00 92.56 359 LEU A C 1
ATOM 2659 O O . LEU A 1 359 ? 3.344 -0.824 -28.936 1.00 92.56 359 LEU A O 1
ATOM 2663 N N . ARG A 1 360 ? 3.846 -0.237 -31.046 1.00 96.69 360 ARG A N 1
ATOM 2664 C CA . ARG A 1 360 ? 4.680 0.916 -30.673 1.00 96.69 360 ARG A CA 1
ATOM 2665 C C . ARG A 1 360 ? 3.897 1.942 -29.860 1.00 96.69 360 ARG A C 1
ATOM 2667 O O . ARG A 1 360 ? 4.377 2.377 -28.815 1.00 96.69 360 ARG A O 1
ATOM 2674 N N . GLN A 1 361 ? 2.701 2.317 -30.313 1.00 94.19 361 GLN A N 1
ATOM 2675 C CA . GLN A 1 361 ? 1.853 3.272 -29.599 1.00 94.19 361 GLN A CA 1
ATOM 2676 C C . GLN A 1 361 ? 1.449 2.737 -28.221 1.00 94.19 361 GLN A C 1
ATOM 2678 O O . GLN A 1 361 ? 1.561 3.448 -27.221 1.00 94.19 361 GLN A O 1
ATOM 2683 N N . THR A 1 362 ? 1.038 1.469 -28.162 1.00 91.69 362 THR A N 1
ATOM 2684 C CA . THR A 1 362 ? 0.675 0.796 -26.909 1.00 91.69 362 THR A CA 1
ATOM 2685 C C . THR A 1 362 ? 1.855 0.768 -25.941 1.00 91.69 362 THR A C 1
ATOM 2687 O O . THR A 1 362 ? 1.701 1.110 -24.772 1.00 91.69 362 THR A O 1
ATOM 2690 N N . ALA A 1 363 ? 3.045 0.415 -26.430 1.00 95.69 363 ALA A N 1
ATOM 2691 C CA . ALA A 1 363 ? 4.252 0.300 -25.628 1.00 95.69 363 ALA A CA 1
ATOM 2692 C C . ALA A 1 363 ? 4.757 1.656 -25.108 1.00 95.69 363 ALA A C 1
ATOM 2694 O O . ALA A 1 363 ? 5.157 1.742 -23.950 1.00 95.69 363 ALA A O 1
ATOM 2695 N N . LEU A 1 364 ? 4.663 2.734 -25.895 1.00 96.62 364 LEU A N 1
ATOM 2696 C CA . LEU A 1 364 ? 4.972 4.092 -25.426 1.00 96.62 364 LEU A CA 1
ATOM 2697 C C . LEU A 1 364 ? 4.000 4.564 -24.341 1.00 96.62 364 LEU A C 1
ATOM 2699 O O . LEU A 1 364 ? 4.428 5.080 -23.309 1.00 96.62 364 LEU A O 1
ATOM 2703 N N . ALA A 1 365 ? 2.696 4.368 -24.550 1.00 93.25 365 ALA A N 1
ATOM 2704 C CA . ALA A 1 365 ? 1.686 4.744 -23.564 1.00 93.25 365 ALA A CA 1
ATOM 2705 C C . ALA A 1 365 ? 1.854 3.950 -22.257 1.00 93.25 365 ALA A C 1
ATOM 2707 O O . ALA A 1 365 ? 1.795 4.513 -21.164 1.00 93.25 365 ALA A O 1
ATOM 2708 N N . ALA A 1 366 ? 2.123 2.650 -22.373 1.00 93.00 366 ALA A N 1
ATOM 2709 C CA . ALA A 1 366 ? 2.419 1.772 -21.252 1.00 93.00 366 ALA A CA 1
ATOM 2710 C C . ALA A 1 366 ? 3.696 2.176 -20.499 1.00 93.00 366 ALA A C 1
ATOM 2712 O O . ALA A 1 366 ? 3.689 2.226 -19.269 1.00 93.00 366 ALA A O 1
ATOM 2713 N N . ALA A 1 367 ? 4.766 2.513 -21.223 1.00 96.44 367 ALA A N 1
ATOM 2714 C CA . ALA A 1 367 ? 6.000 3.014 -20.635 1.00 96.44 367 ALA A CA 1
ATOM 2715 C C . ALA A 1 367 ? 5.767 4.295 -19.828 1.00 96.44 367 ALA A C 1
ATOM 2717 O O . ALA A 1 367 ? 6.177 4.377 -18.673 1.00 96.44 367 ALA A O 1
ATOM 2718 N N . ALA A 1 368 ? 5.064 5.271 -20.409 1.00 94.12 368 ALA A N 1
ATOM 2719 C CA . ALA A 1 368 ? 4.730 6.513 -19.721 1.00 94.12 368 ALA A CA 1
ATOM 2720 C C . ALA A 1 368 ? 3.886 6.251 -18.463 1.00 94.12 368 ALA A C 1
ATOM 2722 O O . ALA A 1 368 ? 4.174 6.803 -17.405 1.00 94.12 368 ALA A O 1
ATOM 2723 N N . SER A 1 369 ? 2.895 5.359 -18.548 1.00 91.69 369 SER A N 1
ATOM 2724 C CA . SER A 1 369 ? 2.068 4.951 -17.406 1.00 91.69 369 SER A CA 1
ATOM 2725 C C . SER A 1 369 ? 2.905 4.384 -16.255 1.00 91.69 369 SER A C 1
ATOM 2727 O O . SER A 1 369 ? 2.755 4.812 -15.110 1.00 91.69 369 SER A O 1
ATOM 2729 N N . ALA A 1 370 ? 3.814 3.455 -16.553 1.00 94.38 370 ALA A N 1
ATOM 2730 C CA . ALA A 1 370 ? 4.618 2.788 -15.537 1.00 94.38 370 ALA A CA 1
ATOM 2731 C C . ALA A 1 370 ? 5.706 3.704 -14.948 1.00 94.38 370 ALA A C 1
ATOM 2733 O O . ALA A 1 370 ? 5.880 3.737 -13.734 1.00 94.38 370 ALA A O 1
ATOM 2734 N N . ILE A 1 371 ? 6.404 4.485 -15.782 1.00 94.94 371 ILE A N 1
ATOM 2735 C CA . ILE A 1 371 ? 7.493 5.371 -15.336 1.00 94.94 371 ILE A CA 1
ATOM 2736 C C . ILE A 1 371 ? 6.940 6.591 -14.608 1.00 94.94 371 ILE A C 1
ATOM 2738 O O . ILE A 1 371 ? 7.434 6.947 -13.544 1.00 94.94 371 ILE A O 1
ATOM 2742 N N . VAL A 1 372 ? 5.940 7.261 -15.182 1.00 90.38 372 VAL A N 1
ATOM 2743 C CA . VAL A 1 372 ? 5.486 8.567 -14.690 1.00 90.38 372 VAL A CA 1
ATOM 2744 C C . VAL A 1 372 ? 4.449 8.406 -13.589 1.00 90.38 372 VAL A C 1
ATOM 2746 O O . VAL A 1 372 ? 4.608 8.970 -12.509 1.00 90.38 372 VAL A O 1
ATOM 2749 N N . ALA A 1 373 ? 3.398 7.631 -13.863 1.00 84.50 373 ALA A N 1
ATOM 2750 C CA . ALA A 1 373 ? 2.263 7.486 -12.956 1.00 84.50 373 ALA A CA 1
ATOM 2751 C C . ALA A 1 373 ? 2.432 6.339 -11.948 1.00 84.50 373 ALA A C 1
ATOM 2753 O O . ALA A 1 373 ? 1.627 6.225 -11.029 1.00 84.50 373 ALA A O 1
ATOM 2754 N N . GLY A 1 374 ? 3.431 5.468 -12.130 1.00 88.50 374 GLY A N 1
ATOM 2755 C CA . GLY A 1 374 ? 3.571 4.258 -11.319 1.00 88.50 374 GLY A CA 1
ATOM 2756 C C . GLY A 1 374 ? 2.442 3.249 -11.548 1.00 88.50 374 GLY A C 1
ATOM 2757 O O . GLY A 1 374 ? 2.228 2.371 -10.721 1.00 88.50 374 GLY A O 1
ATOM 2758 N N . ILE A 1 375 ? 1.682 3.371 -12.641 1.00 88.44 375 ILE A N 1
ATOM 2759 C CA . ILE A 1 375 ? 0.593 2.446 -12.975 1.00 88.44 375 ILE A CA 1
ATOM 2760 C C . ILE A 1 375 ? 1.164 1.390 -13.916 1.00 88.44 375 ILE A C 1
ATOM 2762 O O . ILE A 1 375 ? 1.436 1.663 -15.092 1.00 88.44 375 ILE A O 1
ATOM 2766 N N . SER A 1 376 ? 1.368 0.191 -13.378 1.00 91.19 376 SER A N 1
ATOM 2767 C CA . SER A 1 376 ? 2.119 -0.883 -14.023 1.00 91.19 376 SER A CA 1
ATOM 2768 C C . SER A 1 376 ? 1.253 -1.811 -14.875 1.00 91.19 376 SER A C 1
ATOM 2770 O O . SER A 1 376 ? 1.781 -2.489 -15.755 1.00 91.19 376 SER A O 1
ATOM 2772 N N . GLU A 1 377 ? -0.072 -1.819 -14.702 1.00 88.31 377 GLU A N 1
ATOM 2773 C CA . GLU A 1 377 ? -0.976 -2.732 -15.407 1.00 88.31 377 GLU A CA 1
ATOM 2774 C C . GLU A 1 377 ? -0.930 -2.584 -16.938 1.00 88.31 377 GLU A C 1
ATOM 2776 O O . GLU A 1 377 ? -0.844 -3.612 -17.618 1.00 88.31 377 GLU A O 1
ATOM 2781 N N . PRO A 1 378 ? -0.932 -1.371 -17.530 1.00 87.06 378 PRO A N 1
ATOM 2782 C CA . PRO A 1 378 ? -0.817 -1.224 -18.979 1.00 87.06 378 PRO A CA 1
ATOM 2783 C C . PRO A 1 378 ? 0.489 -1.805 -19.536 1.00 87.06 378 PRO A C 1
ATOM 2785 O O . PRO A 1 378 ? 0.470 -2.447 -20.583 1.00 87.06 378 PRO A O 1
ATOM 2788 N N . ALA A 1 379 ? 1.607 -1.644 -18.823 1.00 94.25 379 ALA A N 1
ATOM 2789 C CA . ALA A 1 379 ? 2.902 -2.202 -19.215 1.00 94.25 379 ALA A CA 1
ATOM 2790 C C . ALA A 1 379 ? 2.976 -3.713 -19.013 1.00 94.25 379 ALA A C 1
ATOM 2792 O O . ALA A 1 379 ? 3.413 -4.441 -19.906 1.00 94.25 379 ALA A O 1
ATOM 2793 N N . LEU A 1 380 ? 2.479 -4.204 -17.879 1.00 93.44 380 LEU A N 1
ATOM 2794 C CA . LEU A 1 380 ? 2.481 -5.622 -17.561 1.00 93.44 380 LEU A CA 1
ATOM 2795 C C . LEU A 1 380 ? 1.619 -6.418 -18.547 1.00 93.44 380 LEU A C 1
ATOM 2797 O O . LEU A 1 380 ? 2.109 -7.368 -19.153 1.00 93.44 380 LEU A O 1
ATOM 2801 N N . TYR A 1 381 ? 0.355 -6.029 -18.736 1.00 91.31 381 TYR A N 1
ATOM 2802 C CA . TYR A 1 381 ? -0.588 -6.771 -19.578 1.00 91.31 381 TYR A CA 1
ATOM 2803 C C . TYR A 1 381 ? -0.484 -6.406 -21.061 1.00 91.31 381 TYR A C 1
ATOM 2805 O O . TYR A 1 381 ? -0.614 -7.283 -21.913 1.00 91.31 381 TYR A O 1
ATOM 2813 N N . GLY A 1 382 ? -0.253 -5.130 -21.380 1.00 86.56 382 GLY A N 1
ATOM 2814 C CA . GLY A 1 382 ? -0.209 -4.648 -22.761 1.00 86.56 382 GLY A CA 1
ATOM 2815 C C . GLY A 1 382 ? 1.081 -5.008 -23.496 1.00 86.56 382 GLY A C 1
ATOM 2816 O O . GLY A 1 382 ? 1.057 -5.150 -24.719 1.00 86.56 382 GLY A O 1
ATOM 2817 N N . VAL A 1 383 ? 2.186 -5.193 -22.763 1.00 94.25 383 VAL A N 1
ATOM 2818 C CA . VAL A 1 383 ? 3.516 -5.406 -23.351 1.00 94.25 383 VAL A CA 1
ATOM 2819 C C . VAL A 1 383 ? 4.214 -6.630 -22.764 1.00 94.25 383 VAL A C 1
ATOM 2821 O O . VAL A 1 383 ? 4.439 -7.611 -23.476 1.00 94.25 383 VAL A O 1
ATOM 2824 N N . ALA A 1 384 ? 4.552 -6.599 -21.473 1.00 93.69 384 ALA A N 1
ATOM 2825 C CA . ALA A 1 384 ? 5.488 -7.547 -20.876 1.00 93.69 384 ALA A CA 1
ATOM 2826 C C . ALA A 1 384 ? 4.991 -8.997 -20.941 1.00 93.69 384 ALA A C 1
ATOM 2828 O O . ALA A 1 384 ? 5.719 -9.885 -21.388 1.00 93.69 384 ALA A O 1
ATOM 2829 N N . LEU A 1 385 ? 3.733 -9.232 -20.559 1.00 92.00 385 LEU A N 1
ATOM 2830 C CA . LEU A 1 385 ? 3.106 -10.553 -20.617 1.00 92.00 385 LEU A CA 1
ATOM 2831 C C . LEU A 1 385 ? 2.836 -11.013 -22.041 1.00 92.00 385 LEU A C 1
ATOM 2833 O O . LEU A 1 385 ? 3.032 -12.187 -22.351 1.00 92.00 385 LEU A O 1
ATOM 2837 N N . ARG A 1 386 ? 2.413 -10.086 -22.905 1.00 90.56 386 ARG A N 1
ATOM 2838 C CA . ARG A 1 386 ? 2.083 -10.383 -24.301 1.00 90.56 386 ARG A CA 1
ATOM 2839 C C . ARG A 1 386 ? 3.296 -10.925 -25.056 1.00 90.56 386 ARG A C 1
ATOM 2841 O O . ARG A 1 386 ? 3.156 -11.859 -25.836 1.00 90.56 386 ARG A O 1
ATOM 2848 N N . LEU A 1 387 ? 4.476 -10.371 -24.781 1.00 92.06 387 LEU A N 1
ATOM 2849 C CA . LEU A 1 387 ? 5.726 -10.716 -25.462 1.00 92.06 387 LEU A CA 1
ATOM 2850 C C . LEU A 1 387 ? 6.627 -11.680 -24.669 1.00 92.06 387 LEU A C 1
ATOM 2852 O O . LEU A 1 387 ? 7.616 -12.162 -25.216 1.00 92.06 387 LEU A O 1
ATOM 2856 N N . LYS A 1 388 ? 6.296 -11.974 -23.400 1.00 93.12 388 LYS A N 1
ATOM 2857 C CA . LYS A 1 388 ? 6.977 -12.877 -22.441 1.00 93.12 388 LYS A CA 1
ATOM 2858 C C . LYS A 1 388 ? 8.441 -12.547 -22.114 1.00 93.12 388 LYS A C 1
ATOM 2860 O O . LYS A 1 388 ? 8.802 -12.465 -20.947 1.00 93.12 388 LYS A O 1
ATOM 2865 N N . ARG A 1 389 ? 9.307 -12.352 -23.107 1.00 94.50 389 ARG A N 1
ATOM 2866 C CA . ARG A 1 389 ? 10.725 -12.006 -22.912 1.00 94.50 389 ARG A CA 1
ATOM 2867 C C . ARG A 1 389 ? 10.922 -10.641 -22.240 1.00 94.50 389 ARG A C 1
ATOM 2869 O O . ARG A 1 389 ? 11.761 -10.570 -21.342 1.00 94.50 389 ARG A O 1
ATOM 2876 N N . PRO A 1 390 ? 10.131 -9.591 -22.551 1.00 95.31 390 PRO A N 1
ATOM 2877 C CA . PRO A 1 390 ? 10.217 -8.338 -21.805 1.00 95.31 390 PRO A CA 1
ATOM 2878 C C . PRO A 1 390 ? 9.816 -8.500 -20.331 1.00 95.31 390 PRO A C 1
ATOM 2880 O O . PRO A 1 390 ? 10.412 -7.854 -19.477 1.00 95.31 390 PRO A O 1
ATOM 2883 N N . LEU A 1 391 ? 8.897 -9.419 -19.994 1.00 95.44 391 LEU A N 1
ATOM 2884 C CA . LEU A 1 391 ? 8.615 -9.748 -18.591 1.00 95.44 391 LEU A CA 1
ATOM 2885 C C . LEU A 1 391 ? 9.866 -10.273 -17.884 1.00 95.44 391 LEU A C 1
ATOM 2887 O O . LEU A 1 391 ? 10.185 -9.783 -16.810 1.00 95.44 391 LEU A O 1
ATOM 2891 N N . ILE A 1 392 ? 10.603 -11.210 -18.489 1.00 96.31 392 ILE A N 1
ATOM 2892 C CA . ILE A 1 392 ? 11.845 -11.750 -17.907 1.00 96.31 392 ILE A CA 1
ATOM 2893 C C . ILE A 1 392 ? 12.866 -10.627 -17.668 1.00 96.31 392 ILE A C 1
ATOM 2895 O O . ILE A 1 392 ? 13.466 -10.567 -16.595 1.00 96.31 392 ILE A O 1
ATOM 2899 N N . ALA A 1 393 ? 13.013 -9.697 -18.618 1.00 96.31 393 ALA A N 1
ATOM 2900 C CA . ALA A 1 393 ? 13.863 -8.520 -18.441 1.00 96.31 393 ALA A CA 1
ATOM 2901 C C . ALA A 1 393 ? 13.424 -7.655 -17.247 1.00 96.31 393 ALA A C 1
ATOM 2903 O O . ALA A 1 393 ? 14.271 -7.148 -16.512 1.00 96.31 393 ALA A O 1
ATOM 2904 N N . CYS A 1 394 ? 12.116 -7.504 -17.016 1.00 96.00 394 CYS A N 1
ATOM 2905 C CA . CYS A 1 394 ? 11.601 -6.816 -15.832 1.00 96.00 394 CYS A CA 1
ATOM 2906 C C . CYS A 1 394 ? 11.886 -7.565 -14.532 1.00 96.00 394 CYS A C 1
ATOM 2908 O O . CYS A 1 394 ? 12.199 -6.907 -13.550 1.00 96.00 394 CYS A O 1
ATOM 2910 N N . LEU A 1 395 ? 11.808 -8.900 -14.505 1.00 97.12 395 LEU A N 1
ATOM 2911 C CA . LEU A 1 395 ? 12.114 -9.680 -13.296 1.00 97.12 395 LEU A CA 1
ATOM 2912 C C . LEU A 1 395 ? 13.594 -9.533 -12.910 1.00 97.12 395 LEU A C 1
ATOM 2914 O O . LEU A 1 395 ? 13.909 -9.309 -11.745 1.00 97.12 395 LEU A O 1
ATOM 2918 N N . ILE A 1 396 ? 14.497 -9.605 -13.895 1.00 97.44 396 ILE A N 1
ATOM 2919 C CA . ILE A 1 396 ? 15.944 -9.426 -13.690 1.00 97.44 396 ILE A CA 1
ATOM 2920 C C . ILE A 1 396 ? 16.243 -8.001 -13.216 1.00 97.44 396 ILE A C 1
ATOM 2922 O O . ILE A 1 396 ? 16.930 -7.804 -12.216 1.00 97.44 396 ILE A O 1
ATOM 2926 N N . SER A 1 397 ? 15.701 -7.002 -13.912 1.00 97.19 397 SER A N 1
ATOM 2927 C CA . SER A 1 397 ? 15.890 -5.598 -13.546 1.00 97.19 397 SER A CA 1
ATOM 2928 C C . SER A 1 397 ? 15.285 -5.280 -12.175 1.00 97.19 397 SER A C 1
ATOM 2930 O O . SER A 1 397 ? 15.922 -4.611 -11.367 1.00 97.19 397 SER A O 1
ATOM 2932 N N . GLY A 1 398 ? 14.104 -5.825 -11.871 1.00 96.38 398 GLY A N 1
ATOM 2933 C CA . GLY A 1 398 ? 13.443 -5.708 -10.573 1.00 96.38 398 GLY A CA 1
ATOM 2934 C C . GLY A 1 398 ? 14.267 -6.320 -9.443 1.00 96.38 398 GLY A C 1
ATOM 2935 O O . GLY A 1 398 ? 14.386 -5.701 -8.390 1.00 96.38 398 GLY A O 1
ATOM 2936 N N . PHE A 1 399 ? 14.912 -7.470 -9.677 1.00 97.50 399 PHE A N 1
ATOM 2937 C CA . PHE A 1 399 ? 15.845 -8.065 -8.718 1.00 97.50 399 PHE A CA 1
ATOM 2938 C C . PHE A 1 399 ? 17.021 -7.136 -8.412 1.00 97.50 399 PHE A C 1
ATOM 2940 O O . PHE A 1 399 ? 17.305 -6.839 -7.253 1.00 97.50 399 PHE A O 1
ATOM 2947 N N . ILE A 1 400 ? 17.692 -6.648 -9.458 1.00 97.50 400 ILE A N 1
ATOM 2948 C CA . ILE A 1 400 ? 18.877 -5.798 -9.311 1.00 97.50 400 ILE A CA 1
ATOM 2949 C C . ILE A 1 400 ? 18.500 -4.479 -8.632 1.00 97.50 400 ILE A C 1
ATOM 2951 O O . ILE A 1 400 ? 19.133 -4.082 -7.659 1.00 97.50 400 ILE A O 1
ATOM 2955 N N . CYS A 1 401 ? 17.442 -3.820 -9.100 1.00 96.50 401 CYS A N 1
ATOM 2956 C CA . CYS A 1 401 ? 17.030 -2.516 -8.588 1.00 96.50 401 CYS A CA 1
ATOM 2957 C C . CYS A 1 401 ? 16.449 -2.602 -7.178 1.00 96.50 401 CYS A C 1
ATOM 2959 O O . CYS A 1 401 ? 16.741 -1.730 -6.366 1.00 96.50 401 CYS A O 1
ATOM 2961 N N . GLY A 1 402 ? 15.702 -3.664 -6.857 1.00 95.06 402 GLY A N 1
ATOM 2962 C CA . GLY A 1 402 ? 15.273 -3.944 -5.488 1.00 95.06 402 GLY A CA 1
ATOM 2963 C C . GLY A 1 402 ? 16.468 -4.175 -4.561 1.00 95.06 402 GLY A C 1
ATOM 2964 O O . GLY A 1 402 ? 16.518 -3.622 -3.467 1.00 95.06 402 GLY A O 1
ATOM 2965 N N . GLY A 1 403 ? 17.489 -4.907 -5.016 1.00 95.75 403 GLY A N 1
ATOM 2966 C CA . GLY A 1 403 ? 18.720 -5.101 -4.249 1.00 95.75 403 GLY A CA 1
ATOM 2967 C C . GLY A 1 403 ? 19.482 -3.801 -4.002 1.00 95.75 403 GLY A C 1
ATOM 2968 O O . GLY A 1 403 ? 19.879 -3.532 -2.872 1.00 95.75 403 GLY A O 1
ATOM 2969 N N . VAL A 1 404 ? 19.629 -2.957 -5.028 1.00 95.88 404 VAL A N 1
ATOM 2970 C CA . VAL A 1 404 ? 20.265 -1.635 -4.902 1.00 95.88 404 VAL A CA 1
ATOM 2971 C C . VAL A 1 404 ? 19.456 -0.714 -3.985 1.00 95.88 404 VAL A C 1
ATOM 2973 O O . VAL A 1 404 ? 20.042 -0.040 -3.143 1.00 95.88 404 VAL A O 1
ATOM 2976 N N . ALA A 1 405 ? 18.123 -0.723 -4.081 1.00 94.69 405 ALA A N 1
ATOM 2977 C CA . ALA A 1 405 ? 17.251 0.029 -3.181 1.00 94.69 405 ALA A CA 1
ATOM 2978 C C . ALA A 1 405 ? 17.407 -0.425 -1.720 1.00 94.69 405 ALA A C 1
ATOM 2980 O O . ALA A 1 405 ? 17.518 0.410 -0.823 1.00 94.69 405 ALA A O 1
ATOM 2981 N N . GLY A 1 406 ? 17.483 -1.740 -1.490 1.00 92.31 406 GLY A N 1
ATOM 2982 C CA . GLY A 1 406 ? 17.732 -2.320 -0.172 1.00 92.31 406 GLY A CA 1
ATOM 2983 C C . GLY A 1 406 ? 19.122 -1.987 0.382 1.00 92.31 406 GLY A C 1
ATOM 2984 O O . GLY A 1 406 ? 19.240 -1.645 1.555 1.00 92.31 406 GLY A O 1
ATOM 2985 N N . LEU A 1 407 ? 20.169 -2.025 -0.450 1.00 92.50 407 LEU A N 1
ATOM 2986 C CA . LEU A 1 407 ? 21.531 -1.617 -0.070 1.00 92.50 407 LEU A CA 1
ATOM 2987 C C . LEU A 1 407 ? 21.616 -0.122 0.263 1.00 92.50 407 LEU A C 1
ATOM 2989 O O . LEU A 1 407 ? 22.322 0.258 1.193 1.00 92.50 407 LEU A O 1
ATOM 2993 N N . GLY A 1 408 ? 20.875 0.713 -0.467 1.00 90.12 408 GLY A N 1
ATOM 2994 C CA . GLY A 1 408 ? 20.747 2.144 -0.192 1.00 90.12 408 GLY A CA 1
ATOM 2995 C C . GLY A 1 408 ? 19.920 2.467 1.055 1.00 90.12 408 GLY A C 1
ATOM 2996 O O . GLY A 1 408 ? 19.835 3.634 1.434 1.00 90.12 408 GLY A O 1
ATOM 2997 N N . GLY A 1 409 ? 19.302 1.463 1.689 1.00 89.81 409 GLY A N 1
ATOM 2998 C CA . GLY A 1 409 ? 18.437 1.648 2.853 1.00 89.81 409 GLY A CA 1
ATOM 2999 C C . GLY A 1 409 ? 17.197 2.487 2.547 1.00 89.81 409 GLY A C 1
ATOM 3000 O O . GLY A 1 409 ? 16.704 3.185 3.434 1.00 89.81 409 GLY A O 1
ATOM 3001 N N . LEU A 1 410 ? 16.718 2.462 1.296 1.00 92.81 410 LEU A N 1
ATOM 3002 C CA . LEU A 1 410 ? 15.535 3.217 0.902 1.00 92.81 410 LEU A CA 1
ATOM 3003 C C . LEU A 1 410 ? 14.317 2.716 1.670 1.00 92.81 410 LEU A C 1
ATOM 3005 O O . LEU A 1 410 ? 14.083 1.515 1.778 1.00 92.81 410 LEU A O 1
ATOM 3009 N N . ALA A 1 411 ? 13.519 3.650 2.170 1.00 91.81 411 ALA A N 1
ATOM 3010 C CA . ALA A 1 411 ? 12.272 3.354 2.848 1.00 91.81 411 ALA A CA 1
ATOM 3011 C C . ALA A 1 411 ? 11.218 4.381 2.446 1.00 91.81 411 ALA A C 1
ATOM 3013 O O . ALA A 1 411 ? 11.524 5.553 2.252 1.00 91.81 411 ALA A O 1
ATOM 3014 N N . SER A 1 412 ? 9.980 3.928 2.290 1.00 92.00 412 SER A N 1
ATOM 3015 C CA . SER A 1 412 ? 8.858 4.787 1.947 1.00 92.00 412 SER A CA 1
ATOM 3016 C C . SER A 1 412 ? 8.224 5.355 3.206 1.00 92.00 412 SER A C 1
ATOM 3018 O O . SER A 1 412 ? 7.816 4.601 4.086 1.00 92.00 412 SER A O 1
ATOM 3020 N N . HIS A 1 413 ? 8.080 6.672 3.271 1.00 87.06 413 HIS A N 1
ATOM 3021 C CA . HIS A 1 413 ? 7.413 7.386 4.367 1.00 87.06 413 HIS A CA 1
ATOM 3022 C C . HIS A 1 413 ? 5.918 7.610 4.122 1.00 87.06 413 HIS A C 1
ATOM 3024 O O . HIS A 1 413 ? 5.208 8.200 4.937 1.00 87.06 413 HIS A O 1
ATOM 3030 N N . SER A 1 414 ? 5.440 7.179 2.961 1.00 84.88 414 SER A N 1
ATOM 3031 C CA . SER A 1 414 ? 4.085 7.412 2.491 1.00 84.88 414 SER A CA 1
ATOM 3032 C C . SER A 1 414 ? 3.617 6.239 1.639 1.00 84.88 414 SER A C 1
ATOM 3034 O O . SER A 1 414 ? 4.426 5.425 1.186 1.00 84.88 414 SER A O 1
ATOM 3036 N N . MET A 1 415 ? 2.308 6.125 1.433 1.00 84.31 415 MET A N 1
ATOM 3037 C CA . MET A 1 415 ? 1.741 5.077 0.590 1.00 84.31 415 MET A CA 1
ATOM 3038 C C . MET A 1 415 ? 1.223 5.687 -0.708 1.00 84.31 415 MET A C 1
ATOM 3040 O O . MET A 1 415 ? 0.133 6.266 -0.741 1.00 84.31 415 MET A O 1
ATOM 3044 N N . ALA A 1 416 ? 1.987 5.525 -1.782 1.00 85.25 416 ALA A N 1
ATOM 3045 C CA . ALA A 1 416 ? 1.542 5.761 -3.146 1.00 85.25 416 ALA A CA 1
ATOM 3046 C C . ALA A 1 416 ? 2.254 4.804 -4.102 1.00 85.25 416 ALA A C 1
ATOM 3048 O O . ALA A 1 416 ? 3.364 4.353 -3.819 1.00 85.25 416 ALA A O 1
ATOM 3049 N N . SER A 1 417 ? 1.613 4.496 -5.233 1.00 86.50 417 SER A N 1
ATOM 3050 C CA . SER A 1 417 ? 2.250 3.644 -6.238 1.00 86.50 417 SER A CA 1
ATOM 3051 C C . SER A 1 417 ? 3.541 4.316 -6.719 1.00 86.50 417 SER A C 1
ATOM 3053 O O . SER A 1 417 ? 3.471 5.453 -7.202 1.00 86.50 417 SER A O 1
ATOM 3055 N N . PRO A 1 418 ? 4.712 3.675 -6.585 1.00 89.75 418 PRO A N 1
ATOM 3056 C CA . PRO A 1 418 ? 5.982 4.241 -7.001 1.00 89.75 418 PRO A CA 1
ATOM 3057 C C . PRO A 1 418 ? 6.046 4.520 -8.505 1.00 89.75 418 PRO A C 1
ATOM 3059 O O . PRO A 1 418 ? 5.868 3.626 -9.334 1.00 89.75 418 PRO A O 1
ATOM 3062 N N . GLY A 1 419 ? 6.361 5.768 -8.830 1.00 90.81 419 GLY A N 1
ATOM 3063 C CA . GLY A 1 419 ? 6.600 6.322 -10.157 1.00 90.81 419 GLY A CA 1
ATOM 3064 C C . GLY A 1 419 ? 7.454 7.586 -10.033 1.00 90.81 419 GLY A C 1
ATOM 3065 O O . GLY A 1 419 ? 7.923 7.920 -8.946 1.00 90.81 419 GLY A O 1
ATOM 3066 N N . LEU A 1 420 ? 7.657 8.317 -11.129 1.00 91.25 420 LEU A N 1
ATOM 3067 C CA . LE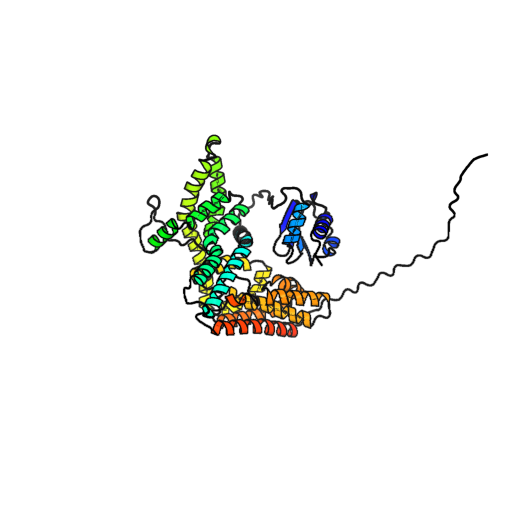U A 1 420 ? 8.521 9.502 -11.160 1.00 91.25 420 LEU A CA 1
ATOM 3068 C C . LEU A 1 420 ? 8.092 10.585 -10.168 1.00 91.25 420 LEU A C 1
ATOM 3070 O O . LEU A 1 420 ? 8.938 11.132 -9.473 1.00 91.25 420 LEU A O 1
ATOM 3074 N N . PHE A 1 421 ? 6.796 10.892 -10.101 1.00 85.06 421 PHE A N 1
ATOM 3075 C CA . PHE A 1 421 ? 6.298 11.967 -9.237 1.00 85.06 421 PHE A CA 1
ATOM 3076 C C . PHE A 1 421 ? 6.102 11.536 -7.786 1.00 85.06 421 PHE A C 1
ATOM 3078 O O . PHE A 1 421 ? 6.206 12.356 -6.879 1.00 85.06 421 PHE A O 1
ATOM 3085 N N . THR A 1 422 ? 5.825 10.256 -7.558 1.00 86.50 422 THR A N 1
ATOM 3086 C CA . THR A 1 422 ? 5.593 9.706 -6.220 1.00 86.50 422 THR A CA 1
ATOM 3087 C C . THR A 1 422 ? 6.877 9.216 -5.560 1.00 86.50 422 THR A C 1
ATOM 3089 O O . THR A 1 422 ? 6.864 8.965 -4.362 1.00 86.50 422 THR A O 1
ATOM 3092 N N . SER A 1 423 ? 8.005 9.139 -6.279 1.00 90.50 423 SER A N 1
ATOM 3093 C CA . SER A 1 423 ? 9.311 8.721 -5.739 1.00 90.50 423 SER A CA 1
ATOM 3094 C C . SER A 1 423 ? 9.830 9.612 -4.607 1.00 90.50 423 SER A C 1
ATOM 3096 O O . SER A 1 423 ? 10.631 9.160 -3.790 1.00 90.50 423 SER A O 1
ATOM 3098 N N . VAL A 1 424 ? 9.305 10.835 -4.484 1.00 88.88 424 VAL A N 1
ATOM 3099 C CA . VAL A 1 424 ? 9.526 11.717 -3.327 1.00 88.88 424 VAL A CA 1
ATOM 3100 C C . VAL A 1 424 ? 9.122 11.063 -2.000 1.00 88.88 424 VAL A C 1
ATOM 3102 O O . VAL A 1 424 ? 9.601 11.470 -0.949 1.00 88.88 424 VAL A O 1
ATOM 3105 N N . GLN A 1 425 ? 8.305 10.002 -2.027 1.00 90.38 425 GLN A N 1
ATOM 3106 C CA . GLN A 1 425 ? 7.970 9.208 -0.842 1.00 90.38 425 GLN A CA 1
ATOM 3107 C C . GLN A 1 425 ? 9.145 8.492 -0.185 1.00 90.38 425 GLN A C 1
ATOM 3109 O O . GLN A 1 425 ? 9.027 8.077 0.965 1.00 90.38 425 GLN A O 1
ATOM 3114 N N . PHE A 1 426 ? 10.252 8.345 -0.907 1.00 92.75 426 PHE A N 1
ATOM 3115 C CA . PHE A 1 426 ? 11.474 7.719 -0.419 1.00 92.75 426 PHE A CA 1
ATOM 3116 C C . PHE A 1 426 ? 12.509 8.738 0.074 1.00 92.75 426 PHE A C 1
ATOM 3118 O O . PHE A 1 426 ? 13.630 8.353 0.402 1.00 92.75 426 PHE A O 1
ATOM 3125 N N . PHE A 1 427 ? 12.178 10.033 0.080 1.00 91.00 427 PHE A N 1
ATOM 3126 C CA . PHE A 1 427 ? 13.071 11.058 0.610 1.00 91.00 427 PHE A CA 1
ATOM 3127 C C . PHE A 1 427 ? 13.054 11.010 2.132 1.00 91.00 427 PHE A C 1
ATOM 3129 O O . PHE A 1 427 ? 11.995 10.941 2.747 1.00 91.00 427 PHE A O 1
ATOM 3136 N N . ASP A 1 428 ? 14.239 11.069 2.725 1.00 88.00 428 ASP A N 1
ATOM 3137 C CA . ASP A 1 428 ? 14.417 11.069 4.170 1.00 88.00 428 ASP A CA 1
ATOM 3138 C C . ASP A 1 428 ? 15.095 12.385 4.592 1.00 88.00 428 ASP A C 1
ATOM 3140 O O . ASP A 1 428 ? 16.261 12.607 4.238 1.00 88.00 428 ASP A O 1
ATOM 3144 N N . PRO A 1 429 ? 14.416 13.260 5.363 1.00 81.69 429 PRO A N 1
ATOM 3145 C CA . PRO A 1 429 ? 15.014 14.487 5.893 1.00 81.69 429 PRO A CA 1
ATOM 3146 C C . PRO A 1 429 ? 16.266 14.239 6.743 1.00 81.69 429 PRO A C 1
ATOM 3148 O O . PRO A 1 429 ? 17.134 15.104 6.837 1.00 81.69 429 PRO A O 1
ATOM 3151 N N . SER A 1 430 ? 16.374 13.060 7.364 1.00 84.94 430 SER A N 1
ATOM 3152 C CA . SER A 1 430 ? 17.536 12.662 8.163 1.00 84.94 430 SER A CA 1
ATOM 3153 C C . SER A 1 430 ? 18.693 12.116 7.322 1.00 84.94 430 SER A C 1
ATOM 3155 O O . SER A 1 430 ? 19.828 12.072 7.795 1.00 84.94 430 SER A O 1
ATOM 3157 N N . ASN A 1 431 ? 18.434 11.745 6.065 1.00 85.50 431 ASN A N 1
ATOM 3158 C CA . ASN A 1 431 ? 19.431 11.206 5.151 1.00 85.50 431 ASN A CA 1
ATOM 3159 C C . ASN A 1 431 ? 19.262 11.787 3.734 1.00 85.50 431 ASN A C 1
ATOM 3161 O O . ASN A 1 431 ? 1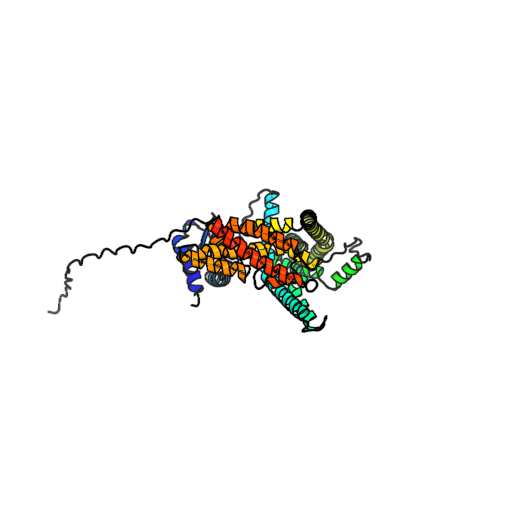8.650 11.147 2.873 1.00 85.50 431 ASN A O 1
ATOM 3165 N N . PRO A 1 432 ? 19.860 12.954 3.432 1.00 84.00 432 PRO A N 1
ATOM 3166 C CA . PRO A 1 432 ? 19.776 13.577 2.108 1.00 84.00 432 PRO A CA 1
ATOM 3167 C C . PRO A 1 432 ? 20.309 12.709 0.954 1.00 84.00 432 PRO A C 1
ATOM 3169 O O . PRO A 1 432 ? 19.899 12.894 -0.192 1.00 84.00 432 PRO A O 1
ATOM 3172 N N . MET A 1 433 ? 21.173 11.721 1.236 1.00 89.44 433 MET A N 1
ATOM 3173 C CA . MET A 1 433 ? 21.629 10.755 0.224 1.00 89.44 433 MET A CA 1
ATOM 3174 C C . MET A 1 433 ? 20.499 9.859 -0.294 1.00 89.44 433 MET A C 1
ATOM 3176 O O . MET A 1 433 ? 20.643 9.280 -1.371 1.00 89.44 433 MET A O 1
ATOM 3180 N N . SER A 1 434 ? 19.367 9.773 0.415 1.00 90.81 434 SER A N 1
ATOM 3181 C CA . SER A 1 434 ? 18.154 9.091 -0.058 1.00 90.81 434 SER A CA 1
ATOM 3182 C C . SER A 1 434 ? 17.733 9.570 -1.449 1.00 90.81 434 SER A C 1
ATOM 3184 O O . SER A 1 434 ? 17.419 8.747 -2.301 1.00 90.81 434 SER A O 1
ATOM 3186 N N . ILE A 1 435 ? 17.836 10.872 -1.739 1.00 91.69 435 ILE A N 1
ATOM 3187 C CA . ILE A 1 435 ? 17.485 11.447 -3.047 1.00 91.69 435 ILE A CA 1
ATOM 3188 C C . ILE A 1 435 ? 18.367 10.856 -4.154 1.00 91.69 435 ILE A C 1
ATOM 3190 O O . ILE A 1 435 ? 17.869 10.441 -5.201 1.00 91.69 435 ILE A O 1
ATOM 3194 N N . VAL A 1 436 ? 19.678 10.777 -3.910 1.00 93.31 436 VAL A N 1
ATOM 3195 C CA . VAL A 1 436 ? 20.647 10.228 -4.870 1.00 93.31 436 VAL A CA 1
ATOM 3196 C C . VAL A 1 436 ? 20.374 8.747 -5.112 1.00 93.31 436 VAL A C 1
ATOM 3198 O O . VAL A 1 436 ? 20.358 8.306 -6.260 1.00 93.31 436 VAL A O 1
ATOM 3201 N N . TRP A 1 437 ? 20.106 7.988 -4.048 1.00 94.19 437 TRP A N 1
ATOM 3202 C CA . TRP A 1 437 ? 19.760 6.572 -4.148 1.00 94.19 437 TRP A CA 1
ATOM 3203 C C . TRP A 1 437 ? 18.467 6.341 -4.928 1.00 94.19 437 TRP A C 1
ATOM 3205 O O . TRP A 1 437 ? 18.445 5.492 -5.814 1.00 94.19 437 TRP A O 1
ATOM 3215 N N . VAL A 1 438 ? 17.414 7.116 -4.656 1.00 94.38 438 VAL A N 1
ATOM 3216 C CA . VAL A 1 438 ? 16.131 7.027 -5.369 1.00 94.38 438 VAL A CA 1
ATOM 3217 C C . VAL A 1 438 ? 16.325 7.299 -6.853 1.00 94.38 438 VAL A C 1
ATOM 3219 O O . VAL A 1 438 ? 15.964 6.465 -7.681 1.00 94.38 438 VAL A O 1
ATOM 3222 N N . VAL A 1 439 ? 16.947 8.428 -7.204 1.00 94.75 439 VAL A N 1
ATOM 3223 C CA . VAL A 1 439 ? 17.196 8.795 -8.605 1.00 94.75 439 VAL A CA 1
ATOM 3224 C C . VAL A 1 439 ? 18.080 7.751 -9.291 1.00 94.75 439 VAL A C 1
ATOM 3226 O O . VAL A 1 439 ? 17.793 7.344 -10.418 1.00 94.75 439 VAL A O 1
ATOM 3229 N N . GLY A 1 440 ? 19.110 7.261 -8.598 1.00 95.69 440 GLY A N 1
ATOM 3230 C CA . GLY A 1 440 ? 19.989 6.201 -9.081 1.00 95.69 440 GLY A CA 1
ATOM 3231 C C . GLY A 1 440 ? 19.231 4.912 -9.394 1.00 95.69 440 GLY A C 1
ATOM 3232 O O . GLY A 1 440 ? 19.344 4.399 -10.505 1.00 95.69 440 GLY A O 1
ATOM 3233 N N . VAL A 1 441 ? 18.408 4.421 -8.462 1.00 96.31 441 VAL A N 1
ATOM 3234 C CA . VAL A 1 441 ? 17.569 3.223 -8.648 1.00 96.31 441 VAL A CA 1
ATOM 3235 C C . VAL A 1 441 ? 16.589 3.411 -9.802 1.00 96.31 441 VAL A C 1
ATOM 3237 O O . VAL A 1 441 ? 16.405 2.497 -10.602 1.00 96.31 441 VAL A O 1
ATOM 3240 N N . MET A 1 442 ? 15.985 4.593 -9.929 1.00 96.19 442 MET A N 1
ATOM 3241 C CA . MET A 1 442 ? 15.036 4.875 -11.002 1.00 96.19 442 MET A CA 1
ATOM 3242 C C . MET A 1 442 ? 15.686 4.809 -12.386 1.00 96.19 442 MET A C 1
ATOM 3244 O O . MET A 1 442 ? 15.169 4.146 -13.287 1.00 96.19 442 MET A O 1
ATOM 3248 N N . ILE A 1 443 ? 16.833 5.473 -12.552 1.00 96.75 443 ILE A N 1
ATOM 3249 C CA . ILE A 1 443 ? 17.596 5.441 -13.803 1.00 96.75 443 ILE A CA 1
ATOM 3250 C C . ILE A 1 443 ? 18.048 4.010 -14.087 1.00 96.75 443 ILE A C 1
ATOM 3252 O O . ILE A 1 443 ? 17.864 3.515 -15.199 1.00 96.75 443 ILE A O 1
ATOM 3256 N N . LEU A 1 444 ? 18.582 3.325 -13.074 1.00 97.19 444 LEU A N 1
ATOM 3257 C CA . LEU A 1 444 ? 19.057 1.953 -13.190 1.00 97.19 444 LEU A CA 1
ATOM 3258 C C . LEU A 1 444 ? 17.943 1.003 -13.649 1.00 97.19 444 LEU A C 1
ATOM 3260 O O . LEU A 1 444 ? 18.165 0.217 -14.565 1.00 97.19 444 LEU A O 1
ATOM 3264 N N . ALA A 1 445 ? 16.737 1.119 -13.088 1.00 97.06 445 ALA A N 1
ATOM 3265 C CA . ALA A 1 445 ? 15.587 0.287 -13.443 1.00 97.06 445 ALA A CA 1
ATOM 3266 C C . ALA A 1 445 ? 15.177 0.447 -14.906 1.00 97.06 445 ALA A C 1
ATOM 3268 O O . ALA A 1 445 ? 14.946 -0.543 -15.605 1.00 97.06 445 ALA A O 1
ATOM 3269 N N . VAL A 1 446 ? 15.125 1.687 -15.393 1.00 97.44 446 VAL A N 1
ATOM 3270 C CA . VAL A 1 446 ? 14.798 1.955 -16.796 1.00 97.44 446 VAL A CA 1
ATOM 3271 C C . VAL A 1 446 ? 15.911 1.443 -17.709 1.00 97.44 446 VAL A C 1
ATOM 3273 O O . VAL A 1 446 ? 15.624 0.736 -18.673 1.00 97.44 446 VAL A O 1
ATOM 3276 N N . VAL A 1 447 ? 17.172 1.753 -17.397 1.00 97.62 447 VAL A N 1
ATOM 3277 C CA . VAL A 1 447 ? 18.338 1.412 -18.226 1.00 97.62 447 VAL A CA 1
ATOM 3278 C C . VAL A 1 447 ? 18.546 -0.098 -18.306 1.00 97.62 447 VAL A C 1
ATOM 3280 O O . VAL A 1 447 ? 18.602 -0.642 -19.409 1.00 97.62 447 VAL A O 1
ATOM 3283 N N . ILE A 1 448 ? 18.616 -0.794 -17.166 1.00 97.56 448 ILE A N 1
ATOM 3284 C CA . ILE A 1 448 ? 18.806 -2.249 -17.139 1.00 97.56 448 ILE A CA 1
ATOM 3285 C C . ILE A 1 448 ? 17.663 -2.919 -17.888 1.00 97.56 448 ILE A C 1
ATOM 3287 O O . ILE A 1 448 ? 17.911 -3.685 -18.816 1.00 97.56 448 ILE A O 1
ATOM 3291 N N . SER A 1 449 ? 16.409 -2.604 -17.551 1.00 97.38 449 SER A N 1
ATOM 3292 C CA . SER A 1 449 ? 15.286 -3.278 -18.195 1.00 97.38 449 SER A CA 1
ATOM 3293 C C . SER A 1 449 ? 15.218 -3.000 -19.698 1.00 97.38 449 SER A C 1
ATOM 3295 O O . SER A 1 449 ? 14.939 -3.920 -20.471 1.00 97.38 449 SER A O 1
ATOM 3297 N N . PHE A 1 450 ? 15.542 -1.779 -20.135 1.00 98.00 450 PHE A N 1
ATOM 3298 C CA . PHE A 1 450 ? 15.606 -1.427 -21.551 1.00 98.00 450 PHE A CA 1
ATOM 3299 C C . PHE A 1 450 ? 16.644 -2.278 -22.295 1.00 98.00 450 PHE A C 1
ATOM 3301 O O . PHE A 1 450 ? 16.307 -2.987 -23.247 1.00 98.00 450 PHE A O 1
ATOM 3308 N N . PHE A 1 451 ? 17.899 -2.280 -21.836 1.00 97.88 451 PHE A N 1
ATOM 3309 C CA . PHE A 1 451 ? 18.970 -3.013 -22.511 1.00 97.88 451 PHE A CA 1
ATOM 3310 C C . PHE A 1 451 ? 18.805 -4.530 -22.403 1.00 97.88 451 PHE A C 1
ATOM 3312 O O . PHE A 1 451 ? 18.979 -5.225 -23.403 1.00 97.88 451 PHE A O 1
ATOM 3319 N N . THR A 1 452 ? 18.392 -5.065 -21.252 1.00 96.62 452 THR A N 1
ATOM 3320 C CA . THR A 1 452 ? 18.110 -6.501 -21.107 1.00 96.62 452 THR A CA 1
ATOM 3321 C C . THR A 1 452 ? 16.976 -6.941 -22.034 1.00 96.62 452 THR A C 1
ATOM 3323 O O . THR A 1 452 ? 17.067 -8.006 -22.642 1.00 96.62 452 THR A O 1
ATOM 3326 N N . THR A 1 453 ? 15.945 -6.113 -22.233 1.00 97.25 453 THR A N 1
ATOM 3327 C CA . THR A 1 453 ? 14.873 -6.404 -23.201 1.00 97.25 453 THR A CA 1
ATOM 3328 C C . THR A 1 453 ? 15.397 -6.428 -24.638 1.00 97.25 453 THR A C 1
ATOM 3330 O O . THR A 1 453 ? 15.028 -7.308 -25.417 1.00 97.25 453 THR A O 1
ATOM 3333 N N . LEU A 1 454 ? 16.292 -5.505 -25.008 1.00 95.75 454 LEU A N 1
ATOM 3334 C CA . LEU A 1 454 ? 16.923 -5.514 -26.331 1.00 95.75 454 LEU A CA 1
ATOM 3335 C C . LEU A 1 454 ? 17.827 -6.737 -26.538 1.00 95.75 454 LEU A C 1
ATOM 3337 O O . LEU A 1 454 ? 17.801 -7.322 -27.621 1.00 95.75 454 LEU A O 1
ATOM 3341 N N . LEU A 1 455 ? 18.576 -7.151 -25.515 1.00 96.06 455 LEU A N 1
ATOM 3342 C CA . LEU A 1 455 ? 19.451 -8.326 -25.570 1.00 96.06 455 LEU A CA 1
ATOM 3343 C C . LEU A 1 455 ? 18.659 -9.632 -25.702 1.00 96.06 455 LEU A C 1
ATOM 3345 O O . LEU A 1 455 ? 18.966 -10.447 -26.568 1.00 96.06 455 LEU A O 1
ATOM 3349 N N . LEU A 1 456 ? 17.608 -9.819 -24.898 1.00 94.19 456 LEU A N 1
ATOM 3350 C CA . LEU A 1 456 ? 16.739 -11.003 -24.983 1.00 94.19 456 LEU A CA 1
ATOM 3351 C C . LEU A 1 456 ? 15.927 -11.040 -26.290 1.00 94.19 456 LEU A C 1
ATOM 3353 O O . LEU A 1 456 ? 15.535 -12.110 -26.775 1.00 94.19 456 LEU A O 1
ATOM 3357 N N . GLY A 1 457 ? 15.659 -9.859 -26.851 1.00 90.50 457 GLY A N 1
ATOM 3358 C CA . GLY A 1 457 ? 14.754 -9.674 -27.973 1.00 90.50 457 GLY A CA 1
ATOM 3359 C C . GLY A 1 457 ? 13.328 -10.114 -27.660 1.00 90.50 457 GLY A C 1
ATOM 3360 O O . GLY A 1 457 ? 12.996 -10.512 -26.546 1.00 90.50 457 GLY A O 1
ATOM 3361 N N . PHE A 1 458 ? 12.460 -10.026 -28.660 1.00 92.31 458 PHE A N 1
ATOM 3362 C CA . PHE A 1 458 ? 11.085 -10.509 -28.591 1.00 92.31 458 PHE A CA 1
ATOM 3363 C C . PHE A 1 458 ? 10.586 -10.835 -29.997 1.00 92.31 458 PHE A C 1
ATOM 3365 O O . PHE A 1 458 ? 11.109 -10.316 -30.985 1.00 92.31 458 PHE A O 1
ATOM 3372 N N . GLU A 1 459 ? 9.596 -11.718 -30.068 1.00 89.56 459 GLU A N 1
ATOM 3373 C CA . GLU A 1 459 ? 8.874 -12.003 -31.304 1.00 89.56 459 GLU A CA 1
ATOM 3374 C C . GLU A 1 459 ? 7.872 -10.879 -31.536 1.00 89.56 459 GLU A C 1
ATOM 3376 O O . GLU A 1 459 ? 6.991 -10.637 -30.711 1.00 89.56 459 GLU A O 1
ATOM 3381 N N . ASP A 1 460 ? 8.077 -10.135 -32.618 1.00 86.25 460 ASP A N 1
ATOM 3382 C CA . ASP A 1 460 ? 7.236 -8.993 -32.943 1.00 86.25 460 ASP A CA 1
ATOM 3383 C C . ASP A 1 460 ? 5.870 -9.448 -33.463 1.00 86.25 460 ASP A C 1
ATOM 3385 O O . ASP A 1 460 ? 5.731 -10.527 -34.042 1.00 86.25 460 ASP A O 1
ATOM 3389 N N . ILE A 1 461 ? 4.855 -8.612 -33.264 1.00 86.81 461 ILE A N 1
ATOM 3390 C CA . ILE A 1 461 ? 3.485 -8.947 -33.651 1.00 86.81 461 ILE A CA 1
ATOM 3391 C C . ILE A 1 461 ? 3.295 -8.580 -35.127 1.00 86.81 461 ILE A C 1
ATOM 3393 O O . ILE A 1 461 ? 3.467 -7.401 -35.464 1.00 86.81 461 ILE A O 1
ATOM 3397 N N . PRO A 1 462 ? 2.919 -9.534 -36.003 1.00 82.81 462 PRO A N 1
ATOM 3398 C CA . PRO A 1 462 ? 2.679 -9.254 -37.414 1.00 82.81 462 PRO A CA 1
ATOM 3399 C C . PRO A 1 462 ? 1.663 -8.125 -37.592 1.00 82.81 462 PRO A C 1
ATOM 3401 O O . PRO A 1 462 ? 0.691 -8.029 -36.844 1.00 82.81 462 PRO A O 1
ATOM 3404 N N . VAL A 1 463 ? 1.891 -7.263 -38.579 1.00 81.56 463 VAL A N 1
ATOM 3405 C CA . VAL A 1 463 ? 0.905 -6.254 -38.977 1.00 81.56 463 VAL A CA 1
ATOM 3406 C C . VAL A 1 463 ? -0.125 -6.964 -39.851 1.00 81.56 463 VAL A C 1
ATOM 3408 O O . VAL A 1 463 ? 0.224 -7.423 -40.937 1.00 81.56 463 VAL A O 1
ATOM 3411 N N . GLU A 1 464 ? -1.372 -7.083 -39.390 1.00 66.81 464 GLU A N 1
ATOM 3412 C CA . GLU A 1 464 ? -2.467 -7.514 -40.261 1.00 66.81 464 GLU A CA 1
ATOM 3413 C C . GLU A 1 464 ? -2.718 -6.409 -41.291 1.00 66.81 464 GLU A C 1
ATOM 3415 O O . GLU A 1 464 ? -3.291 -5.360 -40.998 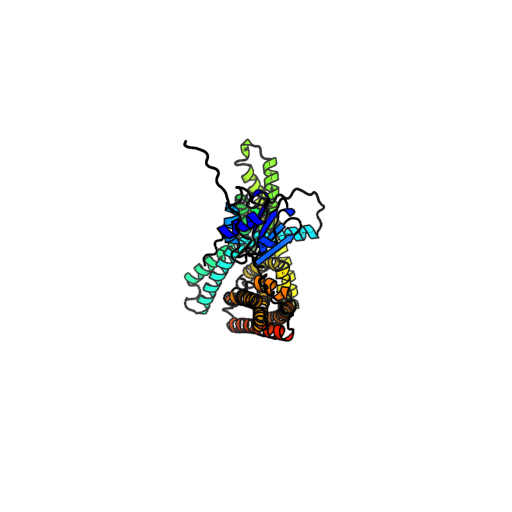1.00 66.81 464 GLU A O 1
ATOM 3420 N N . THR A 1 465 ? -2.247 -6.615 -42.518 1.00 48.38 465 THR A N 1
ATOM 3421 C CA . THR A 1 465 ? -2.647 -5.787 -43.648 1.00 48.38 465 THR A CA 1
ATOM 3422 C C . THR A 1 465 ? -4.094 -6.122 -43.981 1.00 48.38 465 THR A C 1
ATOM 3424 O O . THR A 1 465 ? -4.379 -7.140 -44.610 1.00 48.38 465 THR A O 1
ATOM 3427 N N . VAL A 1 466 ? -5.023 -5.254 -43.573 1.00 43.56 466 VAL A N 1
ATOM 3428 C CA . VAL A 1 466 ? -6.388 -5.261 -44.105 1.00 43.56 466 VAL A CA 1
ATOM 3429 C C . VAL A 1 466 ? -6.271 -5.011 -45.605 1.00 43.56 466 VAL A C 1
ATOM 3431 O O . VAL A 1 466 ? -6.116 -3.879 -46.058 1.00 43.56 466 VAL A O 1
ATOM 3434 N N . THR A 1 467 ? -6.263 -6.085 -46.388 1.00 34.25 467 THR A N 1
ATOM 3435 C CA . THR A 1 467 ? -6.371 -5.997 -47.839 1.00 34.25 467 THR A CA 1
ATOM 3436 C C . THR A 1 467 ? -7.774 -5.462 -48.110 1.00 34.25 467 THR A C 1
ATOM 3438 O O . THR A 1 467 ? -8.738 -6.062 -47.623 1.00 34.25 467 THR A O 1
ATOM 3441 N N . PRO A 1 468 ? -7.939 -4.338 -48.829 1.00 40.03 468 PRO A N 1
ATOM 3442 C CA . PRO A 1 468 ? -9.261 -3.920 -49.257 1.00 40.03 468 PRO A CA 1
ATOM 3443 C C . PRO A 1 468 ? -9.834 -5.078 -50.071 1.00 40.03 468 PRO A C 1
ATOM 3445 O O . PRO A 1 468 ? -9.249 -5.468 -51.081 1.00 40.03 468 PRO A O 1
ATOM 3448 N N . LYS A 1 469 ? -10.937 -5.676 -49.609 1.00 37.12 469 LYS A N 1
ATOM 3449 C CA . LYS A 1 469 ? -11.736 -6.561 -50.456 1.00 37.12 469 LYS A CA 1
ATOM 3450 C C . LYS A 1 469 ? -12.050 -5.749 -51.705 1.00 37.12 469 LYS A C 1
ATOM 3452 O O . LYS A 1 469 ? -12.760 -4.751 -51.602 1.00 37.12 469 LYS A O 1
ATOM 3457 N N . GLU A 1 470 ? -11.496 -6.149 -52.846 1.00 36.50 470 GLU A N 1
ATOM 3458 C CA . GLU A 1 470 ? -11.928 -5.650 -54.143 1.00 36.50 470 GLU A CA 1
ATOM 3459 C C . GLU A 1 470 ? -13.439 -5.841 -54.209 1.00 36.50 470 GLU A C 1
ATOM 3461 O O . GLU A 1 470 ? -13.956 -6.959 -54.297 1.00 36.50 470 GLU A O 1
ATOM 3466 N N . THR A 1 471 ? -14.163 -4.734 -54.086 1.00 37.56 471 THR A N 1
ATOM 3467 C CA . THR A 1 471 ? -15.569 -4.674 -54.433 1.00 37.56 471 THR A CA 1
ATOM 3468 C C . THR A 1 471 ? -15.623 -5.034 -55.907 1.00 37.56 471 THR A C 1
ATOM 3470 O O . THR A 1 471 ? -15.278 -4.213 -56.753 1.00 37.56 471 THR A O 1
ATOM 3473 N N . LYS A 1 472 ? -15.992 -6.281 -56.220 1.00 38.81 472 LYS A N 1
ATOM 3474 C CA . LYS A 1 472 ? -16.369 -6.673 -57.576 1.00 38.81 472 LYS A CA 1
ATOM 3475 C C . LYS A 1 472 ? -17.449 -5.698 -58.027 1.00 38.81 472 LYS A C 1
ATOM 3477 O O . LYS A 1 472 ? -18.582 -5.762 -57.555 1.00 38.81 472 LYS A O 1
ATOM 3482 N N . THR A 1 473 ? -17.073 -4.768 -58.891 1.00 36.72 473 THR A N 1
ATOM 3483 C CA . THR A 1 473 ? -17.986 -3.922 -59.643 1.00 36.72 473 THR A CA 1
ATOM 3484 C C . THR A 1 473 ? -18.886 -4.857 -60.437 1.00 36.72 473 THR A C 1
ATOM 3486 O O . THR A 1 473 ? -18.433 -5.537 -61.354 1.00 36.72 473 THR A O 1
ATOM 3489 N N . ALA A 1 474 ? -20.149 -4.957 -60.031 1.00 38.84 474 ALA A N 1
ATOM 3490 C CA . ALA A 1 474 ? -21.170 -5.576 -60.855 1.00 38.84 474 ALA A CA 1
ATOM 3491 C C . ALA A 1 474 ? -21.356 -4.705 -62.107 1.00 38.84 474 ALA A C 1
ATOM 3493 O O . ALA A 1 474 ? -21.551 -3.493 -61.996 1.00 38.84 474 ALA A O 1
ATOM 3494 N N . GLU A 1 475 ? -21.252 -5.322 -63.283 1.00 35.25 475 GLU A N 1
ATOM 3495 C CA . GLU A 1 475 ? -21.620 -4.714 -64.563 1.00 35.25 475 GLU A CA 1
ATOM 3496 C C . GLU A 1 475 ? -23.067 -4.188 -64.527 1.00 35.25 475 GLU A C 1
ATOM 3498 O O . GLU A 1 475 ? -23.927 -4.778 -63.861 1.00 35.25 475 GLU A O 1
ATOM 3503 N N . PRO A 1 476 ? -23.374 -3.092 -65.243 1.00 37.25 476 PRO A N 1
ATOM 3504 C CA . PRO A 1 476 ? -24.712 -2.525 -65.250 1.00 37.25 476 PRO A CA 1
ATOM 3505 C C . PRO A 1 476 ? -25.650 -3.418 -66.072 1.00 37.25 476 PRO A C 1
ATOM 3507 O O . PRO A 1 476 ? -25.531 -3.515 -67.293 1.00 37.25 476 PRO A O 1
ATOM 3510 N N . ALA A 1 477 ? -26.610 -4.060 -65.404 1.00 35.97 477 ALA A N 1
ATOM 3511 C CA . ALA A 1 477 ? -27.708 -4.738 -66.078 1.00 35.97 477 ALA A CA 1
ATOM 3512 C C . ALA A 1 477 ? -28.632 -3.705 -66.742 1.00 35.97 477 ALA A C 1
ATOM 3514 O O . ALA A 1 477 ? -29.051 -2.721 -66.129 1.00 35.97 477 ALA A O 1
ATOM 3515 N N . ALA A 1 478 ? -28.915 -3.952 -68.018 1.00 35.91 478 ALA A N 1
ATOM 3516 C CA . ALA A 1 478 ? -29.711 -3.124 -68.903 1.00 35.91 478 ALA A CA 1
ATOM 3517 C C . ALA A 1 478 ? -31.132 -2.833 -68.382 1.00 35.91 478 ALA A C 1
ATOM 3519 O O . ALA A 1 478 ? -31.772 -3.635 -67.704 1.00 35.91 478 ALA A O 1
ATOM 3520 N N . SER A 1 479 ? -31.615 -1.659 -68.780 1.00 38.72 479 SER A N 1
ATOM 3521 C CA . SER A 1 479 ? -32.942 -1.090 -68.560 1.00 38.72 479 SER A CA 1
ATOM 3522 C C . SER A 1 479 ? -34.109 -2.053 -68.817 1.00 38.72 479 SER A C 1
ATOM 3524 O O . SER A 1 479 ? -34.319 -2.483 -69.953 1.00 38.72 479 SER A O 1
ATOM 3526 N N . ALA A 1 480 ? -34.948 -2.268 -67.800 1.00 35.44 480 ALA A N 1
ATOM 3527 C CA . ALA A 1 480 ? -36.312 -2.761 -67.965 1.00 35.44 480 ALA A CA 1
ATOM 3528 C C . ALA A 1 480 ? -37.305 -1.616 -67.701 1.00 35.44 480 ALA A C 1
ATOM 3530 O O . ALA A 1 480 ? -37.391 -1.062 -66.607 1.00 35.44 480 ALA A O 1
ATOM 3531 N N . SER A 1 481 ? -38.008 -1.256 -68.771 1.00 33.59 481 SER A N 1
ATOM 3532 C CA . SER A 1 481 ? -39.139 -0.335 -68.849 1.00 33.59 481 SER A CA 1
ATOM 3533 C C . SER A 1 481 ? -40.221 -0.658 -67.807 1.00 33.59 481 SER A C 1
ATOM 3535 O O . SER A 1 481 ? -40.721 -1.779 -67.757 1.00 33.59 481 SER A O 1
ATOM 3537 N N . PHE A 1 482 ? -40.623 0.342 -67.016 1.00 34.97 482 PHE A N 1
ATOM 3538 C CA . PHE A 1 482 ? -41.887 0.318 -66.280 1.00 34.97 482 PHE A CA 1
ATOM 3539 C C . PHE A 1 482 ? -42.961 1.021 -67.115 1.00 34.97 482 PHE A C 1
ATOM 3541 O O . PHE A 1 482 ? -42.969 2.245 -67.246 1.00 34.97 482 PHE A O 1
ATOM 3548 N N . ALA A 1 483 ? -43.867 0.227 -67.684 1.00 33.03 483 ALA A N 1
ATOM 3549 C CA . ALA A 1 483 ? -45.126 0.696 -68.240 1.00 33.03 483 ALA A CA 1
ATOM 3550 C C . ALA A 1 483 ? -46.100 1.000 -67.090 1.00 33.03 483 ALA A C 1
ATOM 3552 O O . ALA A 1 483 ? -46.462 0.111 -66.321 1.00 33.03 483 ALA A O 1
ATOM 3553 N N . VAL A 1 484 ? -46.530 2.256 -66.977 1.00 38.31 484 VAL A N 1
ATOM 3554 C CA . VAL A 1 484 ? -47.647 2.657 -66.115 1.00 38.31 484 VAL A CA 1
ATOM 3555 C C . VAL A 1 484 ? -48.921 2.586 -66.949 1.00 38.31 484 VAL A C 1
ATOM 3557 O O . VAL A 1 484 ? -49.104 3.365 -67.882 1.00 38.31 484 VAL A O 1
ATOM 3560 N N . SER A 1 485 ? -49.811 1.652 -66.613 1.00 34.62 485 SER A N 1
ATOM 3561 C CA . SER A 1 485 ? -51.180 1.641 -67.119 1.00 34.62 485 SER A CA 1
ATOM 3562 C C . SER A 1 485 ? -51.995 2.723 -66.405 1.00 34.62 485 SER A C 1
ATOM 3564 O O . SER A 1 485 ? -52.357 2.566 -65.238 1.00 34.62 485 SER A O 1
ATOM 3566 N N . GLN A 1 486 ? -52.313 3.809 -67.105 1.00 37.66 486 GLN A N 1
ATOM 3567 C CA . GLN A 1 486 ? -53.471 4.642 -66.790 1.00 37.66 486 GLN A CA 1
ATOM 3568 C C . GLN A 1 486 ? -54.527 4.429 -67.876 1.00 37.66 486 GLN A C 1
ATOM 3570 O O . GLN A 1 486 ? -54.346 4.804 -69.029 1.00 37.66 486 GLN A O 1
ATOM 3575 N N . SER A 1 487 ? -55.639 3.825 -67.481 1.00 35.62 487 SER A N 1
ATOM 3576 C CA . SER A 1 487 ? -56.939 3.910 -68.149 1.00 35.62 487 SER A CA 1
ATOM 3577 C C . SER A 1 487 ? -57.860 4.637 -67.163 1.00 35.62 487 SER A C 1
ATOM 3579 O O . SER A 1 487 ? -57.814 4.311 -65.982 1.00 35.62 487 SER A O 1
ATOM 3581 N N . ALA A 1 488 ? -58.722 5.587 -67.496 1.00 36.94 488 ALA A N 1
ATOM 3582 C CA . ALA A 1 488 ? -59.091 6.205 -68.754 1.00 36.94 488 ALA A CA 1
ATOM 3583 C C . ALA A 1 488 ? -59.773 7.545 -68.412 1.00 36.94 488 ALA A C 1
ATOM 3585 O O . ALA A 1 488 ? -60.477 7.638 -67.405 1.00 36.94 488 ALA A O 1
ATOM 3586 N N . VAL A 1 489 ? -59.628 8.545 -69.282 1.00 36.47 489 VAL A N 1
ATOM 3587 C CA . VAL A 1 489 ? -60.638 9.590 -69.485 1.00 36.47 489 VAL A CA 1
ATOM 3588 C C . VAL A 1 489 ? -60.871 9.683 -70.993 1.00 36.47 489 VAL A C 1
ATOM 3590 O O . VAL A 1 489 ? -60.018 10.201 -71.706 1.00 36.47 489 VAL A O 1
ATOM 3593 N N . LYS A 1 490 ? -62.059 9.201 -71.383 1.00 32.97 490 LYS A N 1
ATOM 3594 C CA . LYS A 1 490 ? -62.737 9.206 -72.693 1.00 32.97 490 LYS A CA 1
ATOM 3595 C C . LYS A 1 490 ? -62.222 8.284 -73.793 1.00 32.97 490 LYS A C 1
ATOM 3597 O O . LYS A 1 490 ? -61.084 8.464 -74.265 1.00 32.97 490 LYS A O 1
#

Sequence (490 aa):
MSKNFAAMSQSIVDAIGGAENVAAVTHCMTRLRFVLNDESAVDAATLKAITGVMGVVRNEKQCQVIIGNNVSQAYAEVLKLLPEGFAASDHDAPAKNKITLKRIGSGILDALIGTMSPLIPAIIGGSMVKLLAMILDMTGVFEKGASTLVILNTIGDGAFFFLPVMVAASAAVKFKTNMSLAIAIAGILVHPAFIDLMAKAAQGQKVEFIGISVTAVKYTYTVIPALCMTWLLSYIEKWVDRITPVVTKNFLKPMLIMLIAAPIAIMLIGPLGIWIGTGISAVVYTVHSYLGWLSVAIMGAAWPLLVMTGMHRVFTPTIIQTIAETGKEGMVMPSEIGANLSLGGSSLAVAWRTKNPELRQTALAAAASAIVAGISEPALYGVALRLKRPLIACLISGFICGGVAGLGGLASHSMASPGLFTSVQFFDPSNPMSIVWVVGVMILAVVISFFTTLLLGFEDIPVETVTPKETKTAEPAASASFAVSQSAVK

Secondary structure (DSSP, 8-state):
----HHHHHHHHHHHTT-GGGEEEEEE-SSEEEEEES-GGG--HHHHHHSTT--EEEEETTEEEEE--TTHHHHHHHHHHHSPTT-BS------------HHHHHHHHHHHHHHHHGGGHHHHHHHHHHHHHHHHHHHHTSS-TT-HHHHHHHHHHHHHHHTHHHHHHHHHHHHHT--HHHHHHHHHHHT-HHHHHHHHHHHTT---EETTEEPP----TT-SHHHHHHHHHHHHHHHHHHHHS-GGGTTTHHHHHHHHHHHHHIIIIIHHHHHHHHHHHHHHHHHHHHHHTHHHHHHHHHHHHHHHHHTGGGGHHHHHHHHHHHHS-B-SHHHHHHHHHHHHHHHHHHHHHH---HHHHHHHHHHHHHHHHS---HHHIIIIIHHHSHHHHHHHHHHHHHHHHHHHTT--BSS-S--STTTGGGG-BTTBTHHHHHHHHHHHHHHHHHHHHHHHH---PPP----------------------------

Solvent-accessible surface area (backbone atoms only — not comparable to full-atom values): 25202 Å² total; per-residue (Å²): 131,84,77,60,39,58,64,44,27,49,54,49,37,55,31,41,48,31,55,88,25,51,62,26,51,50,69,60,72,34,29,41,38,34,31,47,75,49,74,85,53,45,40,68,69,62,48,50,67,39,81,65,38,79,39,74,49,80,53,107,63,36,46,31,43,28,46,35,87,58,23,68,60,32,49,59,40,38,56,72,67,37,68,94,71,41,77,69,56,86,83,72,76,86,73,92,65,83,91,44,74,71,56,52,53,51,50,53,51,49,52,51,52,62,24,46,61,80,45,48,66,51,39,36,54,12,27,53,36,34,43,52,32,50,51,43,55,67,70,57,82,48,63,92,85,35,66,69,49,52,49,34,39,49,61,16,36,48,45,45,52,45,29,16,31,53,30,4,39,39,27,8,63,77,53,71,34,65,38,68,61,26,28,50,49,32,40,52,55,60,28,67,75,50,45,54,50,25,52,42,24,67,72,70,46,92,42,65,58,97,88,39,78,51,78,56,62,86,46,56,41,34,55,57,33,24,41,53,41,25,52,49,41,37,51,48,51,57,52,42,57,70,74,40,55,78,93,45,40,90,58,51,31,62,49,51,44,49,72,49,50,42,55,46,34,59,68,46,35,39,58,50,27,44,53,50,48,54,49,52,48,48,53,54,46,50,53,33,69,75,44,44,29,52,42,12,9,52,44,4,28,44,41,65,58,27,56,74,72,56,56,53,60,69,48,51,61,55,48,52,37,36,26,69,75,68,55,41,27,57,45,65,57,32,4,42,37,9,22,21,21,1,35,10,14,18,17,44,33,47,31,71,69,46,85,30,68,68,58,24,53,52,17,46,54,11,14,48,33,3,33,46,63,20,43,39,62,52,12,41,62,70,36,18,60,71,45,45,44,30,37,53,19,17,28,55,18,0,23,54,18,1,27,52,25,28,71,60,64,34,32,23,58,46,62,65,60,33,17,62,75,47,48,62,31,33,54,40,90,94,40,72,64,31,51,57,46,52,54,48,32,50,53,46,5,26,51,46,2,19,52,44,17,59,71,72,35,68,78,73,68,81,75,83,74,82,69,78,75,77,76,77,78,76,78,86,78,78,89,79,86,83,84,79,87,82,84,85,86,133

Foldseek 3Di:
DPPPLLVLLVQQQVQQPHQVQFQAWDDDQFKIKTFGPDRVSHDQVSLCVRPQFPHWDDDPGIIITGRHRCVVVSVVSNCVRHPPPRHDDPPDDDPPDDDDPVVVVVVVVCLLLQLCRVLVVQQVVLQVLLLVLVVCVLVPVDDVPPVVSVVSNCSSCVSQQCVLLSSLQSLCVVLVHDNVLLNVLSCCLSPPVVLVLLVCVVVVDFDDDPNHGFHRFRSGRANQLSNVLSNVLSVLLVVLVVPDDPVCCVPSSSVSSCVPSNCCSRRPSRVVSVVVLVVVLCVLVVVCVVCQLQLLLQLLLCVLVCVVVVVLSVCVSNQSVCCVVPLWAQRNQQLQLLLLLLLLLLLVLCLVPAPAPVSVVLSNVQSCCSAAVLNNVSSSPSPCVVFVQLSVLSSNSSSVLSSLSSVLSFIFSGDDRHHDVRLSRRQDSVDNCSVVSSVVSSVSSNVSSNVSCVVSDTDHDDDPPPDPPPPPPDDDDDDDDDDDDDDDDD

pLDDT: mean 82.4, std 15.9, range [27.77, 98.0]

Mean predicted aligned error: 14.09 Å